Protein AF-0000000087428181 (afdb_homodimer)

pLDDT: mean 77.4, std 23.88, range [20.08, 98.81]

Radius of gyration: 24.5 Å; Cα contacts (8 Å, |Δi|>4): 1121; chains: 2; bounding box: 54×76×80 Å

Solvent-accessible surface area (backbone atoms only — not comparable to full-atom values): 30170 Å² total; per-residue (Å²): 136,82,83,65,65,69,63,53,56,57,50,50,51,50,48,52,51,45,49,49,51,54,59,54,57,62,52,62,73,70,65,73,59,82,55,76,76,65,84,68,75,31,65,90,34,31,34,37,27,32,34,21,50,44,59,56,25,30,36,34,46,45,52,42,40,74,32,42,25,31,36,39,34,27,29,72,48,60,70,46,38,53,52,35,26,61,71,63,36,57,92,45,35,45,72,45,75,34,40,45,54,35,71,67,25,40,48,50,52,46,48,53,39,60,74,68,64,56,70,34,37,36,36,34,41,50,36,67,54,39,50,19,42,74,65,48,54,58,66,54,41,41,45,36,27,22,28,41,25,37,25,45,54,27,47,62,64,64,45,76,43,67,26,40,34,39,63,44,31,59,40,32,62,34,73,42,64,41,24,29,58,41,25,9,17,23,13,15,42,53,35,25,48,50,8,37,40,67,64,68,47,48,45,24,40,31,22,50,68,62,53,70,40,59,47,58,75,53,23,46,44,76,45,81,70,79,81,74,60,90,77,44,39,56,46,62,61,53,29,50,49,50,51,52,31,49,76,71,65,33,51,67,32,64,66,54,67,68,58,55,52,51,30,48,44,32,75,75,34,48,68,60,42,53,52,48,53,47,52,52,41,41,70,70,36,70,78,58,47,64,65,67,56,68,85,102,136,83,85,65,64,70,62,53,57,56,50,50,52,52,48,53,51,46,48,48,52,55,60,56,55,60,53,64,72,70,64,73,58,81,54,76,76,63,85,69,74,33,65,89,33,30,34,38,27,31,35,20,52,46,58,55,26,32,37,35,47,44,53,42,41,75,32,43,26,31,36,39,33,27,28,71,50,61,69,47,38,52,53,34,25,63,71,63,38,58,91,45,33,46,73,45,78,32,40,45,54,37,71,67,24,40,49,50,52,48,47,53,37,59,75,67,64,56,69,35,37,37,36,33,42,49,36,66,53,38,50,19,43,74,66,48,54,56,65,53,42,41,44,34,27,23,28,41,24,37,24,46,53,27,46,63,64,64,44,76,45,66,25,40,34,40,65,45,29,59,39,31,64,34,72,44,65,42,25,28,58,42,24,8,16,23,13,14,42,52,35,24,48,52,8,38,40,66,63,67,46,47,46,23,40,30,22,49,67,63,53,68,42,60,47,59,75,53,22,46,43,76,44,81,70,82,82,77,61,91,76,45,41,56,46,62,59,52,29,50,50,49,51,52,28,48,77,70,65,32,50,66,32,63,67,55,67,67,56,53,52,50,31,46,44,31,75,73,35,48,68,61,43,51,51,49,52,48,53,53,42,40,70,70,34,70,79,57,47,64,64,66,58,66,83,104

InterPro domains:
  IPR002347 Short-chain dehydrogenase/reductase SDR [PF00106] (46-217)
  IPR002347 Short-chain dehydrogenase/reductase SDR [PR00081] (46-63)
  IPR002347 Short-chain dehydrogenase/reductase SDR [PR00081] (118-129)
  IPR002347 Short-chain dehydrogenase/reductase SDR [PR00081] (182-201)
  IPR036291 NAD(P)-binding domain superfamily [SSF51735] (40-281)
  IPR057326 Ketoreductase domain [SM00822] (45-213)

Structure (mmCIF, N/CA/C/O backbone):
data_AF-0000000087428181-model_v1
#
loop_
_entity.id
_entity.type
_entity.pdbx_description
1 polymer 'Putative Short-chain dehydrogenase'
#
loop_
_atom_site.group_PDB
_atom_site.id
_atom_site.type_symbol
_atom_site.label_atom_id
_atom_site.label_alt_id
_atom_site.label_comp_id
_atom_site.label_asym_id
_atom_site.label_entity_id
_atom_site.label_seq_id
_atom_site.pdbx_PDB_ins_code
_atom_site.Cartn_x
_atom_site.Cartn_y
_atom_site.Cartn_z
_atom_site.occupancy
_atom_site.B_iso_or_equiv
_atom_site.auth_seq_id
_atom_site.auth_comp_id
_atom_site.auth_asym_id
_atom_site.auth_atom_id
_atom_site.pdbx_PDB_model_num
ATOM 1 N N . MET A 1 1 ? -25.672 40.156 -27.391 1 25.62 1 MET A N 1
ATOM 2 C CA . MET A 1 1 ? -24.938 39.156 -28.172 1 25.62 1 MET A CA 1
ATOM 3 C C . MET A 1 1 ? -24.703 37.906 -27.359 1 25.62 1 MET A C 1
ATOM 5 O O . MET A 1 1 ? -24.156 37.938 -26.266 1 25.62 1 MET A O 1
ATOM 9 N N . SER A 1 2 ? -25.531 36.781 -27.562 1 30.56 2 SER A N 1
ATOM 10 C CA . SER A 1 2 ? -26.062 35.625 -26.859 1 30.56 2 SER A CA 1
ATOM 11 C C . SER A 1 2 ? -25 34.531 -26.703 1 30.56 2 SER A C 1
ATOM 13 O O . SER A 1 2 ? -24.578 33.938 -27.688 1 30.56 2 SER A O 1
ATOM 15 N N . TRP A 1 3 ? -24.016 34.75 -25.891 1 32.88 3 TRP A N 1
ATOM 16 C CA . TRP A 1 3 ? -22.828 33.969 -25.562 1 32.88 3 TRP A CA 1
ATOM 17 C C . TRP A 1 3 ? -23.219 32.562 -25.141 1 32.88 3 TRP A C 1
ATOM 19 O O . TRP A 1 3 ? -22.422 31.844 -24.531 1 32.88 3 TRP A O 1
ATOM 29 N N . PHE A 1 4 ? -24.516 32.031 -25.438 1 34.16 4 PHE A N 1
ATOM 30 C CA . PHE A 1 4 ? -25.297 30.859 -25.062 1 34.16 4 PHE A CA 1
ATOM 31 C C . PHE A 1 4 ? -24.734 29.609 -25.719 1 34.16 4 PHE A C 1
ATOM 33 O O . PHE A 1 4 ? -25.062 28.484 -25.312 1 34.16 4 PHE A O 1
ATOM 40 N N . PRO A 1 5 ? -24.266 29.656 -27.016 1 38.25 5 PRO A N 1
ATOM 41 C CA . PRO A 1 5 ? -24.234 28.438 -27.828 1 38.25 5 PRO A CA 1
ATOM 42 C C . PRO A 1 5 ? -23.141 27.469 -27.391 1 38.25 5 PRO A C 1
ATOM 44 O O . PRO A 1 5 ? -23.219 26.266 -27.672 1 38.25 5 PRO A O 1
ATOM 47 N N . TRP A 1 6 ? -21.984 28 -26.922 1 34.38 6 TRP A N 1
ATOM 48 C CA . TRP A 1 6 ? -20.828 27.125 -26.797 1 34.38 6 TRP A CA 1
ATOM 49 C C . TRP A 1 6 ? -20.984 26.156 -25.641 1 34.38 6 TRP A C 1
ATOM 51 O O . TRP A 1 6 ? -20.188 25.219 -25.5 1 34.38 6 TRP A O 1
ATOM 61 N N . PHE A 1 7 ? -21.891 26.438 -24.641 1 38.34 7 PHE A N 1
ATOM 62 C CA . PHE A 1 7 ? -22.125 25.562 -23.5 1 38.34 7 PHE A CA 1
ATOM 63 C C . PHE A 1 7 ? -22.844 24.281 -23.953 1 38.34 7 PHE A C 1
ATOM 65 O O . PHE A 1 7 ? -22.797 23.266 -23.25 1 38.34 7 PHE A O 1
ATOM 72 N N . ARG A 1 8 ? -23.688 24.328 -24.969 1 35.97 8 ARG A N 1
ATOM 73 C CA . ARG A 1 8 ? -24.484 23.203 -25.453 1 35.97 8 ARG A CA 1
ATOM 74 C C . ARG A 1 8 ? -23.594 22.172 -26.156 1 35.97 8 ARG A C 1
ATOM 76 O O . ARG A 1 8 ? -23.844 20.969 -26.078 1 35.97 8 ARG A O 1
ATOM 83 N N . VAL A 1 9 ? -22.625 22.672 -26.938 1 37.62 9 VAL A N 1
ATOM 84 C CA . VAL A 1 9 ? -21.797 21.734 -27.688 1 37.62 9 VAL A CA 1
ATOM 85 C C . VAL A 1 9 ? -20.938 20.906 -26.734 1 37.62 9 VAL A C 1
ATOM 87 O O . VAL A 1 9 ? -20.75 19.719 -26.953 1 37.62 9 VAL A O 1
ATOM 90 N N . LEU A 1 10 ? -20.469 21.516 -25.609 1 38.38 10 LEU A N 1
ATOM 91 C CA . LEU A 1 10 ? -19.641 20.781 -24.656 1 38.38 10 LEU A CA 1
ATOM 92 C C . LEU A 1 10 ? -20.469 19.766 -23.875 1 38.38 10 LEU A C 1
ATOM 94 O O . LEU A 1 10 ? -19.969 18.703 -23.516 1 38.38 10 LEU A O 1
ATOM 98 N N . MET A 1 11 ? -21.766 20.031 -23.656 1 37.72 11 MET A N 1
ATOM 99 C CA . MET A 1 11 ? -22.656 19.094 -22.984 1 37.72 11 MET A CA 1
ATOM 100 C C . MET A 1 11 ? -22.969 17.906 -23.906 1 37.72 11 MET A C 1
ATOM 102 O O . MET A 1 11 ? -23.078 16.766 -23.438 1 37.72 11 MET A O 1
ATOM 106 N N . ILE A 1 12 ? -23.25 18.172 -25.203 1 42.12 12 ILE A N 1
ATOM 107 C CA . ILE A 1 12 ? -23.594 17.094 -26.125 1 42.12 12 ILE A CA 1
ATOM 108 C C . ILE A 1 12 ? -22.391 16.172 -26.297 1 42.12 12 ILE A C 1
ATOM 110 O O . ILE A 1 12 ? -22.547 14.945 -26.312 1 42.12 12 ILE A O 1
ATOM 114 N N . GLY A 1 13 ? -21.156 16.719 -26.328 1 38.16 13 GLY A N 1
ATOM 115 C CA . GLY A 1 13 ? -20 15.875 -26.484 1 38.16 13 GLY A CA 1
ATOM 116 C C . GLY A 1 13 ? -19.719 15.008 -25.266 1 38.16 13 GLY A C 1
ATOM 117 O O . GLY A 1 13 ? -19.266 13.867 -25.391 1 38.16 13 GLY A O 1
ATOM 118 N N . THR A 1 14 ? -19.969 15.539 -24.078 1 40.91 14 THR A N 1
ATOM 119 C CA . THR A 1 14 ? -19.859 14.75 -22.859 1 40.91 14 THR A CA 1
ATOM 120 C C . THR A 1 14 ? -20.953 13.703 -22.781 1 40.91 14 THR A C 1
ATOM 122 O O . THR A 1 14 ? -20.734 12.578 -22.328 1 40.91 14 THR A O 1
ATOM 125 N N . MET A 1 15 ? -22.156 14 -23.203 1 38.72 15 MET A N 1
ATOM 126 C CA . MET A 1 15 ? -23.234 13.016 -23.234 1 38.72 15 MET A CA 1
ATOM 127 C C . MET A 1 15 ? -22.953 11.938 -24.266 1 38.72 15 MET A C 1
ATOM 129 O O . MET A 1 15 ? -23.359 10.781 -24.094 1 38.72 15 MET A O 1
ATOM 133 N N . MET A 1 16 ? -22.531 12.312 -25.484 1 38.31 16 MET A N 1
ATOM 134 C CA . MET A 1 16 ? -22.203 11.305 -26.484 1 38.31 16 MET A CA 1
ATOM 135 C C . MET A 1 16 ? -21.016 10.453 -26.031 1 38.31 16 MET A C 1
ATOM 137 O O . MET A 1 16 ? -20.953 9.258 -26.344 1 38.31 16 MET A O 1
ATOM 141 N N . MET A 1 17 ? -20.047 11.078 -25.375 1 36.81 17 MET A N 1
ATOM 142 C CA . MET A 1 17 ? -18.969 10.258 -24.859 1 36.81 17 MET A CA 1
ATOM 143 C C . MET A 1 17 ? -19.438 9.391 -23.688 1 36.81 17 MET A C 1
ATOM 145 O O . MET A 1 17 ? -18.953 8.266 -23.516 1 36.81 17 MET A O 1
ATOM 149 N N 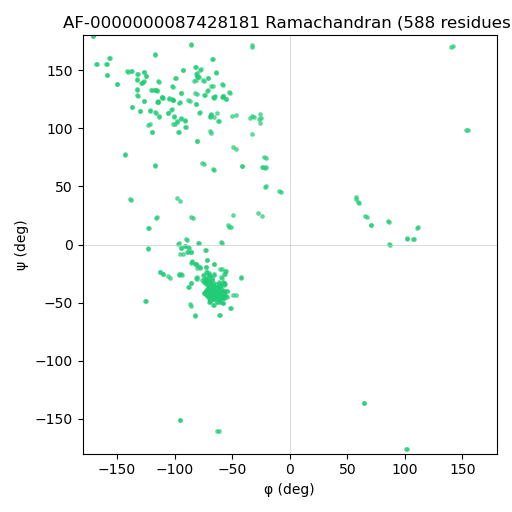. MET A 1 18 ? -20.375 9.82 -22.922 1 36.88 18 MET A N 1
ATOM 150 C CA . MET A 1 18 ? -20.969 8.992 -21.875 1 36.88 18 MET A CA 1
ATOM 151 C C . MET A 1 18 ? -21.797 7.875 -22.484 1 36.88 18 MET A C 1
ATOM 153 O O . MET A 1 18 ? -21.812 6.754 -21.969 1 36.88 18 MET A O 1
ATOM 157 N N . ALA A 1 19 ? -22.672 8.172 -23.438 1 37.41 19 ALA A N 1
ATOM 158 C CA . ALA A 1 19 ? -23.469 7.148 -24.109 1 37.41 19 ALA A CA 1
ATOM 159 C C . ALA A 1 19 ? -22.578 6.109 -24.781 1 37.41 19 ALA A C 1
ATOM 161 O O . ALA A 1 19 ? -22.891 4.914 -24.766 1 37.41 19 ALA A O 1
ATOM 162 N N . VAL A 1 20 ? -21.5 6.516 -25.453 1 34.66 20 VAL A N 1
ATOM 163 C CA . VAL A 1 20 ? -20.594 5.535 -26.031 1 34.66 20 VAL A CA 1
ATOM 164 C C . VAL A 1 20 ? -19.891 4.758 -24.906 1 34.66 20 VAL A C 1
ATOM 166 O O . VAL A 1 20 ? -19.703 3.543 -25.016 1 34.66 20 VAL A O 1
ATOM 169 N N . VAL A 1 21 ? -19.578 5.418 -23.812 1 36.53 21 VAL A N 1
ATOM 170 C CA . VAL A 1 21 ? -18.953 4.664 -22.719 1 36.53 21 VAL A CA 1
ATOM 171 C C . VAL A 1 21 ? -19.984 3.721 -22.094 1 36.53 21 VAL A C 1
ATOM 173 O O . VAL A 1 21 ? -19.656 2.584 -21.75 1 36.53 21 VAL A O 1
ATOM 176 N N . PHE A 1 22 ? -21.219 4.133 -21.828 1 34.06 22 PHE A N 1
ATOM 177 C CA . PHE A 1 22 ? -22.266 3.234 -21.344 1 34.06 22 PHE A CA 1
ATOM 178 C C . PHE A 1 22 ? -22.547 2.127 -22.359 1 34.06 22 PHE A C 1
ATOM 180 O O . PHE A 1 22 ? -22.719 0.968 -21.969 1 34.06 22 PHE A O 1
ATOM 187 N N . ARG A 1 23 ? -22.984 2.453 -23.594 1 33.59 23 ARG A N 1
ATOM 188 C CA . ARG A 1 23 ? -23.266 1.428 -24.594 1 33.59 23 ARG A CA 1
ATOM 189 C C . ARG A 1 23 ? -22.047 0.561 -24.844 1 33.59 23 ARG A C 1
ATOM 191 O O . ARG A 1 23 ? -22.172 -0.603 -25.234 1 33.59 23 ARG A O 1
ATOM 198 N N . MET A 1 24 ? -20.922 1.155 -24.984 1 32.41 24 MET A N 1
ATOM 199 C CA . MET A 1 24 ? -19.766 0.28 -25.125 1 32.41 24 MET A CA 1
ATOM 200 C C . MET A 1 24 ? -19.531 -0.515 -23.844 1 32.41 24 MET A C 1
ATOM 202 O O . MET A 1 24 ? -18.578 -1.309 -23.766 1 32.41 24 MET A O 1
ATOM 206 N N . GLY A 1 25 ? -20.078 -0.137 -22.75 1 33.19 25 GLY A N 1
ATOM 207 C CA . GLY A 1 25 ? -20.172 -1.014 -21.594 1 33.19 25 GLY A CA 1
ATOM 208 C C . GLY A 1 25 ? -20.719 -2.391 -21.938 1 33.19 25 GLY A C 1
ATOM 209 O O . GLY A 1 25 ? -20.828 -3.256 -21.062 1 33.19 25 GLY A O 1
ATOM 210 N N . LEU A 1 26 ? -21.781 -2.357 -22.781 1 30.89 26 LEU A N 1
ATOM 211 C CA . LEU A 1 26 ? -22.203 -3.684 -23.219 1 30.89 26 LEU A CA 1
ATOM 212 C C . LEU A 1 26 ? -21.016 -4.477 -23.75 1 30.89 26 LEU A C 1
ATOM 214 O O . LEU A 1 26 ? -20.719 -4.441 -24.953 1 30.89 26 LEU A O 1
ATOM 218 N N . VAL A 1 27 ? -19.875 -3.994 -23.438 1 30.56 27 VAL A N 1
ATOM 219 C CA . VAL A 1 27 ? -18.781 -4.828 -23.906 1 30.56 27 VAL A CA 1
ATOM 220 C C . VAL A 1 27 ? -19.188 -6.301 -23.828 1 30.56 27 VAL A C 1
ATOM 222 O O . VAL A 1 27 ? -19.719 -6.75 -22.828 1 30.56 27 VAL A O 1
ATOM 225 N N . LEU A 1 28 ? -19.406 -6.887 -24.984 1 29.64 28 LEU A N 1
ATOM 226 C CA . LEU A 1 28 ? -19.422 -8.312 -25.281 1 29.64 28 LEU A CA 1
ATOM 227 C C . LEU A 1 28 ? -18.562 -9.086 -24.297 1 29.64 28 LEU A C 1
ATOM 229 O O . LEU A 1 28 ? -17.516 -8.602 -23.859 1 29.64 28 LEU A O 1
ATOM 233 N N . PRO A 1 29 ? -19.219 -9.898 -23.469 1 32.25 29 PRO A N 1
ATOM 234 C CA . PRO A 1 29 ? -18.375 -10.898 -22.828 1 32.25 29 PRO A CA 1
ATOM 235 C C . PRO A 1 29 ? -17.094 -11.18 -23.609 1 32.25 29 PRO A C 1
ATOM 237 O O . PRO A 1 29 ? -17.141 -11.484 -24.797 1 32.25 29 PRO A O 1
ATOM 240 N N . HIS A 1 30 ? -16.172 -10.141 -23.688 1 31.95 30 HIS A N 1
ATOM 241 C CA . HIS A 1 30 ? -14.977 -10.766 -24.25 1 31.95 30 HIS A CA 1
ATOM 242 C C . HIS A 1 30 ? -15 -12.273 -24.047 1 31.95 30 HIS A C 1
ATOM 244 O O . HIS A 1 30 ? -15.031 -12.75 -22.906 1 31.95 30 HIS A O 1
ATOM 250 N N . ARG A 1 31 ? -15.805 -12.922 -24.812 1 30.14 31 ARG A N 1
ATOM 251 C CA . ARG A 1 31 ? -15.57 -14.344 -25 1 30.14 31 ARG A CA 1
ATOM 252 C C . ARG A 1 31 ? -14.125 -14.711 -24.688 1 30.14 31 ARG A C 1
ATOM 254 O O . ARG A 1 31 ? -13.195 -14.242 -25.344 1 30.14 31 ARG A O 1
ATOM 261 N N . PHE A 1 32 ? -13.773 -14.555 -23.375 1 35.34 32 PHE A N 1
ATOM 262 C CA . PHE A 1 32 ? -12.641 -15.414 -23.047 1 35.34 32 PHE A CA 1
ATOM 263 C C . PHE A 1 32 ? -12.523 -16.562 -24.047 1 35.34 32 PHE A C 1
ATOM 265 O O . PHE A 1 32 ? -13.32 -17.5 -24.016 1 35.34 32 PHE A O 1
ATOM 272 N N . ARG A 1 33 ? -12.547 -16.188 -25.344 1 31.89 33 ARG A N 1
ATOM 273 C CA . ARG A 1 33 ? -12.242 -17.281 -26.266 1 31.89 33 ARG A CA 1
ATOM 274 C C . ARG A 1 33 ? -11.398 -18.344 -25.594 1 31.89 33 ARG A C 1
ATOM 276 O O . ARG A 1 33 ? -10.422 -18.031 -24.906 1 31.89 33 ARG A O 1
ATOM 283 N N . ARG A 1 34 ? -12.039 -19.375 -25.297 1 35.44 34 ARG A N 1
ATOM 284 C CA . ARG A 1 34 ? -11.359 -20.656 -25.125 1 35.44 34 ARG A CA 1
ATOM 285 C C . ARG A 1 34 ? -10.039 -20.688 -25.891 1 35.44 34 ARG A C 1
ATOM 287 O O . ARG A 1 34 ? -10.008 -21.062 -27.062 1 35.44 34 ARG A O 1
ATOM 294 N N . ARG A 1 35 ? -9.492 -19.453 -26.125 1 37.56 35 ARG A N 1
ATOM 295 C CA . ARG A 1 35 ? -8.289 -19.609 -26.922 1 37.56 35 ARG A CA 1
ATOM 296 C C . ARG A 1 35 ? -7.586 -20.922 -26.594 1 37.56 35 ARG A C 1
ATOM 298 O O . ARG A 1 35 ? -7.805 -21.5 -25.531 1 37.56 35 ARG A O 1
ATOM 305 N N . GLN A 1 36 ? -6.641 -21.156 -27.453 1 36.56 36 GLN A N 1
ATOM 306 C CA . GLN A 1 36 ? -5.781 -22.312 -27.656 1 36.56 36 GLN A CA 1
ATOM 307 C C . GLN A 1 36 ? -5.195 -22.812 -26.328 1 36.56 36 GLN A C 1
ATOM 309 O O . GLN A 1 36 ? -4.645 -22.016 -25.562 1 36.56 36 GLN A O 1
ATOM 314 N N . GLU A 1 37 ? -5.945 -23.625 -25.531 1 45.69 37 GLU A N 1
ATOM 315 C CA . GLU A 1 37 ? -5.312 -24.516 -24.562 1 45.69 37 GLU A CA 1
ATOM 316 C C . GLU A 1 37 ? -3.795 -24.531 -24.734 1 45.69 37 GLU A C 1
ATOM 318 O O . GLU A 1 37 ? -3.283 -25.172 -25.656 1 45.69 37 GLU A O 1
ATOM 323 N N . CYS A 1 38 ? -3.188 -23.344 -24.891 1 52.44 38 CYS A N 1
ATOM 324 C CA . CYS A 1 38 ? -1.732 -23.438 -24.922 1 52.44 38 CYS A CA 1
ATOM 325 C C . CYS A 1 38 ? -1.246 -24.594 -24.062 1 52.44 38 CYS A C 1
ATOM 327 O O . CYS A 1 38 ? -1.922 -25 -23.109 1 52.44 38 CYS A O 1
ATOM 329 N N . ASN A 1 39 ? -0.777 -25.562 -24.609 1 72.5 39 ASN A N 1
ATOM 330 C CA . ASN A 1 39 ? -0.195 -26.75 -24 1 72.5 39 ASN A CA 1
ATOM 331 C C . ASN A 1 39 ? 0.691 -26.406 -22.812 1 72.5 39 ASN A C 1
ATOM 333 O O . ASN A 1 39 ? 1.898 -26.219 -22.969 1 72.5 39 ASN A O 1
ATOM 337 N N . VAL A 1 40 ? 0.014 -25.875 -21.688 1 87.06 40 VAL A N 1
ATOM 338 C CA . VAL A 1 40 ? 0.752 -25.594 -20.469 1 87.06 40 VAL A CA 1
ATOM 339 C C . VAL A 1 40 ? 1.209 -26.906 -19.828 1 87.06 40 VAL A C 1
ATOM 341 O O . VAL A 1 40 ? 0.4 -27.797 -19.594 1 87.06 40 VAL A O 1
ATOM 344 N N . ASP A 1 41 ? 2.441 -27.078 -19.844 1 93.38 41 ASP A N 1
ATOM 345 C CA . ASP A 1 41 ? 3.047 -28.203 -19.125 1 93.38 41 ASP A CA 1
ATOM 346 C C . ASP A 1 41 ? 3.975 -27.703 -18.016 1 93.38 41 ASP A C 1
ATOM 348 O O . ASP A 1 41 ? 5.035 -27.141 -18.297 1 93.38 41 ASP A O 1
ATOM 352 N N . LEU A 1 42 ? 3.537 -28.016 -16.766 1 96.94 42 LEU A N 1
ATOM 353 C CA . LEU A 1 42 ? 4.285 -27.5 -15.625 1 96.94 42 LEU A CA 1
ATOM 354 C C . LEU A 1 42 ? 4.898 -28.641 -14.82 1 96.94 42 LEU A C 1
ATOM 356 O O . LEU A 1 42 ? 5.188 -28.469 -13.625 1 96.94 42 LEU A O 1
ATOM 360 N N . LYS A 1 43 ? 5.051 -29.75 -15.516 1 96.62 43 LYS A N 1
ATOM 361 C CA . LYS A 1 43 ? 5.68 -30.875 -14.852 1 96.62 43 LYS A CA 1
ATOM 362 C C . LYS A 1 43 ? 7.07 -30.516 -14.336 1 96.62 43 LYS A C 1
ATOM 364 O O . LYS A 1 43 ? 7.879 -29.953 -15.078 1 96.62 43 LYS A O 1
ATOM 369 N N . GLY A 1 44 ? 7.305 -30.781 -13.062 1 96.62 44 GLY A N 1
ATOM 370 C CA . GLY A 1 44 ? 8.602 -30.531 -12.461 1 96.62 44 GLY A CA 1
ATOM 371 C C . GLY A 1 44 ? 8.766 -29.109 -11.953 1 96.62 44 GLY A C 1
ATOM 372 O O . GLY A 1 44 ? 9.805 -28.766 -11.391 1 96.62 44 GLY A O 1
ATOM 373 N N . LYS A 1 45 ? 7.793 -28.312 -12.094 1 98.06 45 LYS A N 1
ATOM 374 C CA . LYS A 1 45 ? 7.836 -26.938 -11.625 1 98.06 45 LYS A CA 1
ATOM 375 C C . LYS A 1 45 ? 7.121 -26.781 -10.289 1 98.06 45 LYS A C 1
ATOM 377 O O . LYS A 1 45 ? 6.094 -27.422 -10.055 1 98.06 45 LYS A O 1
ATOM 382 N N . LEU A 1 46 ? 7.664 -25.922 -9.414 1 98.69 46 LEU A N 1
ATOM 383 C CA . LEU A 1 46 ? 7.059 -25.656 -8.117 1 98.69 46 LEU A CA 1
ATOM 384 C C . LEU A 1 46 ? 6.367 -24.297 -8.109 1 98.69 46 LEU A C 1
ATOM 386 O O . LEU A 1 46 ? 6.984 -23.281 -8.438 1 98.69 46 LEU A O 1
ATOM 390 N N . CYS A 1 47 ? 5.113 -24.312 -7.75 1 98.81 47 CYS A N 1
ATOM 391 C CA . CYS A 1 47 ? 4.352 -23.062 -7.613 1 98.81 47 CYS A CA 1
ATOM 392 C C . CYS A 1 47 ? 3.959 -22.828 -6.16 1 98.81 47 CYS A C 1
ATOM 394 O O . CYS A 1 47 ? 3.369 -23.703 -5.52 1 98.81 47 CYS A O 1
ATOM 396 N N . LEU A 1 48 ? 4.371 -21.688 -5.66 1 98.81 48 LEU A N 1
ATOM 397 C CA . LEU A 1 48 ? 4.039 -21.266 -4.305 1 98.81 48 LEU A CA 1
ATOM 398 C C . LEU A 1 48 ? 2.811 -20.359 -4.305 1 98.81 48 LEU A C 1
ATOM 400 O O . LEU A 1 48 ? 2.789 -19.328 -4.992 1 98.81 48 LEU A O 1
ATOM 404 N N . ILE A 1 49 ? 1.756 -20.75 -3.559 1 98.81 49 ILE A N 1
ATOM 405 C CA . ILE A 1 49 ? 0.511 -20 -3.514 1 98.81 49 ILE A CA 1
ATOM 406 C C . ILE A 1 49 ? 0.209 -19.578 -2.074 1 98.81 49 ILE A C 1
ATOM 408 O O . ILE A 1 49 ? -0.016 -20.438 -1.213 1 98.81 49 ILE A O 1
ATOM 412 N N . THR A 1 50 ? 0.222 -18.312 -1.842 1 98.62 50 THR A N 1
ATOM 413 C CA . THR A 1 50 ? -0.27 -17.828 -0.552 1 98.62 50 THR A CA 1
ATOM 414 C C . THR A 1 50 ? -1.794 -17.766 -0.548 1 98.62 50 THR A C 1
ATOM 416 O O . THR A 1 50 ? -2.408 -17.453 -1.573 1 98.62 50 THR A O 1
ATOM 419 N N . GLY A 1 51 ? -2.365 -18.016 0.65 1 96.56 51 GLY A N 1
ATOM 420 C CA . GLY A 1 51 ? -3.818 -18.094 0.68 1 96.56 51 GLY A CA 1
ATOM 421 C C . GLY A 1 51 ? -4.379 -19.172 -0.22 1 96.56 51 GLY A C 1
ATOM 422 O O . GLY A 1 51 ? -5.406 -18.984 -0.871 1 96.56 51 GLY A O 1
ATOM 423 N N . GLY A 1 52 ? -3.719 -20.281 -0.316 1 95.69 52 GLY A N 1
ATOM 424 C CA . GLY A 1 52 ? -4.051 -21.297 -1.3 1 95.69 52 GLY A CA 1
ATOM 425 C C . GLY A 1 52 ? -5.051 -22.312 -0.79 1 95.69 52 GLY A C 1
ATOM 426 O O . GLY A 1 52 ? -5.418 -23.25 -1.509 1 95.69 52 GLY A O 1
ATOM 427 N N . ALA A 1 53 ? -5.566 -22.109 0.436 1 94.19 53 ALA A N 1
ATOM 428 C CA . ALA A 1 53 ? -6.418 -23.125 1.035 1 94.19 53 ALA A CA 1
ATOM 429 C C . ALA A 1 53 ? -7.891 -22.828 0.779 1 94.19 53 ALA A C 1
ATOM 431 O O . ALA A 1 53 ? -8.766 -23.609 1.174 1 94.19 53 ALA A O 1
ATOM 432 N N . SER A 1 54 ? -8.203 -21.688 0.114 1 89.12 54 SER A N 1
ATOM 433 C CA . SER A 1 54 ? -9.602 -21.359 -0.128 1 89.12 54 SER A CA 1
ATOM 434 C C . SER A 1 54 ? -9.75 -20.422 -1.323 1 89.12 54 SER A C 1
ATOM 436 O O . SER A 1 54 ? -8.758 -19.906 -1.849 1 89.12 54 SER A O 1
ATOM 438 N N . GLY A 1 55 ? -10.945 -20.422 -1.827 1 89.25 55 GLY A N 1
ATOM 439 C CA . GLY A 1 55 ? -11.297 -19.422 -2.83 1 89.25 55 GLY A CA 1
ATOM 440 C C . GLY A 1 55 ? -10.5 -19.562 -4.113 1 89.25 55 GLY A C 1
ATOM 441 O O . GLY A 1 55 ? -10.406 -20.656 -4.676 1 89.25 55 GLY A O 1
ATOM 442 N N . LEU A 1 56 ? -10.086 -18.406 -4.562 1 91.12 56 LEU A N 1
ATOM 443 C CA . LEU A 1 56 ? -9.312 -18.375 -5.797 1 91.12 56 LEU A CA 1
ATOM 444 C C . LEU A 1 56 ? -8.008 -19.156 -5.641 1 91.12 56 LEU A C 1
ATOM 446 O O . LEU A 1 56 ? -7.551 -19.812 -6.582 1 91.12 56 LEU A O 1
ATOM 450 N N . GLY A 1 57 ? -7.457 -19.156 -4.461 1 95.62 57 GLY A N 1
ATOM 451 C CA . GLY A 1 57 ? -6.215 -19.859 -4.203 1 95.62 57 GLY A CA 1
ATOM 452 C C . GLY A 1 57 ? -6.34 -21.359 -4.395 1 95.62 57 GLY A C 1
ATOM 453 O O . GLY A 1 57 ? -5.461 -22 -4.98 1 95.62 57 GLY A O 1
ATOM 454 N N . LEU A 1 58 ? -7.387 -21.844 -3.9 1 95.38 58 LEU A N 1
ATOM 455 C CA . LEU A 1 58 ? -7.617 -23.281 -4.051 1 95.38 58 LEU A CA 1
ATOM 456 C C . LEU A 1 58 ? -7.828 -23.656 -5.516 1 95.38 58 LEU A C 1
ATOM 458 O O . LEU A 1 58 ? -7.312 -24.672 -5.984 1 95.38 58 LEU A O 1
ATOM 462 N N . GLU A 1 59 ? -8.547 -22.828 -6.223 1 95 59 GLU A N 1
ATOM 463 C CA . GLU A 1 59 ? -8.789 -23.078 -7.641 1 95 59 GLU A CA 1
ATOM 464 C C . GLU A 1 59 ? -7.496 -22.984 -8.445 1 95 59 GLU A C 1
ATOM 466 O O . GLU A 1 59 ? -7.289 -23.75 -9.391 1 95 59 GLU A O 1
ATOM 471 N N . LEU A 1 60 ? -6.676 -22.047 -8.07 1 96.81 60 LEU A N 1
ATOM 472 C CA . LEU A 1 60 ? -5.355 -21.953 -8.695 1 96.81 60 LEU A CA 1
ATOM 473 C C . LEU A 1 60 ? -4.562 -23.234 -8.461 1 96.81 60 LEU A C 1
ATOM 475 O O . LEU A 1 60 ? -3.949 -23.766 -9.391 1 96.81 60 LEU A O 1
ATOM 479 N N . GLY A 1 61 ? -4.609 -23.688 -7.25 1 97.94 61 GLY A N 1
ATOM 480 C CA . GLY A 1 61 ? -3.938 -24.938 -6.938 1 97.94 61 GLY A CA 1
ATOM 481 C C . GLY A 1 61 ? -4.41 -26.109 -7.789 1 97.94 61 GLY A C 1
ATOM 482 O O . GLY A 1 61 ? -3.594 -26.859 -8.312 1 97.94 61 GLY A O 1
ATOM 483 N N . LYS A 1 62 ? -5.699 -26.234 -7.926 1 97.38 62 LYS A N 1
ATOM 484 C CA . LYS A 1 62 ? -6.277 -27.297 -8.734 1 97.38 62 LYS A CA 1
ATOM 485 C C . LYS A 1 62 ? -5.789 -27.234 -10.18 1 97.38 62 LYS A C 1
ATOM 487 O O . LYS A 1 62 ? -5.406 -28.25 -10.758 1 97.38 62 LYS A O 1
ATOM 492 N N . LYS A 1 63 ? -5.793 -26.062 -10.703 1 96.31 63 LYS A N 1
ATOM 493 C CA . LYS A 1 63 ? -5.398 -25.875 -12.102 1 96.31 63 LYS A CA 1
ATOM 494 C C . LYS A 1 63 ? -3.9 -26.109 -12.281 1 96.31 63 LYS A C 1
ATOM 496 O O . LYS A 1 63 ? -3.475 -26.734 -13.258 1 96.31 63 LYS A O 1
ATOM 501 N N . TYR A 1 64 ? -3.098 -25.625 -11.359 1 97.81 64 TYR A N 1
ATOM 502 C CA . TYR A 1 64 ? -1.66 -25.875 -11.406 1 97.81 64 TYR A CA 1
ATOM 503 C C . TYR A 1 64 ? -1.36 -27.359 -11.359 1 97.81 64 TYR A C 1
ATOM 505 O O . TYR A 1 64 ? -0.514 -27.859 -12.109 1 97.81 64 TYR A O 1
ATOM 513 N N . ARG A 1 65 ? -2.082 -28.078 -10.523 1 97.25 65 ARG A N 1
ATOM 514 C CA . ARG A 1 65 ? -1.902 -29.531 -10.43 1 97.25 65 ARG A CA 1
ATOM 515 C C . ARG A 1 65 ? -2.307 -30.219 -11.727 1 97.25 65 ARG A C 1
ATOM 517 O O . ARG A 1 65 ? -1.628 -31.141 -12.18 1 97.25 65 ARG A O 1
ATOM 524 N N . ALA A 1 66 ? -3.408 -29.734 -12.258 1 95.81 66 ALA A N 1
ATOM 525 C CA . ALA A 1 66 ? -3.883 -30.312 -13.516 1 95.81 66 ALA A CA 1
ATOM 526 C C . ALA A 1 66 ? -2.836 -30.156 -14.617 1 95.81 66 ALA A C 1
ATOM 528 O O . ALA A 1 66 ? -2.746 -30.984 -15.516 1 95.81 66 ALA A O 1
ATOM 529 N N . TYR A 1 67 ? -2.027 -29.094 -14.469 1 96.12 67 TYR A N 1
ATOM 530 C CA . TYR A 1 67 ? -0.981 -28.844 -15.453 1 96.12 67 TYR A CA 1
ATOM 531 C C . TYR A 1 67 ? 0.32 -29.531 -15.047 1 96.12 67 TYR A C 1
ATOM 533 O O . TYR A 1 67 ? 1.332 -29.406 -15.742 1 96.12 67 TYR A O 1
ATOM 541 N N . GLY A 1 68 ? 0.308 -30.219 -13.859 1 97.19 68 GLY A N 1
ATOM 542 C CA . GLY A 1 68 ? 1.415 -31.094 -13.492 1 97.19 68 GLY A CA 1
ATOM 543 C C . GLY A 1 68 ? 2.354 -30.469 -12.477 1 97.19 68 GLY A C 1
ATOM 544 O O . GLY A 1 68 ? 3.354 -31.078 -12.086 1 97.19 68 GLY A O 1
ATOM 545 N N . ALA A 1 69 ? 2.078 -29.312 -11.961 1 98.19 69 ALA A N 1
ATOM 546 C CA . ALA A 1 69 ? 2.992 -28.594 -11.078 1 98.19 69 ALA A CA 1
ATOM 547 C C . ALA A 1 69 ? 2.986 -29.188 -9.672 1 98.19 69 ALA A C 1
ATOM 549 O O . ALA A 1 69 ? 1.979 -29.734 -9.234 1 98.19 69 ALA A O 1
ATOM 550 N N . ASP A 1 70 ? 4.117 -29.062 -9 1 98.62 70 ASP A N 1
ATOM 551 C CA . ASP A 1 70 ? 4.148 -29.219 -7.547 1 98.62 70 ASP A CA 1
ATOM 552 C C . ASP A 1 70 ? 3.729 -27.938 -6.84 1 98.62 70 ASP A C 1
ATOM 554 O O . ASP A 1 70 ? 3.885 -26.844 -7.391 1 98.62 70 ASP A O 1
ATOM 558 N N . LEU A 1 71 ? 3.178 -28.172 -5.613 1 98.75 71 LEU A N 1
ATOM 559 C CA . LEU A 1 71 ? 2.604 -27 -4.957 1 98.75 71 LEU A CA 1
ATOM 560 C C . LEU A 1 71 ? 3.18 -26.828 -3.555 1 98.75 71 LEU A C 1
ATOM 562 O O . LEU A 1 71 ? 3.455 -27.812 -2.867 1 98.75 71 LEU A O 1
ATOM 566 N N . LEU A 1 72 ? 3.436 -25.625 -3.188 1 98.81 72 LEU A N 1
ATOM 567 C CA . LEU A 1 72 ? 3.557 -25.172 -1.802 1 98.81 72 LEU A CA 1
ATOM 568 C C . LEU A 1 72 ? 2.43 -24.219 -1.438 1 98.81 72 LEU A C 1
ATOM 570 O O . LEU A 1 72 ? 2.393 -23.078 -1.924 1 98.81 72 LEU A O 1
ATOM 574 N N . ILE A 1 73 ? 1.527 -24.719 -0.576 1 98.69 73 ILE A N 1
ATOM 575 C CA . ILE A 1 73 ? 0.353 -23.938 -0.184 1 98.69 73 ILE A CA 1
ATOM 576 C C . ILE A 1 73 ? 0.575 -23.328 1.196 1 98.69 73 ILE A C 1
ATOM 578 O O . ILE A 1 73 ? 0.846 -24.047 2.164 1 98.69 73 ILE A O 1
ATOM 582 N N . VAL A 1 74 ? 0.429 -22.031 1.237 1 98.69 74 VAL A N 1
ATOM 583 C CA . VAL A 1 74 ? 0.656 -21.297 2.48 1 98.69 74 VAL A CA 1
ATOM 584 C C . VAL A 1 74 ? -0.661 -20.703 2.98 1 98.69 74 VAL A C 1
ATOM 586 O O . VAL A 1 74 ? -1.452 -20.188 2.193 1 98.69 74 VAL A O 1
ATOM 589 N N . GLY A 1 75 ? -0.892 -20.734 4.273 1 97.62 75 GLY A N 1
ATOM 590 C CA . GLY A 1 75 ? -2.064 -20.156 4.914 1 97.62 75 GLY A CA 1
ATOM 591 C C . GLY A 1 75 ? -1.973 -20.141 6.43 1 97.62 75 GLY A C 1
ATOM 592 O O . GLY A 1 75 ? -1.021 -20.688 7.004 1 97.62 75 GLY A O 1
ATOM 593 N N . ARG A 1 76 ? -2.963 -19.641 7.02 1 95.38 76 ARG A N 1
ATOM 594 C CA . ARG A 1 76 ? -2.91 -19.438 8.461 1 95.38 76 ARG A CA 1
ATOM 595 C C . ARG A 1 76 ? -3.572 -20.594 9.203 1 95.38 76 ARG A C 1
ATOM 597 O O . ARG A 1 76 ? -3.285 -20.828 10.383 1 95.38 76 ARG A O 1
ATOM 604 N N . ASP A 1 77 ? -4.492 -21.234 8.539 1 95.94 77 ASP A N 1
ATOM 605 C CA . ASP A 1 77 ? -5.293 -22.266 9.188 1 95.94 77 ASP A CA 1
ATOM 606 C C . ASP A 1 77 ? -4.805 -23.656 8.812 1 95.94 77 ASP A C 1
ATOM 608 O O . ASP A 1 77 ? -4.992 -24.109 7.676 1 95.94 77 ASP A O 1
ATOM 612 N N . LEU A 1 78 ? -4.355 -24.359 9.797 1 97.19 78 LEU A N 1
ATOM 613 C CA . LEU A 1 78 ? -3.764 -25.656 9.531 1 97.19 78 LEU A CA 1
ATOM 614 C C . LEU A 1 78 ? -4.824 -26.656 9.062 1 97.19 78 LEU A C 1
ATOM 616 O O . LEU A 1 78 ? -4.562 -27.469 8.18 1 97.19 78 LEU A O 1
ATOM 620 N N . THR A 1 79 ? -5.949 -26.594 9.641 1 97.62 79 THR A N 1
ATOM 621 C CA . THR A 1 79 ? -7.023 -27.5 9.258 1 97.62 79 THR A CA 1
ATOM 622 C C . THR A 1 79 ? -7.418 -27.297 7.801 1 97.62 79 THR A C 1
ATOM 624 O O . THR A 1 79 ? -7.566 -28.25 7.047 1 97.62 79 THR A O 1
ATOM 627 N N . LYS A 1 80 ? -7.52 -26.062 7.402 1 96.69 80 LYS A N 1
ATOM 628 C CA . LYS A 1 80 ? -7.852 -25.734 6.02 1 96.69 80 LYS A CA 1
ATOM 629 C C . LYS A 1 80 ? -6.719 -26.141 5.074 1 96.69 80 LYS A C 1
ATOM 631 O O . LYS A 1 80 ? -6.965 -26.562 3.947 1 96.69 80 LYS A O 1
ATOM 636 N N . LEU A 1 81 ? -5.527 -26.016 5.559 1 98.06 81 LEU A N 1
ATOM 637 C CA . LEU A 1 81 ? -4.363 -26.375 4.762 1 98.06 81 LEU A CA 1
ATOM 638 C C . LEU A 1 81 ? -4.332 -27.875 4.488 1 98.06 81 LEU A C 1
ATOM 640 O O . LEU A 1 81 ? -4.094 -28.297 3.354 1 98.06 81 LEU A O 1
ATOM 644 N N 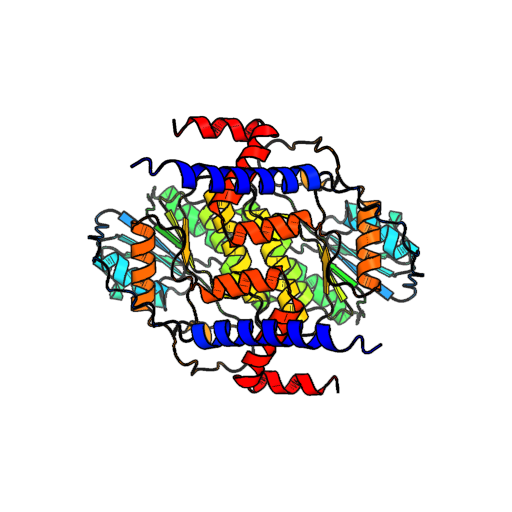. GLU A 1 82 ? -4.605 -28.656 5.473 1 97.94 82 GLU A N 1
ATOM 645 C CA . GLU A 1 82 ? -4.617 -30.109 5.32 1 97.94 82 GLU A CA 1
ATOM 646 C C . GLU A 1 82 ? -5.746 -30.547 4.398 1 97.94 82 GLU A C 1
ATOM 648 O O . GLU A 1 82 ? -5.566 -31.469 3.588 1 97.94 82 GLU A O 1
ATOM 653 N N . ALA A 1 83 ? -6.844 -29.953 4.574 1 97.62 83 ALA A N 1
ATOM 654 C CA . ALA A 1 83 ? -7.961 -30.25 3.678 1 97.62 83 ALA A CA 1
ATOM 655 C C . ALA A 1 83 ? -7.602 -29.938 2.229 1 97.62 83 ALA A C 1
ATOM 657 O O . ALA A 1 83 ? -7.926 -30.703 1.318 1 97.62 83 ALA A O 1
ATOM 658 N N . ALA A 1 84 ? -6.953 -28.797 2.035 1 97.19 84 ALA A N 1
ATOM 659 C CA . ALA A 1 84 ? -6.52 -28.406 0.696 1 97.19 84 ALA A CA 1
ATOM 660 C C . ALA A 1 84 ? -5.5 -29.391 0.138 1 97.19 84 ALA A C 1
ATOM 662 O O . ALA A 1 84 ? -5.574 -29.766 -1.031 1 97.19 84 ALA A O 1
ATOM 663 N N . ARG A 1 85 ? -4.582 -29.781 0.938 1 97.88 85 ARG A N 1
ATOM 664 C CA . ARG A 1 85 ? -3.576 -30.766 0.521 1 97.88 85 ARG A CA 1
ATOM 665 C C . ARG A 1 85 ? -4.23 -32.031 0.009 1 97.88 85 ARG A C 1
ATOM 667 O O . ARG A 1 85 ? -3.844 -32.562 -1.037 1 97.88 85 ARG A O 1
ATOM 674 N N . GLN A 1 86 ? -5.23 -32.5 0.705 1 97 86 GLN A N 1
ATOM 675 C CA . GLN A 1 86 ? -5.938 -33.719 0.323 1 97 86 GLN A CA 1
ATOM 676 C C . GLN A 1 86 ? -6.719 -33.531 -0.974 1 97 86 GLN A C 1
ATOM 678 O O . GLN A 1 86 ? -6.758 -34.406 -1.823 1 97 86 GLN A O 1
ATOM 683 N N . ALA A 1 87 ? -7.285 -32.375 -1.102 1 95.94 87 ALA A N 1
ATOM 684 C CA . ALA A 1 87 ? -8.117 -32.094 -2.264 1 95.94 87 ALA A CA 1
ATOM 685 C C . ALA A 1 87 ? -7.266 -31.906 -3.518 1 95.94 87 ALA A C 1
ATOM 687 O O . ALA A 1 87 ? -7.723 -32.188 -4.629 1 95.94 87 ALA A O 1
ATOM 688 N N . LEU A 1 88 ? -6.102 -31.406 -3.486 1 96.25 88 LEU A N 1
ATOM 689 C CA . LEU A 1 88 ? -5.25 -31.094 -4.629 1 96.25 88 LEU A CA 1
ATOM 690 C C . LEU A 1 88 ? -4.445 -32.312 -5.059 1 96.25 88 LEU A C 1
ATOM 692 O O . LEU A 1 88 ? -4.461 -32.688 -6.23 1 96.25 88 LEU A O 1
ATOM 696 N N . ASP A 1 89 ? -3.707 -33 -4.215 1 95.94 89 ASP A N 1
ATOM 697 C CA . ASP A 1 89 ? -2.854 -34.188 -4.379 1 95.94 89 ASP A CA 1
ATOM 698 C C . ASP A 1 89 ? -1.765 -34.219 -3.309 1 95.94 89 ASP A C 1
ATOM 700 O O . ASP A 1 89 ? -0.725 -33.562 -3.449 1 95.94 89 ASP A O 1
ATOM 704 N N . PRO A 1 90 ? -1.989 -34.938 -2.332 1 95.94 90 PRO A N 1
ATOM 705 C CA . PRO A 1 90 ? -1.097 -34.906 -1.17 1 95.94 90 PRO A CA 1
ATOM 706 C C . PRO A 1 90 ? 0.355 -35.219 -1.533 1 95.94 90 PRO A C 1
ATOM 708 O O . PRO A 1 90 ? 1.275 -34.75 -0.862 1 95.94 90 PRO A O 1
ATOM 711 N N . ASP A 1 91 ? 0.638 -35.938 -2.596 1 96.69 91 ASP A N 1
ATOM 712 C CA . ASP A 1 91 ? 1.991 -36.312 -2.973 1 96.69 91 ASP A CA 1
ATOM 713 C C . ASP A 1 91 ? 2.723 -35.188 -3.672 1 96.69 91 ASP A C 1
ATOM 715 O O . ASP A 1 91 ? 3.955 -35.156 -3.725 1 96.69 91 ASP A O 1
ATOM 719 N N . HIS A 1 92 ? 1.973 -34.25 -4.164 1 98.06 92 HIS A N 1
ATOM 720 C CA . HIS A 1 92 ? 2.576 -33.188 -4.93 1 98.06 92 HIS A CA 1
ATOM 721 C C . HIS A 1 92 ? 2.24 -31.812 -4.324 1 98.06 92 HIS A C 1
ATOM 723 O O . HIS A 1 92 ? 2.387 -30.781 -4.984 1 98.06 92 HIS A O 1
ATOM 729 N N . THR A 1 93 ? 1.729 -31.859 -3.066 1 98.44 93 THR A N 1
ATOM 730 C CA . THR A 1 93 ? 1.336 -30.609 -2.412 1 98.44 93 THR A CA 1
ATOM 731 C C . THR A 1 93 ? 1.938 -30.531 -1.012 1 98.44 93 THR A C 1
ATOM 733 O O . THR A 1 93 ? 1.624 -31.344 -0.142 1 98.44 93 THR A O 1
ATOM 736 N N . ARG A 1 94 ? 2.812 -29.562 -0.845 1 98.12 94 ARG A N 1
ATOM 737 C CA . ARG A 1 94 ? 3.307 -29.203 0.478 1 98.12 94 ARG A CA 1
ATOM 738 C C . ARG A 1 94 ? 2.467 -28.078 1.082 1 98.12 94 ARG A C 1
ATOM 740 O O . ARG A 1 94 ? 1.895 -27.266 0.355 1 98.12 94 ARG A O 1
ATOM 747 N N . ILE A 1 95 ? 2.414 -28.125 2.428 1 98.5 95 ILE A N 1
ATOM 748 C CA . ILE A 1 95 ? 1.689 -27.062 3.104 1 98.5 95 ILE A CA 1
ATOM 749 C C . ILE A 1 95 ? 2.596 -26.391 4.137 1 98.5 95 ILE A C 1
ATOM 751 O O . ILE A 1 95 ? 3.469 -27.047 4.715 1 98.5 95 ILE A O 1
ATOM 755 N N . LEU A 1 96 ? 2.443 -25.094 4.328 1 98.62 96 LEU A N 1
ATOM 756 C CA . LEU A 1 96 ? 3.164 -24.312 5.332 1 98.62 96 LEU A CA 1
ATOM 757 C C . LEU A 1 96 ? 2.232 -23.344 6.039 1 98.62 96 LEU A C 1
ATOM 759 O O . LEU A 1 96 ? 1.604 -22.5 5.391 1 98.62 96 LEU A O 1
ATOM 763 N N . GLN A 1 97 ? 2.092 -23.5 7.34 1 98.62 97 GLN A N 1
ATOM 764 C CA . GLN A 1 97 ? 1.295 -22.578 8.133 1 98.62 97 GLN A CA 1
ATOM 765 C C . GLN A 1 97 ? 2.068 -21.297 8.414 1 98.62 97 GLN A C 1
ATOM 767 O O . GLN A 1 97 ? 3.094 -21.312 9.094 1 98.62 97 GLN A O 1
ATOM 772 N N . ALA A 1 98 ? 1.614 -20.203 7.867 1 98.38 98 ALA A N 1
ATOM 773 C CA . ALA A 1 98 ? 2.232 -18.906 8.062 1 98.38 98 ALA A CA 1
ATOM 774 C C . ALA A 1 98 ? 1.241 -17.781 7.77 1 98.38 98 ALA A C 1
ATOM 776 O O . ALA A 1 98 ? 0.369 -17.922 6.91 1 98.38 98 ALA A O 1
ATOM 777 N N . ASP A 1 99 ? 1.373 -16.734 8.484 1 97.81 99 ASP A N 1
ATOM 778 C CA . ASP A 1 99 ? 0.555 -15.539 8.289 1 97.81 99 ASP A CA 1
ATOM 779 C C . ASP A 1 99 ? 1.314 -14.469 7.508 1 97.81 99 ASP A C 1
ATOM 781 O O . ASP A 1 99 ? 2.199 -13.805 8.047 1 97.81 99 ASP A O 1
ATOM 785 N N . VAL A 1 100 ? 0.876 -14.273 6.305 1 97.75 100 VAL A N 1
ATOM 786 C CA . VAL A 1 100 ? 1.602 -13.344 5.449 1 97.75 100 VAL A CA 1
ATOM 787 C C . VAL A 1 100 ? 1.375 -11.914 5.93 1 97.75 100 VAL A C 1
ATOM 789 O O . VAL A 1 100 ? 2.061 -10.984 5.492 1 97.75 100 VAL A O 1
ATOM 792 N N . GLY A 1 101 ? 0.409 -11.688 6.809 1 97.44 101 GLY A N 1
ATOM 793 C CA . GLY A 1 101 ? 0.127 -10.375 7.359 1 97.44 101 GLY A CA 1
ATOM 794 C C . GLY A 1 101 ? 1.078 -9.977 8.469 1 97.44 101 GLY A C 1
ATOM 795 O O . GLY A 1 101 ? 0.936 -8.906 9.062 1 97.44 101 GLY A O 1
ATOM 796 N N . THR A 1 102 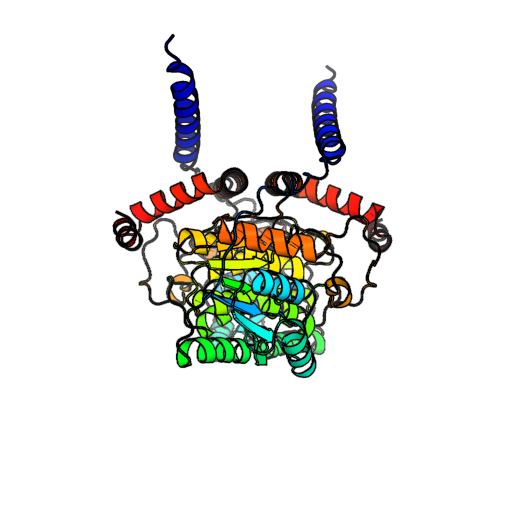? 2.08 -10.852 8.797 1 97.75 102 THR A N 1
ATOM 797 C CA . THR A 1 102 ? 3.086 -10.555 9.812 1 97.75 102 THR A CA 1
ATOM 798 C C . THR A 1 102 ? 4.492 -10.734 9.25 1 97.75 102 THR A C 1
ATOM 800 O O . THR A 1 102 ? 4.715 -11.57 8.367 1 97.75 102 THR A O 1
ATOM 803 N N . LEU A 1 103 ? 5.395 -9.914 9.789 1 97.75 103 LEU A N 1
ATOM 804 C CA . LEU A 1 103 ? 6.785 -10.062 9.367 1 97.75 103 LEU A CA 1
ATOM 805 C C . LEU A 1 103 ? 7.297 -11.461 9.68 1 97.75 103 LEU A C 1
ATOM 807 O O . LEU A 1 103 ? 7.977 -12.078 8.859 1 97.75 103 LEU A O 1
ATOM 811 N N . GLU A 1 104 ? 6.961 -11.953 10.797 1 98.06 104 GLU A N 1
ATOM 812 C CA . GLU A 1 104 ? 7.383 -13.289 11.211 1 98.06 104 GLU A CA 1
ATOM 813 C C . GLU A 1 104 ? 6.879 -14.359 10.242 1 98.06 104 GLU A C 1
ATOM 815 O O . GLU A 1 104 ? 7.613 -15.281 9.883 1 98.06 104 GLU A O 1
ATOM 820 N N . GLY A 1 105 ? 5.637 -14.258 9.883 1 98.56 105 GLY A N 1
ATOM 821 C CA . GLY A 1 105 ? 5.078 -15.195 8.914 1 98.56 105 GLY A CA 1
ATOM 822 C C . GLY A 1 105 ? 5.773 -15.148 7.57 1 98.56 105 GLY A C 1
ATOM 823 O O . GLY A 1 105 ? 6.043 -16.188 6.969 1 98.56 105 GLY A O 1
ATOM 824 N N . CYS A 1 106 ? 6.066 -13.961 7.102 1 98.56 106 CYS A N 1
ATOM 825 C CA . CYS A 1 106 ? 6.789 -13.805 5.844 1 98.56 106 CYS A CA 1
ATOM 826 C C . CYS A 1 106 ? 8.18 -14.414 5.934 1 98.56 106 CYS A C 1
ATOM 828 O O . CYS A 1 106 ? 8.609 -15.141 5.031 1 98.56 106 CYS A O 1
ATOM 830 N N . GLU A 1 107 ? 8.828 -14.133 7.023 1 98.44 107 GLU A N 1
ATOM 831 C CA . GLU A 1 107 ? 10.172 -14.656 7.211 1 98.44 107 GLU A CA 1
ATOM 832 C C . GLU A 1 107 ? 10.172 -16.188 7.27 1 98.44 107 GLU A C 1
ATOM 834 O O . GLU A 1 107 ? 11.094 -16.828 6.773 1 98.44 107 GLU A O 1
ATOM 839 N N . LYS A 1 108 ? 9.195 -16.734 7.863 1 98.56 108 LYS A N 1
ATOM 840 C CA . LYS A 1 108 ? 9.047 -18.172 7.926 1 98.56 108 LYS A CA 1
ATOM 841 C C . LYS A 1 108 ? 8.953 -18.781 6.527 1 98.56 108 LYS A C 1
ATOM 843 O O . LYS A 1 108 ? 9.586 -19.797 6.238 1 98.56 108 LYS A O 1
ATOM 848 N N . ILE A 1 109 ? 8.195 -18.172 5.664 1 98.69 109 ILE A N 1
ATOM 849 C CA . ILE A 1 109 ? 8.031 -18.641 4.293 1 98.69 109 ILE A CA 1
ATOM 850 C C . ILE A 1 109 ? 9.359 -18.531 3.543 1 98.69 109 ILE A C 1
ATOM 852 O O . ILE A 1 109 ? 9.781 -19.484 2.877 1 98.69 109 ILE A O 1
ATOM 856 N N . ILE A 1 110 ? 9.992 -17.391 3.693 1 98.56 110 ILE A N 1
ATOM 857 C CA . ILE A 1 110 ? 11.25 -17.109 3.014 1 98.56 110 ILE A CA 1
ATOM 858 C C . ILE A 1 110 ? 12.312 -18.125 3.463 1 98.56 110 ILE A C 1
ATOM 860 O O . ILE A 1 110 ? 13 -18.719 2.633 1 98.56 110 ILE A O 1
ATOM 864 N N . THR A 1 111 ? 12.359 -18.297 4.734 1 98.38 111 THR A N 1
ATOM 865 C CA . THR A 1 111 ? 13.328 -19.234 5.301 1 98.38 111 THR A CA 1
ATOM 866 C C . THR A 1 111 ? 13.078 -20.656 4.797 1 98.38 111 THR A C 1
ATOM 868 O O . THR A 1 111 ? 14.016 -21.359 4.414 1 98.38 111 THR A O 1
ATOM 871 N N . TYR A 1 112 ? 11.844 -21.062 4.77 1 98.31 112 TYR A N 1
ATOM 872 C CA . TYR A 1 112 ? 11.469 -22.391 4.297 1 98.31 112 TYR A CA 1
ATOM 873 C C . TYR A 1 112 ? 11.93 -22.594 2.857 1 98.31 112 TYR A C 1
ATOM 875 O O . TYR A 1 112 ? 12.547 -23.625 2.539 1 98.31 112 TYR A O 1
ATOM 883 N N . VAL A 1 113 ? 11.711 -21.641 1.981 1 98.38 113 VAL A N 1
ATOM 884 C CA . VAL A 1 113 ? 12.031 -21.719 0.561 1 98.38 113 VAL A CA 1
ATOM 885 C C . VAL A 1 113 ? 13.547 -21.766 0.375 1 98.38 113 VAL A C 1
ATOM 887 O O . VAL A 1 113 ? 14.062 -22.594 -0.381 1 98.38 113 VAL A O 1
ATOM 890 N N . LEU A 1 114 ? 14.203 -20.922 1.083 1 97.12 114 LEU A N 1
ATOM 891 C CA . LEU A 1 114 ? 15.648 -20.781 0.9 1 97.12 114 LEU A CA 1
ATOM 892 C C . LEU A 1 114 ? 16.391 -21.969 1.521 1 97.12 114 LEU A C 1
ATOM 894 O O . LEU A 1 114 ? 17.312 -22.516 0.915 1 97.12 114 LEU A O 1
ATOM 898 N N . GLU A 1 115 ? 15.977 -22.391 2.684 1 97.31 115 GLU A N 1
ATOM 899 C CA . GLU A 1 115 ? 16.656 -23.484 3.381 1 97.31 115 GLU A CA 1
ATOM 900 C C . GLU A 1 115 ? 16.453 -24.812 2.666 1 97.31 115 GLU A C 1
ATOM 902 O O . GLU A 1 115 ? 17.344 -25.672 2.664 1 97.31 115 GLU A O 1
ATOM 907 N N . GLN A 1 116 ? 15.359 -25 2.088 1 97 116 GLN A N 1
ATOM 908 C CA . GLN A 1 116 ? 15.07 -26.234 1.358 1 97 116 GLN A CA 1
ATOM 909 C C . GLN A 1 116 ? 15.547 -26.141 -0.089 1 97 116 GLN A C 1
ATOM 911 O O . GLN A 1 116 ? 15.352 -27.062 -0.873 1 97 116 GLN A O 1
ATOM 916 N N . ASP A 1 117 ? 16.062 -25 -0.452 1 96.56 117 ASP A N 1
ATOM 917 C CA . ASP A 1 117 ? 16.594 -24.734 -1.789 1 96.56 117 ASP A CA 1
ATOM 918 C C . ASP A 1 117 ? 15.523 -24.969 -2.854 1 96.56 117 ASP A C 1
ATOM 920 O O . ASP A 1 117 ? 15.758 -25.656 -3.842 1 96.56 117 ASP A O 1
ATOM 924 N N . LEU A 1 118 ? 14.359 -24.531 -2.525 1 97.69 118 LEU A N 1
ATOM 925 C CA . LEU A 1 118 ? 13.25 -24.688 -3.463 1 97.69 118 LEU A CA 1
ATOM 926 C C . LEU A 1 118 ? 13.367 -23.703 -4.617 1 97.69 118 LEU A C 1
ATOM 928 O O . LEU A 1 118 ? 13.586 -22.5 -4.395 1 97.69 118 LEU A O 1
ATOM 932 N N . ARG A 1 119 ? 13.273 -24.219 -5.785 1 97.81 119 ARG A N 1
ATOM 933 C CA . ARG A 1 119 ? 13.227 -23.375 -6.969 1 97.81 119 ARG A CA 1
ATOM 934 C C . ARG A 1 119 ? 11.789 -23.031 -7.348 1 97.81 119 ARG A C 1
ATOM 936 O O . ARG A 1 119 ? 11.109 -23.828 -8 1 97.81 119 ARG A O 1
ATOM 943 N N . VAL A 1 120 ? 11.43 -21.812 -7.098 1 98.56 120 VAL A N 1
ATOM 944 C CA . VAL A 1 120 ? 10.047 -21.422 -7.305 1 98.56 120 VAL A CA 1
ATOM 945 C C . VAL A 1 120 ? 9.852 -20.953 -8.75 1 98.56 120 VAL A C 1
ATOM 947 O O . VAL A 1 120 ? 10.562 -20.062 -9.227 1 98.56 120 VAL A O 1
ATOM 950 N N . TYR A 1 121 ? 8.922 -21.594 -9.367 1 98.5 121 TYR A N 1
ATOM 951 C CA . TYR A 1 121 ? 8.562 -21.203 -10.727 1 98.5 121 TYR A CA 1
ATOM 952 C C . TYR A 1 121 ? 7.598 -20.031 -10.719 1 98.5 121 TYR A C 1
ATOM 954 O O . TYR A 1 121 ? 7.906 -18.953 -11.234 1 98.5 121 TYR A O 1
ATOM 962 N N . HIS A 1 122 ? 6.441 -20.219 -10.133 1 98.75 122 HIS A N 1
ATOM 963 C CA . HIS A 1 122 ? 5.492 -19.125 -9.922 1 98.75 122 HIS A CA 1
ATOM 964 C C . HIS A 1 122 ? 5.293 -18.844 -8.438 1 98.75 122 HIS A C 1
ATOM 966 O O . HIS A 1 122 ? 4.992 -19.75 -7.664 1 98.75 122 HIS A O 1
ATOM 972 N N . LEU A 1 123 ? 5.551 -17.625 -8.07 1 98.75 123 LEU A N 1
ATOM 973 C CA . LEU A 1 123 ? 5.09 -17.125 -6.781 1 98.75 123 LEU A CA 1
ATOM 974 C C . LEU A 1 123 ? 3.756 -16.406 -6.93 1 98.75 123 LEU A C 1
ATOM 976 O O . LEU A 1 123 ? 3.703 -15.297 -7.484 1 98.75 123 LEU A O 1
ATOM 980 N N . VAL A 1 124 ? 2.715 -17.062 -6.41 1 98.69 124 VAL A N 1
ATOM 981 C CA . VAL A 1 124 ? 1.373 -16.5 -6.543 1 98.69 124 VAL A CA 1
ATOM 982 C C . VAL A 1 124 ? 0.967 -15.828 -5.234 1 98.69 124 VAL A C 1
ATOM 984 O O . VAL A 1 124 ? 0.604 -16.5 -4.266 1 98.69 124 VAL A O 1
ATOM 987 N N . ASN A 1 125 ? 1.032 -14.508 -5.289 1 98.25 125 ASN A N 1
ATOM 988 C CA . ASN A 1 125 ? 0.553 -13.719 -4.16 1 98.25 125 ASN A CA 1
ATOM 989 C C . ASN A 1 125 ? -0.965 -13.57 -4.18 1 98.25 125 ASN A C 1
ATOM 991 O O . ASN A 1 125 ? -1.489 -12.57 -4.672 1 98.25 125 ASN A O 1
ATOM 995 N N . ASN A 1 126 ? -1.598 -14.539 -3.547 1 96.38 126 ASN A N 1
ATOM 996 C CA . ASN A 1 126 ? -3.051 -14.625 -3.65 1 96.38 126 ASN A CA 1
ATOM 997 C C . ASN A 1 126 ? -3.729 -14.281 -2.328 1 96.38 126 ASN A C 1
ATOM 999 O O . ASN A 1 126 ? -4.891 -13.867 -2.311 1 96.38 126 ASN A O 1
ATOM 1003 N N . ALA A 1 127 ? -2.977 -14.477 -1.235 1 94.06 127 ALA A N 1
ATOM 1004 C CA . ALA A 1 127 ? -3.58 -14.164 0.057 1 94.06 127 ALA A CA 1
ATOM 1005 C C . ALA A 1 127 ? -4.152 -12.75 0.064 1 94.06 127 ALA A C 1
ATOM 1007 O O . ALA A 1 127 ? -3.502 -11.805 -0.394 1 94.06 127 ALA A O 1
ATOM 1008 N N . GLY A 1 128 ? -5.355 -12.617 0.5 1 91.75 128 GLY A N 1
ATOM 1009 C CA . GLY A 1 128 ? -5.996 -11.312 0.551 1 91.75 128 GLY A CA 1
ATOM 1010 C C . GLY A 1 128 ? -7.289 -11.32 1.341 1 91.75 128 GLY A C 1
ATOM 1011 O O . GLY A 1 128 ? -7.906 -12.367 1.527 1 91.75 128 GLY A O 1
ATOM 1012 N N . VAL A 1 129 ? -7.605 -10.172 1.819 1 88.62 129 VAL A N 1
ATOM 1013 C CA . VAL A 1 129 ? -8.867 -9.969 2.525 1 88.62 129 VAL A CA 1
ATOM 1014 C C . VAL A 1 129 ? -9.555 -8.711 1.992 1 88.62 129 VAL A C 1
ATOM 1016 O O . VAL A 1 129 ? -8.891 -7.754 1.587 1 88.62 129 VAL A O 1
ATOM 1019 N N . GLY A 1 130 ? -10.859 -8.797 1.896 1 82.56 130 GLY A N 1
ATOM 1020 C CA . GLY A 1 130 ? -11.641 -7.648 1.457 1 82.56 130 GLY A CA 1
ATOM 1021 C C . GLY A 1 130 ? -12 -6.699 2.586 1 82.56 130 GLY A C 1
ATOM 1022 O O . GLY A 1 130 ? -11.625 -6.93 3.738 1 82.56 130 GLY A O 1
ATOM 1023 N N . GLN A 1 131 ? -12.555 -5.594 2.191 1 77.44 131 GLN A N 1
ATOM 1024 C CA . GLN A 1 131 ? -13.078 -4.605 3.131 1 77.44 131 GLN A CA 1
ATOM 1025 C C . GLN A 1 131 ? -14.57 -4.375 2.914 1 77.44 131 GLN A C 1
ATOM 1027 O O . GLN A 1 131 ? -15.031 -4.324 1.775 1 77.44 131 GLN A O 1
ATOM 1032 N N . ARG A 1 132 ? -15.203 -4.402 4.125 1 73.06 132 ARG A N 1
ATOM 1033 C CA . ARG A 1 132 ? -16.625 -4.094 4.066 1 73.06 132 ARG A CA 1
ATOM 1034 C C . ARG A 1 132 ? -16.953 -2.865 4.91 1 73.06 132 ARG A C 1
ATOM 1036 O O . ARG A 1 132 ? -17.031 -2.951 6.137 1 73.06 132 ARG A O 1
ATOM 1043 N N . GLY A 1 133 ? -17.016 -1.679 4.223 1 72.81 133 GLY A N 1
ATOM 1044 C CA . GLY A 1 133 ? -17.531 -0.506 4.918 1 72.81 133 GLY A CA 1
ATOM 1045 C C . GLY A 1 133 ? -16.438 0.436 5.379 1 72.81 133 GLY A C 1
ATOM 1046 O O . GLY A 1 133 ? -15.25 0.191 5.129 1 72.81 133 GLY A O 1
ATOM 1047 N N . LEU A 1 134 ? -16.891 1.465 6.086 1 74.69 134 LEU A N 1
ATOM 1048 C CA . LEU A 1 134 ? -16.016 2.566 6.484 1 74.69 134 LEU A CA 1
ATOM 1049 C C . LEU A 1 134 ? -15.461 2.342 7.887 1 74.69 134 LEU A C 1
ATOM 1051 O O . LEU A 1 134 ? -14.375 2.832 8.211 1 74.69 134 LEU A O 1
ATOM 1055 N N . ASN A 1 135 ? -16.188 1.597 8.641 1 83.19 135 ASN A N 1
ATOM 1056 C CA . ASN A 1 135 ? -15.82 1.474 10.047 1 83.19 135 ASN A CA 1
ATOM 1057 C C . ASN A 1 135 ? -14.875 0.299 10.281 1 83.19 135 ASN A C 1
ATOM 1059 O O . ASN A 1 135 ? -15.312 -0.852 10.344 1 83.19 135 ASN A O 1
ATOM 1063 N N . LEU A 1 136 ? -13.625 0.6 10.406 1 90.12 136 LEU A N 1
ATOM 1064 C CA . LEU A 1 136 ? -12.578 -0.384 10.672 1 90.12 136 LEU A CA 1
ATOM 1065 C C . LEU A 1 136 ? -11.906 -0.119 12.016 1 90.12 136 LEU A C 1
ATOM 1067 O O . LEU A 1 136 ? -11.664 1.035 12.375 1 90.12 136 LEU A O 1
ATOM 1071 N N . THR A 1 137 ? -11.781 -1.254 12.773 1 93.81 137 THR A N 1
ATOM 1072 C CA . THR A 1 137 ? -10.867 -1.123 13.898 1 93.81 137 THR A CA 1
ATOM 1073 C C . THR A 1 137 ? -9.43 -0.939 13.406 1 93.81 137 THR A C 1
ATOM 1075 O O . THR A 1 137 ? -9.109 -1.286 12.273 1 93.81 137 THR A O 1
ATOM 1078 N N . PRO A 1 138 ? -8.609 -0.401 14.289 1 95.69 138 PRO A N 1
ATOM 1079 C CA . PRO A 1 138 ? -7.199 -0.278 13.898 1 95.69 138 PRO A CA 1
ATOM 1080 C C . PRO A 1 138 ? -6.594 -1.605 13.453 1 95.69 138 PRO A C 1
ATOM 1082 O O . PRO A 1 138 ? -5.863 -1.651 12.453 1 95.69 138 PRO A O 1
ATOM 1085 N N . ALA A 1 139 ? -6.934 -2.578 14.125 1 96.12 139 ALA A N 1
ATOM 1086 C CA . ALA A 1 139 ? -6.398 -3.9 13.805 1 96.12 139 ALA A CA 1
ATOM 1087 C C . ALA A 1 139 ? -6.895 -4.375 12.445 1 96.12 139 ALA A C 1
ATOM 1089 O O . ALA A 1 139 ? -6.145 -4.98 11.68 1 96.12 139 ALA A O 1
ATOM 1090 N N . GLN A 1 140 ? -8.133 -4.117 12.141 1 94.25 140 GLN A N 1
ATOM 1091 C CA . GLN A 1 140 ? -8.695 -4.52 10.852 1 94.25 140 GLN A CA 1
ATOM 1092 C C . GLN A 1 140 ? -8.031 -3.773 9.703 1 94.25 140 GLN A C 1
ATOM 1094 O O . GLN A 1 140 ? -7.684 -4.375 8.68 1 94.25 140 GLN A O 1
ATOM 1099 N N . ALA A 1 141 ? -7.883 -2.516 9.867 1 95.69 141 ALA A N 1
ATOM 1100 C CA . ALA A 1 141 ? -7.203 -1.718 8.852 1 95.69 141 ALA A CA 1
ATOM 1101 C C . ALA A 1 141 ? -5.77 -2.199 8.641 1 95.69 141 ALA A C 1
ATOM 1103 O O . ALA A 1 141 ? -5.324 -2.373 7.504 1 95.69 141 ALA A O 1
ATOM 1104 N N . TRP A 1 142 ? -5.125 -2.418 9.75 1 97.25 142 TRP A N 1
ATOM 1105 C CA . TRP A 1 142 ? -3.752 -2.91 9.711 1 97.25 142 TRP A CA 1
ATOM 1106 C C . TRP A 1 142 ? -3.676 -4.238 8.961 1 97.25 142 TRP A C 1
ATOM 1108 O O . TRP A 1 142 ? -2.836 -4.414 8.078 1 97.25 142 TRP A O 1
ATOM 1118 N N . ASN A 1 143 ? -4.551 -5.094 9.25 1 95.69 143 ASN A N 1
ATOM 1119 C CA . ASN A 1 143 ? -4.555 -6.434 8.672 1 95.69 143 ASN A CA 1
ATOM 1120 C C . ASN A 1 143 ? -4.828 -6.398 7.176 1 95.69 143 ASN A C 1
ATOM 1122 O O . ASN A 1 143 ? -4.172 -7.102 6.402 1 95.69 143 ASN A O 1
ATOM 1126 N N . ILE A 1 144 ? -5.734 -5.613 6.746 1 95.25 144 ILE A N 1
ATOM 1127 C CA . ILE A 1 144 ? -6.051 -5.504 5.328 1 95.25 144 ILE A CA 1
ATOM 1128 C C . ILE A 1 144 ? -4.812 -5.066 4.551 1 95.25 144 ILE A C 1
ATOM 1130 O O . ILE A 1 144 ? -4.449 -5.684 3.547 1 95.25 144 ILE A O 1
ATOM 1134 N N . MET A 1 145 ? -4.152 -4.113 5.078 1 97.44 145 MET A N 1
ATOM 1135 C CA . MET A 1 145 ? -3 -3.545 4.387 1 97.44 145 MET A CA 1
ATOM 1136 C C . MET A 1 145 ? -1.824 -4.516 4.402 1 97.44 145 MET A C 1
ATOM 1138 O O . MET A 1 145 ? -1.124 -4.668 3.4 1 97.44 145 MET A O 1
ATOM 1142 N N . THR A 1 146 ? -1.619 -5.16 5.516 1 98.19 146 THR A N 1
ATOM 1143 C CA . THR A 1 146 ? -0.438 -6.008 5.633 1 98.19 146 THR A CA 1
ATOM 1144 C C . THR A 1 146 ? -0.61 -7.289 4.828 1 98.19 146 THR A C 1
ATOM 1146 O O . THR A 1 146 ? 0.301 -7.703 4.105 1 98.19 146 THR A O 1
ATOM 1149 N N . ILE A 1 147 ? -1.759 -7.848 4.867 1 97.19 147 ILE A N 1
ATOM 1150 C CA . ILE A 1 147 ? -2.006 -9.102 4.156 1 97.19 147 ILE A CA 1
ATOM 1151 C C . ILE A 1 147 ? -2.008 -8.844 2.65 1 97.19 147 ILE A C 1
ATOM 1153 O O . ILE A 1 147 ? -1.363 -9.57 1.892 1 97.19 147 ILE A O 1
ATOM 1157 N N . ASN A 1 148 ? -2.676 -7.789 2.254 1 96.19 148 ASN A N 1
ATOM 1158 C CA . ASN A 1 148 ? -2.912 -7.562 0.833 1 96.19 148 ASN A CA 1
ATOM 1159 C C . ASN A 1 148 ? -1.697 -6.938 0.156 1 96.19 148 ASN A C 1
ATOM 1161 O O . ASN A 1 148 ? -1.476 -7.137 -1.04 1 96.19 148 ASN A O 1
ATOM 1165 N N . ALA A 1 149 ? -0.942 -6.191 0.891 1 97.31 149 ALA A N 1
ATOM 1166 C CA . ALA A 1 149 ? 0.065 -5.383 0.208 1 97.31 149 ALA A CA 1
ATOM 1167 C C . ALA A 1 149 ? 1.458 -5.652 0.771 1 97.31 149 ALA A C 1
ATOM 1169 O O . ALA A 1 149 ? 2.385 -5.973 0.025 1 97.31 149 ALA A O 1
ATOM 1170 N N . VAL A 1 150 ? 1.574 -5.621 2.092 1 98.38 150 VAL A N 1
ATOM 1171 C CA . VAL A 1 150 ? 2.906 -5.707 2.68 1 98.38 150 VAL A CA 1
ATOM 1172 C C . VAL A 1 150 ? 3.477 -7.109 2.467 1 98.38 150 VAL A C 1
ATOM 1174 O O . VAL A 1 150 ? 4.605 -7.262 2 1 98.38 150 VAL A O 1
ATOM 1177 N N . GLY A 1 151 ? 2.705 -8.094 2.793 1 98.25 151 GLY A N 1
ATOM 1178 C CA . GLY A 1 151 ? 3.135 -9.469 2.637 1 98.25 151 GLY A CA 1
ATOM 1179 C C . GLY A 1 151 ? 3.666 -9.781 1.248 1 98.25 151 GLY A C 1
ATOM 1180 O O . GLY A 1 151 ? 4.812 -10.203 1.097 1 98.25 151 GLY A O 1
ATOM 1181 N N . PRO A 1 152 ? 2.879 -9.5 0.221 1 98.06 152 PRO A N 1
ATOM 1182 C CA . PRO A 1 152 ? 3.307 -9.75 -1.157 1 98.06 152 PRO A CA 1
ATOM 1183 C C . PRO A 1 152 ? 4.605 -9.023 -1.513 1 98.06 152 PRO A C 1
ATOM 1185 O O . PRO A 1 152 ? 5.449 -9.578 -2.225 1 98.06 152 PRO A O 1
ATOM 1188 N N . THR A 1 153 ? 4.773 -7.789 -1.068 1 97 153 THR A N 1
ATOM 1189 C CA . THR A 1 153 ? 5.988 -7.043 -1.378 1 97 153 THR A CA 1
ATOM 1190 C C . THR A 1 153 ? 7.203 -7.691 -0.721 1 97 153 THR A C 1
ATOM 1192 O O . THR A 1 153 ? 8.258 -7.812 -1.344 1 97 153 THR A O 1
ATOM 1195 N N . VAL A 1 154 ? 7.066 -8.125 0.485 1 97.88 154 VAL A N 1
ATOM 1196 C CA . VAL A 1 154 ? 8.156 -8.742 1.232 1 97.88 154 VAL A CA 1
ATOM 1197 C C . VAL A 1 154 ? 8.547 -10.07 0.585 1 97.88 154 VAL A C 1
ATOM 1199 O O . VAL A 1 154 ? 9.727 -10.328 0.342 1 97.88 154 VAL A O 1
ATOM 1202 N N . LEU A 1 155 ? 7.566 -10.844 0.28 1 98.31 155 LEU A N 1
ATOM 1203 C CA . LEU A 1 155 ? 7.824 -12.172 -0.283 1 98.31 155 LEU A CA 1
ATOM 1204 C C . LEU A 1 155 ? 8.461 -12.055 -1.666 1 98.31 155 LEU A C 1
ATOM 1206 O O . LEU A 1 155 ? 9.422 -12.766 -1.973 1 98.31 155 LEU A O 1
ATOM 1210 N N . SER A 1 156 ? 7.992 -11.148 -2.477 1 97.38 156 SER A N 1
ATOM 1211 C CA . SER A 1 156 ? 8.438 -11.047 -3.865 1 97.38 156 SER A CA 1
ATOM 1212 C C . SER A 1 156 ? 9.828 -10.438 -3.957 1 97.38 156 SER A C 1
ATOM 1214 O O . SER A 1 156 ? 10.547 -10.664 -4.93 1 97.38 156 SER A O 1
ATOM 1216 N N . THR A 1 157 ? 10.203 -9.648 -2.99 1 94.56 157 THR A N 1
ATOM 1217 C CA . THR A 1 157 ? 11.547 -9.078 -2.979 1 94.56 157 THR A CA 1
ATOM 1218 C C . THR A 1 157 ? 12.555 -10.078 -2.418 1 94.56 157 THR A C 1
ATOM 1220 O O . THR A 1 157 ? 13.758 -9.945 -2.641 1 94.56 157 THR A O 1
ATOM 1223 N N . SER A 1 158 ? 12.062 -11.109 -1.729 1 96.25 158 SER A N 1
ATOM 1224 C CA . SER A 1 158 ? 12.984 -11.953 -0.977 1 96.25 158 SER A CA 1
ATOM 1225 C C . SER A 1 158 ? 13.055 -13.359 -1.574 1 96.25 158 SER A C 1
ATOM 1227 O O . SER A 1 158 ? 14.023 -14.086 -1.348 1 96.25 158 SER A O 1
ATOM 1229 N N . ILE A 1 159 ? 12.023 -13.789 -2.301 1 96.94 159 ILE A N 1
ATOM 1230 C CA . ILE A 1 159 ? 11.984 -15.125 -2.883 1 96.94 159 ILE A CA 1
ATOM 1231 C C . ILE A 1 159 ? 12.227 -15.039 -4.387 1 96.94 159 ILE A C 1
ATOM 1233 O O . ILE A 1 159 ? 11.422 -14.469 -5.125 1 96.94 159 ILE A O 1
ATOM 1237 N N . PRO A 1 160 ? 13.312 -15.562 -4.805 1 95.88 160 PRO A N 1
ATOM 1238 C CA . PRO A 1 160 ? 13.484 -15.648 -6.254 1 95.88 160 PRO A CA 1
ATOM 1239 C C . PRO A 1 160 ? 12.477 -16.594 -6.914 1 95.88 160 PRO A C 1
ATOM 1241 O O . PRO A 1 160 ? 12.297 -17.719 -6.461 1 95.88 160 PRO A O 1
ATOM 1244 N N . ALA A 1 161 ? 11.781 -16.125 -7.898 1 97.69 161 ALA A N 1
ATOM 1245 C CA . ALA A 1 161 ? 10.836 -16.906 -8.695 1 97.69 161 ALA A CA 1
ATOM 1246 C C . ALA A 1 161 ? 10.984 -16.594 -10.18 1 97.69 161 ALA A C 1
ATOM 1248 O O . ALA A 1 161 ? 11.43 -15.508 -10.55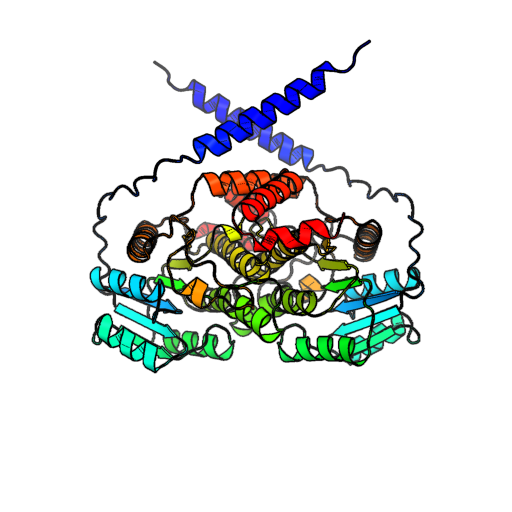5 1 97.69 161 ALA A O 1
ATOM 1249 N N . GLU A 1 162 ? 10.703 -17.562 -10.977 1 97.75 162 GLU A N 1
ATOM 1250 C CA . GLU A 1 162 ? 10.734 -17.297 -12.414 1 97.75 162 GLU A CA 1
ATOM 1251 C C . GLU A 1 162 ? 9.719 -16.219 -12.789 1 97.75 162 GLU A C 1
ATOM 1253 O O . GLU A 1 162 ? 9.969 -15.422 -13.695 1 97.75 162 GLU A O 1
ATOM 1258 N N . ARG A 1 163 ? 8.578 -16.25 -12.062 1 97.88 163 ARG A N 1
ATOM 1259 C CA . ARG A 1 163 ? 7.562 -15.227 -12.281 1 97.88 163 ARG A CA 1
ATOM 1260 C C . ARG A 1 163 ? 6.777 -14.945 -11.008 1 97.88 163 ARG A C 1
ATOM 1262 O O . ARG A 1 163 ? 6.438 -15.867 -10.266 1 97.88 163 ARG A O 1
ATOM 1269 N N . HIS A 1 164 ? 6.555 -13.711 -10.805 1 98.25 164 HIS A N 1
ATOM 1270 C CA . HIS A 1 164 ? 5.734 -13.258 -9.688 1 98.25 164 HIS A CA 1
ATOM 1271 C C . HIS A 1 164 ? 4.324 -12.898 -10.148 1 98.25 164 HIS A C 1
ATOM 1273 O O . HIS A 1 164 ? 4.16 -12.086 -11.07 1 98.25 164 HIS A O 1
ATOM 1279 N N . ILE A 1 165 ? 3.324 -13.523 -9.523 1 98.25 165 ILE A N 1
ATOM 1280 C CA . ILE A 1 165 ? 1.934 -13.289 -9.898 1 98.25 165 ILE A CA 1
ATOM 1281 C C . ILE A 1 165 ? 1.223 -12.531 -8.773 1 98.25 165 ILE A C 1
ATOM 1283 O O . ILE A 1 165 ? 1.302 -12.93 -7.605 1 98.25 165 ILE A O 1
ATOM 1287 N N . PHE A 1 166 ? 0.592 -11.406 -9.102 1 97.31 166 PHE A N 1
ATOM 1288 C CA . PHE A 1 166 ? -0.14 -10.586 -8.148 1 97.31 166 PHE A CA 1
ATOM 1289 C C . PHE A 1 166 ? -1.628 -10.57 -8.477 1 97.31 166 PHE A C 1
ATOM 1291 O O . PHE A 1 166 ? -2.012 -10.391 -9.633 1 97.31 166 PHE A O 1
ATOM 1298 N N . ILE A 1 167 ? -2.438 -10.781 -7.445 1 94.12 167 ILE A N 1
ATOM 1299 C CA . ILE A 1 167 ? -3.885 -10.68 -7.598 1 94.12 167 ILE A CA 1
ATOM 1300 C C . ILE A 1 167 ? -4.355 -9.297 -7.156 1 94.12 167 ILE A C 1
ATOM 1302 O O . ILE A 1 167 ? -4.598 -9.062 -5.973 1 94.12 167 ILE A O 1
ATOM 1306 N N . ALA A 1 168 ? -4.512 -8.461 -8.086 1 90.94 168 ALA A N 1
ATOM 1307 C CA . ALA A 1 168 ? -4.965 -7.102 -7.812 1 90.94 168 ALA A CA 1
ATOM 1308 C C . ALA A 1 168 ? -6.477 -6.98 -7.977 1 90.94 168 ALA A C 1
ATOM 1310 O O . ALA A 1 168 ? -7.227 -7.836 -7.504 1 90.94 168 ALA A O 1
ATOM 1311 N N . SER A 1 169 ? -6.957 -5.801 -8.336 1 80.69 169 SER A N 1
ATOM 1312 C CA . SER A 1 169 ? -8.359 -5.453 -8.547 1 80.69 169 SER A CA 1
ATOM 1313 C C . SER A 1 169 ? -8.5 -4.211 -9.422 1 80.69 169 SER A C 1
ATOM 1315 O O . SER A 1 169 ? -7.555 -3.432 -9.555 1 80.69 169 SER A O 1
ATOM 1317 N N . PRO A 1 170 ? -9.672 -4.145 -10.062 1 74.62 170 PRO A N 1
ATOM 1318 C CA . PRO A 1 170 ? -9.93 -2.861 -10.719 1 74.62 170 PRO A CA 1
ATOM 1319 C C . PRO A 1 170 ? -9.844 -1.68 -9.758 1 74.62 170 PRO A C 1
ATOM 1321 O O . PRO A 1 170 ? -9.57 -0.552 -10.18 1 74.62 170 PRO A O 1
ATOM 1324 N N . GLN A 1 171 ? -10.016 -1.942 -8.57 1 71.81 171 GLN A N 1
ATOM 1325 C CA . GLN A 1 171 ? -9.969 -0.905 -7.543 1 71.81 171 GLN A CA 1
ATOM 1326 C C . GLN A 1 171 ? -8.539 -0.437 -7.293 1 71.81 171 GLN A C 1
ATOM 1328 O O . GLN A 1 171 ? -8.32 0.542 -6.578 1 71.81 171 GLN A O 1
ATOM 1333 N N . ALA A 1 172 ? -7.617 -1.06 -7.922 1 79.19 172 ALA A N 1
ATOM 1334 C CA . ALA A 1 172 ? -6.219 -0.644 -7.824 1 79.19 172 ALA A CA 1
ATOM 1335 C C . ALA A 1 172 ? -5.98 0.654 -8.586 1 79.19 172 ALA A C 1
ATOM 1337 O O . ALA A 1 172 ? -5.043 1.396 -8.289 1 79.19 172 ALA A O 1
ATOM 1338 N N . VAL A 1 173 ? -6.898 0.849 -9.547 1 72.5 173 VAL A N 1
ATOM 1339 C CA . VAL A 1 173 ? -6.625 1.983 -10.422 1 72.5 173 VAL A CA 1
ATOM 1340 C C . VAL A 1 173 ? -7.805 2.955 -10.391 1 72.5 173 VAL A C 1
ATOM 1342 O O . VAL A 1 173 ? -7.746 4.031 -10.992 1 72.5 173 VAL A O 1
ATOM 1345 N N . LEU A 1 174 ? -8.844 2.559 -9.656 1 76.56 174 LEU A N 1
ATOM 1346 C CA . LEU A 1 174 ? -10.031 3.396 -9.492 1 76.56 174 LEU A CA 1
ATOM 1347 C C . LEU A 1 174 ? -10.445 3.465 -8.023 1 76.56 174 LEU A C 1
ATOM 1349 O O . LEU A 1 174 ? -10.633 2.432 -7.379 1 76.56 174 LEU A O 1
ATOM 1353 N N . PRO A 1 175 ? -10.594 4.668 -7.625 1 75.12 175 PRO A N 1
ATOM 1354 C CA . PRO A 1 175 ? -11.07 4.762 -6.242 1 75.12 175 PRO A CA 1
ATOM 1355 C C . PRO A 1 175 ? -12.531 4.328 -6.09 1 75.12 175 PRO A C 1
ATOM 1357 O O . PRO A 1 175 ? -13.336 4.539 -7 1 75.12 175 PRO A O 1
ATOM 1360 N N . MET A 1 176 ? -12.812 3.674 -4.973 1 74.88 176 MET A N 1
ATOM 1361 C CA . MET A 1 176 ? -14.164 3.227 -4.633 1 74.88 176 MET A CA 1
ATOM 1362 C C . MET A 1 176 ? -14.508 3.596 -3.193 1 74.88 176 MET A C 1
ATOM 1364 O O . MET A 1 176 ? -13.695 3.406 -2.285 1 74.88 176 MET A O 1
ATOM 1368 N N . PRO A 1 177 ? -15.68 4.129 -3.047 1 73.56 177 PRO A N 1
ATOM 1369 C CA . PRO A 1 177 ? -16.078 4.484 -1.683 1 73.56 177 PRO A CA 1
ATOM 1370 C C . PRO A 1 177 ? -16.203 3.268 -0.77 1 73.56 177 PRO A C 1
ATOM 1372 O O . PRO A 1 177 ? -16.562 2.182 -1.231 1 73.56 177 PRO A O 1
ATOM 1375 N N . ARG A 1 178 ? -15.922 3.426 0.492 1 75.19 178 ARG A N 1
ATOM 1376 C CA . ARG A 1 178 ? -16.125 2.467 1.574 1 75.19 178 ARG A CA 1
ATOM 1377 C C . ARG A 1 178 ? -15.156 1.297 1.455 1 75.19 178 ARG A C 1
ATOM 1379 O O . ARG A 1 178 ? -15.398 0.221 2.004 1 75.19 178 ARG A O 1
ATOM 1386 N N . ARG A 1 179 ? -14.117 1.502 0.666 1 82.88 179 ARG A N 1
ATOM 1387 C CA . ARG A 1 179 ? -13.109 0.468 0.437 1 82.88 179 ARG A CA 1
ATOM 1388 C C . ARG A 1 179 ? -11.703 1.06 0.436 1 82.88 179 ARG A C 1
ATOM 1390 O O . ARG A 1 179 ? -10.867 0.676 -0.381 1 82.88 179 ARG A O 1
ATOM 1397 N N . SER A 1 180 ? -11.523 1.967 1.302 1 88.44 180 SER A N 1
ATOM 1398 C CA . SER A 1 180 ? -10.312 2.775 1.26 1 88.44 180 SER A CA 1
ATOM 1399 C C . SER A 1 180 ? -9.07 1.919 1.487 1 88.44 180 SER A C 1
ATOM 1401 O O . SER A 1 180 ? -8.125 1.967 0.699 1 88.44 180 SER A O 1
ATOM 1403 N N . CYS A 1 181 ? -9.102 1.095 2.539 1 91.94 181 CYS A N 1
ATOM 1404 C CA . CYS A 1 181 ? -7.926 0.278 2.824 1 91.94 181 CYS A CA 1
ATOM 1405 C C . CYS A 1 181 ? -7.727 -0.786 1.752 1 91.94 181 CYS A C 1
ATOM 1407 O O . CYS A 1 181 ? -6.594 -1.074 1.359 1 91.94 181 CYS A O 1
ATOM 1409 N N . TYR A 1 182 ? -8.766 -1.305 1.293 1 90.06 182 TYR A N 1
ATOM 1410 C CA . TYR A 1 182 ? -8.672 -2.32 0.251 1 90.06 182 TYR A CA 1
ATOM 1411 C C . TYR A 1 182 ? -8.125 -1.727 -1.043 1 90.06 182 TYR A C 1
ATOM 1413 O O . TYR A 1 182 ? -7.168 -2.248 -1.616 1 90.06 182 TYR A O 1
ATOM 1421 N N . ALA A 1 183 ? -8.75 -0.659 -1.466 1 89.19 183 ALA A N 1
ATOM 1422 C CA . ALA A 1 183 ? -8.289 0.008 -2.684 1 89.19 183 ALA A CA 1
ATOM 1423 C C . ALA A 1 183 ? -6.828 0.42 -2.568 1 89.19 183 ALA A C 1
ATOM 1425 O O . ALA A 1 183 ? -6.055 0.26 -3.518 1 89.19 183 ALA A O 1
ATOM 1426 N N . ALA A 1 184 ? -6.5 0.9 -1.45 1 93.62 184 ALA A N 1
ATOM 1427 C CA . ALA A 1 184 ? -5.117 1.302 -1.198 1 93.62 184 ALA A CA 1
ATOM 1428 C C . ALA A 1 184 ? -4.168 0.115 -1.334 1 93.62 184 ALA A C 1
ATOM 1430 O O . ALA A 1 184 ? -3.113 0.225 -1.963 1 93.62 184 ALA A O 1
ATOM 1431 N N . SER A 1 185 ? -4.535 -0.976 -0.76 1 94.69 185 SER A N 1
ATOM 1432 C CA . SER A 1 185 ? -3.695 -2.166 -0.793 1 94.69 185 SER A CA 1
ATOM 1433 C C . SER A 1 185 ? -3.508 -2.672 -2.221 1 94.69 185 SER A C 1
ATOM 1435 O O . SER A 1 185 ? -2.404 -3.064 -2.605 1 94.69 185 SER A O 1
ATOM 1437 N N . LYS A 1 186 ? -4.543 -2.629 -2.936 1 91.31 186 LYS A N 1
ATOM 1438 C CA . LYS A 1 186 ? -4.469 -3.131 -4.305 1 91.31 186 LYS A CA 1
ATOM 1439 C C . LYS A 1 186 ? -3.725 -2.152 -5.207 1 91.31 186 LYS A C 1
ATOM 1441 O O . LYS A 1 186 ? -3.037 -2.562 -6.145 1 91.31 186 LYS A O 1
ATOM 1446 N N . ALA A 1 187 ? -3.836 -0.914 -4.93 1 91.5 187 ALA A N 1
ATOM 1447 C CA . ALA A 1 187 ? -3.041 0.08 -5.648 1 91.5 187 ALA A CA 1
ATOM 1448 C C . ALA A 1 187 ? -1.55 -0.126 -5.398 1 91.5 187 ALA A C 1
ATOM 1450 O O . ALA A 1 187 ? -0.732 0.04 -6.305 1 91.5 187 ALA A O 1
ATOM 1451 N N . ALA A 1 188 ? -1.256 -0.415 -4.211 1 95 188 ALA A N 1
ATOM 1452 C CA . ALA A 1 188 ? 0.133 -0.707 -3.867 1 95 188 ALA A CA 1
ATOM 1453 C C . ALA A 1 188 ? 0.674 -1.862 -4.703 1 95 188 ALA A C 1
ATOM 1455 O O . ALA A 1 188 ? 1.788 -1.79 -5.227 1 95 188 ALA A O 1
ATOM 1456 N N . LEU A 1 189 ? -0.123 -2.869 -4.867 1 94.38 189 LEU A N 1
ATOM 1457 C CA . LEU A 1 189 ? 0.3 -4.039 -5.629 1 94.38 189 LEU A CA 1
ATOM 1458 C C . LEU A 1 189 ? 0.543 -3.672 -7.09 1 94.38 189 LEU A C 1
ATOM 1460 O O . LEU A 1 189 ? 1.524 -4.117 -7.691 1 94.38 189 LEU A O 1
ATOM 1464 N N . HIS A 1 190 ? -0.351 -2.938 -7.562 1 90.44 190 HIS A N 1
ATOM 1465 C CA . HIS A 1 190 ? -0.229 -2.496 -8.945 1 90.44 190 HIS A CA 1
ATOM 1466 C C . HIS A 1 190 ? 1.074 -1.735 -9.172 1 90.44 190 HIS A C 1
ATOM 1468 O O . HIS A 1 190 ? 1.801 -2.01 -10.133 1 90.44 190 HIS A O 1
ATOM 1474 N N . SER A 1 191 ? 1.357 -0.81 -8.383 1 91.12 191 SER A N 1
ATOM 1475 C CA . SER A 1 191 ? 2.572 -0.007 -8.484 1 91.12 191 SER A CA 1
ATOM 1476 C C . SER A 1 191 ? 3.816 -0.858 -8.266 1 91.12 191 SER A C 1
ATOM 1478 O O . SER A 1 191 ? 4.797 -0.738 -9.008 1 91.12 191 SER A O 1
ATOM 1480 N N . PHE A 1 192 ? 3.734 -1.713 -7.297 1 94.31 192 PHE A N 1
ATOM 1481 C CA . PHE A 1 192 ? 4.852 -2.588 -6.969 1 94.31 192 PHE A CA 1
ATOM 1482 C C . PHE A 1 192 ? 5.219 -3.467 -8.156 1 94.31 192 PHE A C 1
ATOM 1484 O O . PHE A 1 192 ? 6.387 -3.547 -8.547 1 94.31 192 PHE A O 1
ATOM 1491 N N . ALA A 1 193 ? 4.223 -4.059 -8.688 1 92.69 193 ALA A N 1
ATOM 1492 C CA . ALA A 1 193 ? 4.426 -4.949 -9.828 1 92.69 193 ALA A CA 1
ATOM 1493 C C . ALA A 1 193 ? 5.047 -4.199 -11.008 1 92.69 193 ALA A C 1
ATOM 1495 O O . ALA A 1 193 ? 5.945 -4.719 -11.672 1 92.69 193 ALA A O 1
ATOM 1496 N N . SER A 1 194 ? 4.578 -3.059 -11.219 1 88 194 SER A N 1
ATOM 1497 C CA . SER A 1 194 ? 5.098 -2.246 -12.312 1 88 194 SER A CA 1
ATOM 1498 C C . SER A 1 194 ? 6.57 -1.913 -12.102 1 88 194 SER A C 1
ATOM 1500 O O . SER A 1 194 ? 7.363 -1.96 -13.047 1 88 194 SER A O 1
ATOM 1502 N N . CYS A 1 195 ? 6.914 -1.564 -10.898 1 88 195 CYS A N 1
ATOM 1503 C CA . CYS A 1 195 ? 8.305 -1.249 -10.586 1 88 195 CYS A CA 1
ATOM 1504 C C . CYS A 1 195 ? 9.18 -2.488 -10.711 1 88 195 CYS A C 1
ATOM 1506 O O . CYS A 1 195 ? 10.305 -2.412 -11.211 1 88 195 CYS A O 1
ATOM 1508 N N . LEU A 1 196 ? 8.672 -3.596 -10.25 1 89.69 196 LEU A N 1
ATOM 1509 C CA . LEU A 1 196 ? 9.414 -4.848 -10.367 1 89.69 196 LEU A CA 1
ATOM 1510 C C . LEU A 1 196 ? 9.719 -5.168 -11.828 1 89.69 196 LEU A C 1
ATOM 1512 O O . LEU A 1 196 ? 10.82 -5.613 -12.148 1 89.69 196 LEU A O 1
ATOM 1516 N N . GLU A 1 197 ? 8.734 -4.988 -12.578 1 87.12 197 GLU A N 1
ATOM 1517 C CA . GLU A 1 197 ? 8.922 -5.227 -14.008 1 87.12 197 GLU A CA 1
ATOM 1518 C C . GLU A 1 197 ? 10.047 -4.359 -14.562 1 87.12 197 GLU A C 1
ATOM 1520 O O . GLU A 1 197 ? 10.875 -4.832 -15.352 1 87.12 197 GLU A O 1
ATOM 1525 N N . MET A 1 198 ? 10.07 -3.168 -14.156 1 82.75 198 MET A N 1
ATOM 1526 C CA . MET A 1 198 ? 11.109 -2.244 -14.617 1 82.75 198 MET A CA 1
ATOM 1527 C C . MET A 1 198 ? 12.484 -2.682 -14.125 1 82.75 198 MET A C 1
ATOM 1529 O O . MET A 1 198 ? 13.492 -2.391 -14.766 1 82.75 198 MET A O 1
ATOM 1533 N N . ASP A 1 199 ? 12.477 -3.367 -13.07 1 84.81 199 ASP A N 1
ATOM 1534 C CA . ASP A 1 199 ? 13.727 -3.846 -12.5 1 84.81 199 ASP A CA 1
ATOM 1535 C C . ASP A 1 199 ? 14.156 -5.164 -13.141 1 84.81 199 ASP A C 1
ATOM 1537 O O . ASP A 1 199 ? 15.18 -5.738 -12.773 1 84.81 199 ASP A O 1
ATOM 1541 N N . GLY A 1 200 ? 13.312 -5.695 -13.969 1 86 200 GLY A N 1
ATOM 1542 C CA . GLY A 1 200 ? 13.711 -6.863 -14.742 1 86 200 GLY A CA 1
ATOM 1543 C C . GLY A 1 200 ? 13.047 -8.148 -14.266 1 86 200 GLY A C 1
ATOM 1544 O O . GLY A 1 200 ? 13.328 -9.227 -14.789 1 86 200 GLY A O 1
ATOM 1545 N N . TYR A 1 201 ? 12.188 -8.047 -13.352 1 91.5 201 TYR A N 1
ATOM 1546 C CA . TYR A 1 201 ? 11.461 -9.227 -12.898 1 91.5 201 TYR A CA 1
ATOM 1547 C C . TYR A 1 201 ? 10.312 -9.555 -13.844 1 91.5 201 TYR A C 1
ATOM 1549 O O . TYR A 1 201 ? 9.742 -8.664 -14.469 1 91.5 201 TYR A O 1
ATOM 1557 N N . SER A 1 202 ? 10.055 -10.844 -14.008 1 94.94 202 SER A N 1
ATOM 1558 C CA . SER A 1 202 ? 8.859 -11.281 -14.727 1 94.94 202 SER A CA 1
ATOM 1559 C C . SER A 1 202 ? 7.633 -11.258 -13.82 1 94.94 202 SER A C 1
ATOM 1561 O O . SER A 1 202 ? 7.621 -11.883 -12.766 1 94.94 202 SER A O 1
ATOM 1563 N N . VAL A 1 203 ? 6.645 -10.445 -14.289 1 95.75 203 VAL A N 1
ATOM 1564 C CA . VAL A 1 203 ? 5.477 -10.281 -13.43 1 95.75 203 VAL A CA 1
ATOM 1565 C C . VAL A 1 203 ? 4.203 -10.469 -14.25 1 95.75 203 VAL A C 1
ATOM 1567 O O . VAL A 1 203 ? 4.188 -10.211 -15.453 1 95.75 203 VAL A O 1
ATOM 1570 N N . THR A 1 204 ? 3.166 -11.016 -13.617 1 95.44 204 THR A N 1
ATOM 1571 C CA . THR A 1 204 ? 1.791 -11 -14.102 1 95.44 204 THR A CA 1
ATOM 1572 C C . THR A 1 204 ? 0.846 -10.445 -13.047 1 95.44 204 THR A C 1
ATOM 1574 O O . THR A 1 204 ? 0.862 -10.883 -11.891 1 95.44 204 THR A O 1
ATOM 1577 N N . VAL A 1 205 ? 0.125 -9.422 -13.406 1 94.31 205 VAL A N 1
ATOM 1578 C CA . VAL A 1 205 ? -0.853 -8.828 -12.5 1 94.31 205 VAL A CA 1
ATOM 1579 C C . VAL A 1 205 ? -2.266 -9.102 -13.016 1 94.31 205 VAL A C 1
ATOM 1581 O O . VAL A 1 205 ? -2.572 -8.836 -14.18 1 94.31 205 VAL A O 1
ATOM 1584 N N . ALA A 1 206 ? -3.09 -9.664 -12.156 1 92.44 206 ALA A N 1
ATOM 1585 C CA . ALA A 1 206 ? -4.48 -9.945 -12.5 1 92.44 206 ALA A CA 1
ATOM 1586 C C . ALA A 1 206 ? -5.418 -8.906 -11.891 1 92.44 206 ALA A C 1
ATOM 1588 O O . ALA A 1 206 ? -5.238 -8.5 -10.734 1 92.44 206 ALA A O 1
ATOM 1589 N N . TYR A 1 207 ? -6.34 -8.453 -12.633 1 87.62 207 TYR A N 1
ATOM 1590 C CA . TYR A 1 207 ? -7.352 -7.508 -12.18 1 87.62 207 TYR A CA 1
ATOM 1591 C C . TYR A 1 207 ? -8.75 -8.117 -12.266 1 87.62 207 TYR A C 1
ATOM 1593 O O . TYR A 1 207 ? -9.602 -7.625 -13.008 1 87.62 207 TYR A O 1
ATOM 1601 N N . PRO A 1 208 ? -8.906 -9.078 -11.398 1 81.56 208 PRO A N 1
ATOM 1602 C CA . PRO A 1 208 ? -10.227 -9.703 -11.477 1 81.56 208 PRO A CA 1
ATOM 1603 C C . PRO A 1 208 ? -11.336 -8.805 -10.938 1 81.56 208 PRO A C 1
ATOM 1605 O O . PRO A 1 208 ? -11.117 -8.047 -9.992 1 81.56 208 PRO A O 1
ATOM 1608 N N . GLY A 1 209 ? -12.422 -8.68 -11.719 1 68.81 209 GLY A N 1
ATOM 1609 C CA . GLY A 1 209 ? -13.609 -8.039 -11.172 1 68.81 209 GLY A CA 1
ATOM 1610 C C . GLY A 1 209 ? -14.195 -8.773 -9.984 1 68.81 209 GLY A C 1
ATOM 1611 O O . GLY A 1 209 ? -13.477 -9.469 -9.258 1 68.81 209 GLY A O 1
ATOM 1612 N N . TRP A 1 210 ? -15.414 -8.547 -9.664 1 58.91 210 TRP A N 1
ATOM 1613 C CA . TRP A 1 210 ? -16.109 -9.211 -8.562 1 58.91 210 TRP A CA 1
ATOM 1614 C C . TRP A 1 210 ? -16.172 -10.719 -8.789 1 58.91 210 TRP A C 1
ATOM 1616 O O . TRP A 1 210 ? -16.703 -11.172 -9.805 1 58.91 210 TRP A O 1
ATOM 1626 N N . ILE A 1 211 ? -15.352 -11.344 -7.996 1 54.12 211 ILE A N 1
ATOM 1627 C CA . ILE A 1 211 ? -15.312 -12.805 -8.094 1 54.12 211 ILE A CA 1
ATOM 1628 C C . ILE A 1 211 ? -16.25 -13.414 -7.055 1 54.12 211 ILE A C 1
ATOM 1630 O O . ILE A 1 211 ? -16.344 -12.914 -5.934 1 54.12 211 ILE A O 1
ATOM 1634 N N . ASP A 1 212 ? -17 -14.242 -7.484 1 46.06 212 ASP A N 1
ATOM 1635 C CA . ASP A 1 212 ? -17.891 -14.961 -6.562 1 46.06 212 ASP A CA 1
ATOM 1636 C C . ASP A 1 212 ? -17.078 -15.844 -5.613 1 46.06 212 ASP A C 1
ATOM 1638 O O . ASP A 1 212 ? -16.984 -17.062 -5.82 1 46.06 212 ASP A O 1
ATOM 1642 N N . THR A 1 213 ? -16.297 -15.25 -4.797 1 54.12 213 THR A N 1
ATOM 1643 C CA . THR A 1 213 ? -15.531 -15.961 -3.775 1 54.12 213 THR A CA 1
ATOM 1644 C C . THR A 1 213 ? -15.961 -15.516 -2.379 1 54.12 213 THR A C 1
ATOM 1646 O O . THR A 1 213 ? -16.812 -14.633 -2.234 1 54.12 213 THR A O 1
ATOM 1649 N N . GLY A 1 214 ? -15.594 -16.328 -1.44 1 47.59 214 GLY A N 1
ATOM 1650 C CA . GLY A 1 214 ? -15.836 -15.961 -0.053 1 47.59 214 GLY A CA 1
ATOM 1651 C C . GLY A 1 214 ? -15.156 -14.664 0.353 1 47.59 214 GLY A C 1
ATOM 1652 O O . GLY A 1 214 ? -15.195 -14.281 1.522 1 47.59 214 GLY A O 1
ATOM 1653 N N . LEU A 1 215 ? -14.508 -14.062 -0.609 1 49.19 215 LEU A N 1
ATOM 1654 C CA . LEU A 1 215 ? -13.805 -12.828 -0.27 1 49.19 215 LEU A CA 1
ATOM 1655 C C . LEU A 1 215 ? -14.773 -11.773 0.245 1 49.19 215 LEU A C 1
ATOM 1657 O O . LEU A 1 215 ? -14.461 -11.039 1.188 1 49.19 215 LEU A O 1
ATOM 1661 N N . ARG A 1 216 ? -15.844 -11.789 -0.291 1 50.19 216 ARG A N 1
ATOM 1662 C CA . ARG A 1 216 ? -16.859 -10.875 0.204 1 50.19 216 ARG A CA 1
ATOM 1663 C C . ARG A 1 216 ? -17.359 -11.297 1.583 1 50.19 216 ARG A C 1
ATOM 1665 O O . ARG A 1 216 ? -17.625 -10.453 2.439 1 50.19 216 ARG A O 1
ATOM 1672 N N . ASP A 1 217 ? -17.375 -12.594 1.598 1 43.03 217 ASP A N 1
ATOM 1673 C CA . ASP A 1 217 ? -17.812 -13.102 2.895 1 43.03 217 ASP A CA 1
ATOM 1674 C C . ASP A 1 217 ? -16.75 -12.859 3.963 1 43.03 217 ASP A C 1
ATOM 1676 O O . ASP A 1 217 ? -17.078 -12.719 5.145 1 43.03 217 ASP A O 1
ATOM 1680 N N . ALA A 1 218 ? -15.508 -12.742 3.459 1 44.34 218 ALA A N 1
ATOM 1681 C CA . ALA A 1 218 ? -14.398 -12.531 4.387 1 44.34 218 ALA A CA 1
ATOM 1682 C C . ALA A 1 218 ? -14.039 -11.055 4.488 1 44.34 218 ALA A C 1
ATOM 1684 O O . ALA A 1 218 ? -13.062 -10.695 5.156 1 44.34 218 ALA A O 1
ATOM 1685 N N . ALA A 1 219 ? -14.781 -10.336 3.754 1 51.5 219 ALA A N 1
ATOM 1686 C CA . ALA A 1 219 ? -14.523 -8.898 3.791 1 51.5 219 ALA A CA 1
ATOM 1687 C C . ALA A 1 219 ? -14.648 -8.352 5.211 1 51.5 219 ALA A C 1
ATOM 1689 O O . ALA A 1 219 ? -15.516 -8.781 5.973 1 51.5 219 ALA A O 1
ATOM 1690 N N . VAL A 1 220 ? -13.625 -7.676 5.613 1 45.34 220 VAL A N 1
ATOM 1691 C CA . VAL A 1 220 ? -13.57 -7.121 6.961 1 45.34 220 VAL A CA 1
ATOM 1692 C C . VAL A 1 220 ? -14.367 -5.82 7.016 1 45.34 220 VAL A C 1
ATOM 1694 O O . VAL A 1 220 ? -14.266 -4.984 6.113 1 45.34 220 VAL A O 1
ATOM 1697 N N . GLY A 1 221 ? -15.203 -5.621 7.879 1 49.78 221 GLY A N 1
ATOM 1698 C CA . GLY A 1 221 ? -16.016 -4.438 8.094 1 49.78 221 GLY A CA 1
ATOM 1699 C C . GLY A 1 221 ? -17.438 -4.762 8.523 1 49.78 221 GLY A C 1
ATOM 1700 O O . GLY A 1 221 ? -17.781 -5.93 8.703 1 49.78 221 GLY A O 1
ATOM 1701 N N . LEU A 1 222 ? -18.141 -3.777 8.891 1 43.75 222 LEU A N 1
ATOM 1702 C CA . LEU A 1 222 ? -19.406 -3.973 9.57 1 43.75 222 LEU A CA 1
ATOM 1703 C C . LEU A 1 222 ? -20.562 -3.934 8.578 1 43.75 222 LEU A C 1
ATOM 1705 O O . LEU A 1 222 ? -21.703 -4.234 8.93 1 43.75 222 LEU A O 1
ATOM 1709 N N . ASP A 1 223 ? -20.188 -3.564 7.371 1 49.75 223 ASP A N 1
ATOM 1710 C CA . ASP A 1 223 ? -21.312 -3.404 6.469 1 49.75 223 ASP A CA 1
ATOM 1711 C C . ASP A 1 223 ? -21.766 -4.75 5.895 1 49.75 223 ASP A C 1
ATOM 1713 O O . ASP A 1 223 ? -20.938 -5.648 5.707 1 49.75 223 ASP A O 1
ATOM 1717 N N . PRO A 1 224 ? -23.078 -4.922 5.758 1 46.88 224 PRO A N 1
ATOM 1718 C CA . PRO A 1 224 ? -23.609 -6.184 5.246 1 46.88 224 PRO A CA 1
ATOM 1719 C C . PRO A 1 224 ? -23.094 -6.523 3.85 1 46.88 224 PRO A C 1
ATOM 1721 O O . PRO A 1 224 ? -22.781 -5.621 3.07 1 46.88 224 PRO A O 1
ATOM 1724 N N . VAL A 1 225 ? -22.766 -7.734 3.629 1 46.72 225 VAL A N 1
ATOM 1725 C CA . VAL A 1 225 ? -22.219 -8.273 2.389 1 46.72 225 VAL A CA 1
ATOM 1726 C C . VAL A 1 225 ? -23.297 -8.266 1.304 1 46.72 225 VAL A C 1
ATOM 1728 O O . VAL A 1 225 ? -24.406 -8.742 1.525 1 46.72 225 VAL A O 1
ATOM 1731 N N . ASN A 1 226 ? -23.234 -7.418 0.247 1 43 226 ASN A N 1
ATOM 1732 C CA . ASN A 1 226 ? -24.141 -7.598 -0.879 1 43 226 ASN A CA 1
ATOM 1733 C C . ASN A 1 226 ? -23.812 -8.852 -1.677 1 43 226 ASN A C 1
ATOM 1735 O O . ASN A 1 226 ? -22.75 -8.938 -2.299 1 43 226 ASN A O 1
ATOM 1739 N N . LYS A 1 227 ? -24.469 -9.93 -1.458 1 43.84 227 LYS A N 1
ATOM 1740 C CA . LYS A 1 227 ? -24.281 -11.266 -2.029 1 43.84 227 LYS A CA 1
ATOM 1741 C C . LYS A 1 227 ? -24.375 -11.227 -3.553 1 43.84 227 LYS A C 1
ATOM 1743 O O . LYS A 1 227 ? -23.984 -12.18 -4.227 1 43.84 227 LYS A O 1
ATOM 1748 N N . ARG A 1 228 ? -25.375 -10.375 -4.035 1 42.91 228 ARG A N 1
ATOM 1749 C CA . ARG A 1 228 ? -25.828 -10.672 -5.387 1 42.91 228 ARG A CA 1
ATOM 1750 C C . ARG A 1 228 ? -25.109 -9.82 -6.418 1 42.91 228 ARG A C 1
ATOM 1752 O O . ARG A 1 228 ? -25.641 -8.805 -6.883 1 42.91 228 ARG A O 1
ATOM 1759 N N . VAL A 1 229 ? -23.922 -9.555 -6.281 1 44.28 229 VAL A N 1
ATOM 1760 C CA . VAL A 1 229 ? -23.531 -8.773 -7.445 1 44.28 229 VAL A CA 1
ATOM 1761 C C . VAL A 1 229 ? -23.625 -9.625 -8.703 1 44.28 229 VAL A C 1
ATOM 1763 O O . VAL A 1 229 ? -22.984 -10.68 -8.797 1 44.28 229 VAL A O 1
ATOM 1766 N N . ARG A 1 230 ? -24.562 -9.438 -9.664 1 43.88 230 ARG A N 1
ATOM 1767 C CA . ARG A 1 230 ? -24.734 -9.953 -11.016 1 43.88 230 ARG A CA 1
ATOM 1768 C C . ARG A 1 230 ? -23.438 -9.859 -11.812 1 43.88 230 ARG A C 1
ATOM 1770 O O . ARG A 1 230 ? -22.828 -8.789 -11.883 1 43.88 230 ARG A O 1
ATOM 1777 N N . GLY A 1 231 ? -22.781 -11.094 -12.164 1 48.25 231 GLY A N 1
ATOM 1778 C CA . GLY A 1 231 ? -21.641 -11.172 -13.062 1 48.25 231 GLY A CA 1
ATOM 1779 C C . GLY A 1 231 ? -20.344 -11.547 -12.359 1 48.25 231 GLY A C 1
ATOM 1780 O O . GLY A 1 231 ? -19.266 -11.18 -12.805 1 48.25 231 GLY A O 1
ATOM 1781 N N . ALA A 1 232 ? -20.578 -12 -11.203 1 58.22 232 ALA A N 1
ATOM 1782 C CA . ALA A 1 232 ? -19.422 -12.531 -10.484 1 58.22 232 ALA A CA 1
ATOM 1783 C C . ALA A 1 232 ? -18.719 -13.602 -11.305 1 58.22 232 ALA A C 1
ATOM 1785 O O . ALA A 1 232 ? -19.359 -14.445 -11.93 1 58.22 232 ALA A O 1
ATOM 1786 N N . LEU A 1 233 ? -17.406 -13.336 -11.469 1 63.91 233 LEU A N 1
ATOM 1787 C CA . LEU A 1 233 ? -16.594 -14.266 -12.242 1 63.91 233 LEU A CA 1
ATOM 1788 C C . LEU A 1 233 ? -16.438 -15.594 -11.5 1 63.91 233 LEU A C 1
ATOM 1790 O O . LEU A 1 233 ? -16.375 -15.625 -10.273 1 63.91 233 LEU A O 1
ATOM 1794 N N . VAL A 1 234 ? -16.578 -16.703 -12.289 1 76.56 234 VAL A N 1
ATOM 1795 C CA . VAL A 1 234 ? -16.328 -18.047 -11.773 1 76.56 234 VAL A CA 1
ATOM 1796 C C . VAL A 1 234 ? -14.844 -18.203 -11.422 1 76.56 234 VAL A C 1
ATOM 1798 O O . VAL A 1 234 ? -13.977 -17.938 -12.258 1 76.56 234 VAL A O 1
ATOM 1801 N N . PRO A 1 235 ? -14.547 -18.609 -10.227 1 84.31 235 PRO A N 1
ATOM 1802 C CA . PRO A 1 235 ? -13.156 -18.703 -9.789 1 84.31 235 PRO A CA 1
ATOM 1803 C C . PRO A 1 235 ? -12.312 -19.609 -10.688 1 84.31 235 PRO A C 1
ATOM 1805 O O . PRO A 1 235 ? -11.141 -19.312 -10.93 1 84.31 235 PRO A O 1
ATOM 1808 N N . GLU A 1 236 ? -12.922 -20.641 -11.234 1 87.88 236 GLU A N 1
ATOM 1809 C CA . GLU A 1 236 ? -12.203 -21.578 -12.094 1 87.88 236 GLU A CA 1
ATOM 1810 C C . GLU A 1 236 ? -11.719 -20.891 -13.367 1 87.88 236 GLU A C 1
ATOM 1812 O O . GLU A 1 236 ? -10.578 -21.109 -13.797 1 87.88 236 GLU A O 1
ATOM 1817 N N . ALA A 1 237 ? -12.547 -20.125 -13.898 1 85.81 237 ALA A N 1
ATOM 1818 C CA . ALA A 1 237 ? -12.203 -19.422 -15.125 1 85.81 237 ALA A CA 1
ATOM 1819 C C . ALA A 1 237 ? -11.109 -18.375 -14.883 1 85.81 237 ALA A C 1
ATOM 1821 O O . ALA A 1 237 ? -10.195 -18.219 -15.695 1 85.81 237 ALA A O 1
ATOM 1822 N N . VAL A 1 238 ? -11.219 -17.734 -13.805 1 89.75 238 VAL A N 1
ATOM 1823 C CA . VAL A 1 238 ? -10.234 -16.719 -13.453 1 89.75 238 VAL A CA 1
ATOM 1824 C C . VAL A 1 238 ? -8.883 -17.375 -13.195 1 89.75 238 VAL A C 1
ATOM 1826 O O . VAL A 1 238 ? -7.848 -16.891 -13.672 1 89.75 238 VAL A O 1
ATOM 1829 N N . ALA A 1 239 ? -8.922 -18.484 -12.516 1 93.69 239 ALA A N 1
ATOM 1830 C CA . ALA A 1 239 ? -7.691 -19.219 -12.219 1 93.69 239 ALA A CA 1
ATOM 1831 C C . ALA A 1 239 ? -6.992 -19.641 -13.508 1 93.69 239 ALA A C 1
ATOM 1833 O O . ALA A 1 239 ? -5.781 -19.469 -13.656 1 93.69 239 ALA A O 1
ATOM 1834 N N . GLN A 1 240 ? -7.75 -20.172 -14.398 1 92.19 240 GLN A N 1
ATOM 1835 C CA . GLN A 1 240 ? -7.199 -20.609 -15.68 1 92.19 240 GLN A CA 1
ATOM 1836 C C . GLN A 1 240 ? -6.594 -19.438 -16.453 1 92.19 240 GLN A C 1
ATOM 1838 O O . GLN A 1 240 ? -5.492 -19.547 -17 1 92.19 240 GLN A O 1
ATOM 1843 N N . ALA A 1 241 ? -7.301 -18.359 -16.453 1 90.44 241 ALA A N 1
ATOM 1844 C CA . ALA A 1 241 ? -6.832 -17.188 -17.156 1 90.44 241 ALA A CA 1
ATOM 1845 C C . ALA A 1 241 ? -5.512 -16.672 -16.578 1 90.44 241 ALA A C 1
ATOM 1847 O O . ALA A 1 241 ? -4.605 -16.297 -17.328 1 90.44 241 ALA A O 1
ATOM 1848 N N . ILE A 1 242 ? -5.402 -16.703 -15.344 1 94.62 242 ILE A N 1
ATOM 1849 C CA . ILE A 1 242 ? -4.211 -16.203 -14.664 1 94.62 242 ILE A CA 1
ATOM 1850 C C . ILE A 1 242 ? -3.016 -17.094 -15 1 94.62 242 ILE A C 1
ATOM 1852 O O . ILE A 1 242 ? -1.943 -16.609 -15.359 1 94.62 242 ILE A O 1
ATOM 1856 N N . ILE A 1 243 ? -3.193 -18.406 -14.953 1 96.31 243 ILE A N 1
ATOM 1857 C CA . ILE A 1 243 ? -2.102 -19.344 -15.18 1 96.31 243 ILE A CA 1
ATOM 1858 C C . ILE A 1 243 ? -1.664 -19.266 -16.641 1 96.31 243 ILE A C 1
ATOM 1860 O O . ILE A 1 243 ? -0.467 -19.234 -16.938 1 96.31 243 ILE A O 1
ATOM 1864 N N . VAL A 1 244 ? -2.604 -19.219 -17.516 1 93.88 244 VAL A N 1
ATOM 1865 C CA . VAL A 1 244 ? -2.293 -19.125 -18.938 1 93.88 244 VAL A CA 1
ATOM 1866 C C . VAL A 1 244 ? -1.542 -17.828 -19.234 1 93.88 244 VAL A C 1
ATOM 1868 O O . VAL A 1 244 ? -0.552 -17.828 -19.969 1 93.88 244 VAL A O 1
ATOM 1871 N N . ALA A 1 245 ? -1.982 -16.781 -18.656 1 93.44 245 ALA A N 1
ATOM 1872 C CA . ALA A 1 245 ? -1.3 -15.5 -18.828 1 93.44 245 ALA A CA 1
ATOM 1873 C C . ALA A 1 245 ? 0.128 -15.562 -18.281 1 93.44 245 ALA A C 1
ATOM 1875 O O . ALA A 1 245 ? 1.066 -15.109 -18.953 1 93.44 245 ALA A O 1
ATOM 1876 N N . ALA A 1 246 ? 0.262 -16.125 -17.188 1 95.75 246 ALA A N 1
ATOM 1877 C CA . ALA A 1 246 ? 1.579 -16.234 -16.562 1 95.75 246 ALA A CA 1
ATOM 1878 C C . ALA A 1 246 ? 2.518 -17.078 -17.406 1 95.75 246 ALA A C 1
ATOM 1880 O O . ALA A 1 246 ? 3.668 -16.703 -17.641 1 95.75 246 ALA A O 1
ATOM 1881 N N . CYS A 1 247 ? 2.037 -18.172 -17.875 1 95.12 247 CYS A N 1
ATOM 1882 C CA . CYS A 1 247 ? 2.844 -19.109 -18.656 1 95.12 247 CYS A CA 1
ATOM 1883 C C . CYS A 1 247 ? 3.182 -18.516 -20.031 1 95.12 247 CYS A C 1
ATOM 1885 O O . CYS A 1 247 ? 4.195 -18.875 -20.625 1 95.12 247 CYS A O 1
ATOM 1887 N N . SER A 1 248 ? 2.342 -17.625 -20.5 1 92.62 248 SER A N 1
ATOM 1888 C CA . SER A 1 248 ? 2.566 -17.016 -21.797 1 92.62 248 SER A CA 1
ATOM 1889 C C . SER A 1 248 ? 3.422 -15.758 -21.672 1 92.62 248 SER A C 1
ATOM 1891 O O . SER A 1 248 ? 3.68 -15.07 -22.656 1 92.62 248 SER A O 1
ATOM 1893 N N . GLY A 1 249 ? 3.686 -15.383 -20.484 1 92.38 249 GLY A N 1
ATOM 1894 C CA . GLY A 1 249 ? 4.555 -14.242 -20.25 1 92.38 249 GLY A CA 1
ATOM 1895 C C . GLY A 1 249 ? 3.812 -12.914 -20.281 1 92.38 249 GLY A C 1
ATOM 1896 O O . GLY A 1 249 ? 4.426 -11.859 -20.438 1 92.38 249 GLY A O 1
ATOM 1897 N N . LYS A 1 250 ? 2.527 -12.977 -20.094 1 91.25 250 LYS A N 1
ATOM 1898 C CA . LYS A 1 250 ? 1.734 -11.75 -20.125 1 91.25 250 LYS A CA 1
ATOM 1899 C C . LYS A 1 250 ? 1.842 -10.992 -18.812 1 91.25 250 LYS A C 1
ATOM 1901 O O . LYS A 1 250 ? 1.833 -11.594 -17.734 1 91.25 250 LYS A O 1
ATOM 1906 N N . ARG A 1 251 ? 1.844 -9.688 -18.969 1 89.19 251 ARG A N 1
ATOM 1907 C CA . ARG A 1 251 ? 2.012 -8.836 -17.797 1 89.19 251 ARG A CA 1
ATOM 1908 C C . ARG A 1 251 ? 0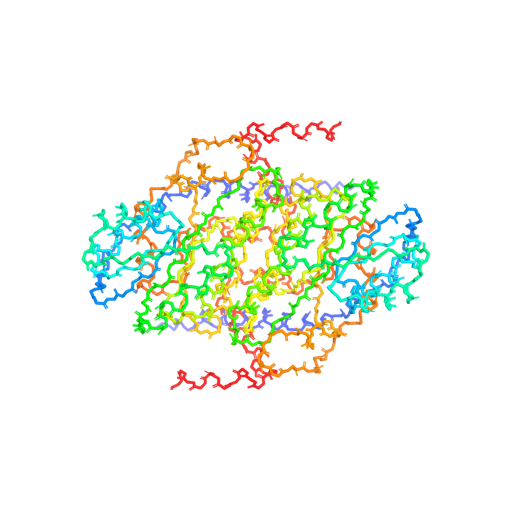.677 -8.578 -17.109 1 89.19 251 ARG A C 1
ATOM 1910 O O . ARG A 1 251 ? 0.628 -8.383 -15.898 1 89.19 251 ARG A O 1
ATOM 1917 N N . VAL A 1 252 ? -0.323 -8.523 -17.922 1 88.56 252 VAL A N 1
ATOM 1918 C CA . VAL A 1 252 ? -1.631 -8.148 -17.391 1 88.56 252 VAL A CA 1
ATOM 1919 C C . VAL A 1 252 ? -2.674 -9.18 -17.812 1 88.56 252 VAL A C 1
ATOM 1921 O O . VAL A 1 252 ? -2.641 -9.672 -18.953 1 88.56 252 VAL A O 1
ATOM 1924 N N . CYS A 1 253 ? -3.541 -9.492 -16.875 1 87.69 253 CYS A N 1
ATOM 1925 C CA . CYS A 1 253 ? -4.652 -10.383 -17.188 1 87.69 253 CYS A CA 1
ATOM 1926 C C . CYS A 1 253 ? -5.93 -9.938 -16.484 1 87.69 253 CYS A C 1
ATOM 1928 O O . CYS A 1 253 ? -5.875 -9.344 -15.406 1 87.69 253 CYS A O 1
ATOM 1930 N N . CYS A 1 254 ? -7.062 -10.188 -17.078 1 80.25 254 CYS A N 1
ATOM 1931 C CA . CYS A 1 254 ? -8.391 -9.914 -16.547 1 80.25 254 CYS A CA 1
ATOM 1932 C C . CYS A 1 254 ? -8.625 -8.414 -16.406 1 80.25 254 CYS A C 1
ATOM 1934 O O . CYS A 1 254 ? -9.234 -7.961 -15.438 1 80.25 254 CYS A O 1
ATOM 1936 N N . PHE A 1 255 ? -7.895 -7.66 -17.203 1 75.31 255 PHE A N 1
ATOM 1937 C CA . PHE A 1 255 ? -8.039 -6.207 -17.188 1 75.31 255 PHE A CA 1
ATOM 1938 C C . PHE A 1 255 ? -8.945 -5.742 -18.328 1 75.31 255 PHE A C 1
ATOM 1940 O O . PHE A 1 255 ? -8.516 -5.672 -19.484 1 75.31 255 PHE A O 1
ATOM 1947 N N . GLN A 1 256 ? -10.102 -5.383 -17.938 1 73.19 256 GLN A N 1
ATOM 1948 C CA . GLN A 1 256 ? -11.055 -4.961 -18.953 1 73.19 256 GLN A CA 1
ATOM 1949 C C . GLN A 1 256 ? -10.719 -3.566 -19.484 1 73.19 256 GLN A C 1
ATOM 1951 O O . GLN A 1 256 ? -10.281 -2.703 -18.719 1 73.19 256 GLN A O 1
ATOM 1956 N N . ALA A 1 257 ? -10.875 -3.389 -20.75 1 72 257 ALA A N 1
ATOM 1957 C CA . ALA A 1 257 ? -10.57 -2.119 -21.391 1 72 257 ALA A CA 1
ATOM 1958 C C . ALA A 1 257 ? -11.359 -0.975 -20.766 1 72 257 ALA A C 1
ATOM 1960 O O . ALA A 1 257 ? -10.852 0.142 -20.641 1 72 257 ALA A O 1
ATOM 1961 N N . ARG A 1 258 ? -12.547 -1.244 -20.328 1 71.31 258 ARG A N 1
ATOM 1962 C CA . ARG A 1 258 ? -13.391 -0.203 -19.75 1 71.31 258 ARG A CA 1
ATOM 1963 C C . ARG A 1 258 ? -12.789 0.331 -18.453 1 71.31 258 ARG A C 1
ATOM 1965 O O . ARG A 1 258 ? -12.922 1.517 -18.156 1 71.31 258 ARG A O 1
ATOM 1972 N N . ILE A 1 259 ? -12.156 -0.541 -17.781 1 74.31 259 ILE A N 1
ATOM 1973 C CA . ILE A 1 259 ? -11.539 -0.132 -16.516 1 74.31 259 ILE A CA 1
ATOM 1974 C C . ILE A 1 259 ? -10.336 0.767 -16.812 1 74.31 259 ILE A C 1
ATOM 1976 O O . ILE A 1 259 ? -10.109 1.754 -16.109 1 74.31 259 ILE A O 1
ATOM 1980 N N . ARG A 1 260 ? -9.594 0.421 -17.844 1 75.81 260 ARG A N 1
ATOM 1981 C CA . ARG A 1 260 ? -8.461 1.243 -18.25 1 75.81 260 ARG A CA 1
ATOM 1982 C C . ARG A 1 260 ? -8.914 2.641 -18.656 1 75.81 260 ARG A C 1
ATOM 1984 O O . ARG A 1 260 ? -8.305 3.637 -18.266 1 75.81 260 ARG A O 1
ATOM 1991 N N . PHE A 1 261 ? -9.945 2.678 -19.344 1 75.31 261 PHE A N 1
ATOM 1992 C CA . PHE A 1 261 ? -10.469 3.963 -19.781 1 75.31 261 PHE A CA 1
ATOM 1993 C C . PHE A 1 261 ? -10.953 4.793 -18.609 1 75.31 261 PHE A C 1
ATOM 1995 O O . PHE A 1 261 ? -10.727 6.004 -18.562 1 75.31 261 PHE A O 1
ATOM 2002 N N . ALA A 1 262 ? -11.609 4.117 -17.703 1 75 262 ALA A N 1
ATOM 2003 C CA . ALA A 1 262 ? -12.094 4.812 -16.516 1 75 262 ALA A CA 1
ATOM 2004 C C . ALA A 1 262 ? -10.938 5.355 -15.688 1 75 262 ALA A C 1
ATOM 2006 O O . ALA A 1 262 ? -11.031 6.449 -15.125 1 75 262 ALA A O 1
ATOM 2007 N N . ALA A 1 263 ? -9.93 4.609 -15.648 1 77.19 263 ALA A N 1
ATOM 2008 C CA . ALA A 1 263 ? -8.75 5.027 -14.891 1 77.19 263 ALA A CA 1
ATOM 2009 C C . ALA A 1 263 ? -8.109 6.262 -15.516 1 77.19 263 ALA A C 1
ATOM 2011 O O . ALA A 1 263 ? -7.676 7.172 -14.805 1 77.19 263 ALA A O 1
ATOM 2012 N N . VAL A 1 264 ? -8.047 6.266 -16.828 1 75.06 264 VAL A N 1
ATOM 2013 C CA . VAL A 1 264 ? -7.5 7.41 -17.547 1 75.06 264 VAL A CA 1
ATOM 2014 C C . VAL A 1 264 ? -8.375 8.641 -17.297 1 75.06 264 VAL A C 1
ATOM 2016 O O . VAL A 1 264 ? -7.859 9.727 -17.016 1 75.06 264 VAL A O 1
ATOM 2019 N N . LEU A 1 265 ? -9.594 8.414 -17.312 1 75.12 265 LEU A N 1
ATOM 2020 C CA . LEU A 1 265 ? -10.523 9.523 -17.094 1 75.12 265 LEU A CA 1
ATOM 2021 C C . LEU A 1 265 ? -10.398 10.062 -15.672 1 75.12 265 LEU A C 1
ATOM 2023 O O . LEU A 1 265 ? -10.516 11.266 -15.453 1 75.12 265 LEU A O 1
ATOM 2027 N N . TYR A 1 266 ? -10.188 9.203 -14.773 1 75.62 266 TYR A N 1
ATOM 2028 C CA . TYR A 1 266 ? -10.031 9.609 -13.383 1 75.62 266 TYR A CA 1
ATOM 2029 C C . TYR A 1 266 ? -8.797 10.477 -13.195 1 75.62 266 TYR A C 1
ATOM 2031 O O . TYR A 1 266 ? -8.797 11.414 -12.398 1 75.62 266 TYR A O 1
ATOM 2039 N N . LEU A 1 267 ? -7.734 10.141 -13.891 1 73.81 267 LEU A N 1
ATOM 2040 C CA . LEU A 1 267 ? -6.504 10.922 -13.797 1 73.81 267 LEU A CA 1
ATOM 2041 C C . LEU A 1 267 ? -6.691 12.305 -14.406 1 73.81 267 LEU A C 1
ATOM 2043 O O . LEU A 1 267 ? -6.125 13.281 -13.914 1 73.81 267 LEU A O 1
ATOM 2047 N N . LEU A 1 268 ? -7.539 12.305 -15.344 1 70.69 268 LEU A N 1
ATOM 2048 C CA . LEU A 1 268 ? -7.738 13.562 -16.062 1 70.69 268 LEU A CA 1
ATOM 2049 C C . LEU A 1 268 ? -8.805 14.414 -15.383 1 70.69 268 LEU A C 1
ATOM 2051 O O . LEU A 1 268 ? -8.688 15.641 -15.328 1 70.69 268 LEU A O 1
ATOM 2055 N N . TRP A 1 269 ? -9.805 13.758 -14.875 1 73.12 269 TRP A N 1
ATOM 2056 C CA . TRP A 1 269 ? -10.945 14.453 -14.289 1 73.12 269 TRP A CA 1
ATOM 2057 C C . TRP A 1 269 ? -11.469 13.703 -13.07 1 73.12 269 TRP A C 1
ATOM 2059 O O . TRP A 1 269 ? -12.586 13.188 -13.086 1 73.12 269 TRP A O 1
ATOM 2069 N N . PRO A 1 270 ? -10.727 13.898 -12.016 1 71.88 270 PRO A N 1
ATOM 2070 C CA . PRO A 1 270 ? -11.094 13.117 -10.828 1 71.88 270 PRO A CA 1
ATOM 2071 C C . PRO A 1 270 ? -12.516 13.398 -10.352 1 71.88 270 PRO A C 1
ATOM 2073 O O . PRO A 1 270 ? -13.25 12.469 -10 1 71.88 270 PRO A O 1
ATOM 2076 N N . SER A 1 271 ? -12.914 14.562 -10.414 1 71.56 271 SER A N 1
ATOM 2077 C CA . SER A 1 271 ? -14.227 14.922 -9.891 1 71.56 271 SER A CA 1
ATOM 2078 C C . SER A 1 271 ? -15.344 14.273 -10.703 1 71.56 271 SER A C 1
ATOM 2080 O O . SER A 1 271 ? -16.359 13.852 -10.141 1 71.56 271 SER A O 1
ATOM 2082 N N . ALA A 1 272 ? -15.133 14.195 -11.992 1 67.75 272 ALA A N 1
ATOM 2083 C CA . ALA A 1 272 ? -16.156 13.609 -12.852 1 67.75 272 ALA A CA 1
ATOM 2084 C C . ALA A 1 272 ? -16.328 12.117 -12.562 1 67.75 272 ALA A C 1
ATOM 2086 O O . ALA A 1 272 ? -17.453 11.617 -12.484 1 67.75 272 ALA A O 1
ATOM 2087 N N . VAL A 1 273 ? -15.195 11.531 -12.398 1 69.06 273 VAL A N 1
ATOM 2088 C CA . VAL A 1 273 ? -15.242 10.094 -12.172 1 69.06 273 VAL A CA 1
ATOM 2089 C C . VAL A 1 273 ? -15.805 9.797 -10.781 1 69.06 273 VAL A C 1
ATOM 2091 O O . VAL A 1 273 ? -16.594 8.867 -10.609 1 69.06 273 VAL A O 1
ATOM 2094 N N . GLN A 1 274 ? -15.453 10.602 -9.867 1 71.06 274 GLN A N 1
ATOM 2095 C CA . GLN A 1 274 ? -15.977 10.406 -8.523 1 71.06 274 GLN A CA 1
ATOM 2096 C C . GLN A 1 274 ? -17.5 10.547 -8.492 1 71.06 274 GLN A C 1
ATOM 2098 O O . GLN A 1 274 ? -18.172 9.758 -7.836 1 71.06 274 GLN A O 1
ATOM 2103 N N . LYS A 1 275 ? -17.938 11.461 -9.125 1 69.12 275 LYS A N 1
ATOM 2104 C CA . LYS A 1 275 ? -19.391 11.656 -9.203 1 69.12 275 LYS A CA 1
ATOM 2105 C C . LYS A 1 275 ? -20.062 10.469 -9.883 1 69.12 275 LYS A C 1
ATOM 2107 O O . LYS A 1 275 ? -21.125 10.023 -9.461 1 69.12 275 LYS A O 1
ATOM 2112 N N . ALA A 1 276 ? -19.422 9.984 -10.922 1 67.81 276 ALA A N 1
ATOM 2113 C CA . ALA A 1 276 ? -19.969 8.852 -11.656 1 67.81 276 ALA A CA 1
ATOM 2114 C C . ALA A 1 276 ? -20 7.594 -10.789 1 67.81 276 ALA A C 1
ATOM 2116 O O . ALA A 1 276 ? -20.984 6.844 -10.812 1 67.81 276 ALA A O 1
ATOM 2117 N N . VAL A 1 277 ? -18.938 7.363 -10.102 1 67.62 277 VAL A N 1
ATOM 2118 C CA . VAL A 1 277 ? -18.859 6.203 -9.219 1 67.62 277 VAL A CA 1
ATOM 2119 C C . VAL A 1 277 ? -19.969 6.266 -8.172 1 67.62 277 VAL A C 1
ATOM 2121 O O . VAL A 1 277 ? -20.641 5.27 -7.91 1 67.62 277 VAL A O 1
ATOM 2124 N N . TRP A 1 278 ? -20.188 7.387 -7.652 1 67.12 278 TRP A N 1
ATOM 2125 C CA . TRP A 1 278 ? -21.234 7.555 -6.652 1 67.12 278 TRP A CA 1
ATOM 2126 C C . TRP A 1 278 ? -22.609 7.309 -7.266 1 67.12 278 TRP A C 1
ATOM 2128 O O . TRP A 1 278 ? -23.469 6.691 -6.637 1 67.12 278 TRP A O 1
ATOM 2138 N N . SER A 1 279 ? -22.734 7.785 -8.414 1 60.84 279 SER A N 1
ATOM 2139 C CA . SER A 1 279 ? -24.016 7.605 -9.086 1 60.84 279 SER A CA 1
ATOM 2140 C C . SER A 1 279 ? -24.312 6.129 -9.32 1 60.84 279 SER A C 1
ATOM 2142 O O . SER A 1 279 ? -25.453 5.68 -9.133 1 60.84 279 SER A O 1
ATOM 2144 N N . VAL A 1 280 ? -23.312 5.434 -9.648 1 56.62 280 VAL A N 1
ATOM 2145 C CA . VAL A 1 280 ? -23.469 4.012 -9.93 1 56.62 280 VAL A CA 1
ATOM 2146 C C . VAL A 1 280 ? -23.734 3.26 -8.625 1 56.62 280 VAL A C 1
ATOM 2148 O O . VAL A 1 280 ? -24.594 2.381 -8.57 1 56.62 280 VAL A O 1
ATOM 2151 N N . LEU A 1 281 ? -23 3.613 -7.672 1 60.53 281 LEU A N 1
ATOM 2152 C CA . LEU A 1 281 ? -23.141 2.928 -6.391 1 60.53 281 LEU A CA 1
ATOM 2153 C C . LEU A 1 281 ? -24.469 3.26 -5.734 1 60.53 281 LEU A C 1
ATOM 2155 O O . LEU A 1 281 ? -25.109 2.389 -5.133 1 60.53 281 LEU A O 1
ATOM 2159 N N . ASN A 1 282 ? -24.734 4.523 -5.746 1 55.03 282 ASN A N 1
ATOM 2160 C CA . ASN A 1 282 ? -26.016 4.945 -5.191 1 55.03 282 ASN A CA 1
ATOM 2161 C C . ASN A 1 282 ? -27.188 4.27 -5.906 1 55.03 282 ASN A C 1
ATOM 2163 O O . ASN A 1 282 ? -28.234 4.039 -5.305 1 55.03 282 ASN A O 1
ATOM 2167 N N . SER A 1 283 ? -26.984 4.047 -7.102 1 49.75 283 SER A N 1
ATOM 2168 C CA . SER A 1 283 ? -28.062 3.41 -7.844 1 49.75 283 SER A CA 1
ATOM 2169 C C . SER A 1 283 ? -28.172 1.931 -7.496 1 49.75 283 SER A C 1
ATOM 2171 O O . SER A 1 283 ? -29.266 1.359 -7.543 1 49.75 283 SER A O 1
ATOM 2173 N N . HIS A 1 284 ? -27.062 1.404 -7.168 1 47.78 284 HIS A N 1
ATOM 2174 C CA . HIS A 1 284 ? -27.109 -0.046 -7.016 1 47.78 284 HIS A CA 1
ATOM 2175 C C . HIS A 1 284 ? -27.109 -0.445 -5.543 1 47.78 284 HIS A C 1
ATOM 2177 O O . HIS A 1 284 ? -27.453 -1.575 -5.199 1 47.78 284 HIS A O 1
ATOM 2183 N N . THR A 1 285 ? -26.516 0.365 -4.684 1 49.59 285 THR A N 1
ATOM 2184 C CA . THR A 1 285 ? -26.438 -0.092 -3.301 1 49.59 285 THR A CA 1
ATOM 2185 C C . THR A 1 285 ? -27.125 0.894 -2.361 1 49.59 285 THR A C 1
ATOM 2187 O O . THR A 1 285 ? -26.703 2.045 -2.244 1 49.59 285 THR A O 1
ATOM 2190 N N . PRO A 1 286 ? -28.266 0.638 -1.886 1 44.84 286 PRO A N 1
ATOM 2191 C CA . PRO A 1 286 ? -29.031 1.454 -0.943 1 44.84 286 PRO A CA 1
ATOM 2192 C C . PRO A 1 286 ? -28.172 2.02 0.185 1 44.84 286 PRO A C 1
ATOM 2194 O O . PRO A 1 286 ? -28.469 3.092 0.717 1 44.84 286 PRO A O 1
ATOM 2197 N N . GLU A 1 287 ? -27.25 1.413 0.478 1 44.81 287 GLU A N 1
ATOM 2198 C CA . GLU A 1 287 ? -26.469 1.798 1.643 1 44.81 287 GLU A CA 1
ATOM 2199 C C . GLU A 1 287 ? -25.734 3.115 1.402 1 44.81 287 GLU A C 1
ATOM 2201 O O . GLU A 1 287 ? -25.484 3.877 2.342 1 44.81 287 GLU A O 1
ATOM 2206 N N . TYR A 1 288 ? -25.5 3.305 0.228 1 44.84 288 TYR A N 1
ATOM 2207 C CA . TYR A 1 288 ? -24.828 4.562 -0.083 1 44.84 288 TYR A CA 1
ATOM 2208 C C . TYR A 1 288 ? -25.844 5.691 -0.243 1 44.84 288 TYR A C 1
ATOM 2210 O O . TYR A 1 288 ? -25.469 6.867 -0.261 1 44.84 288 TYR A O 1
ATOM 2218 N N . ARG A 1 289 ? -26.984 5.48 -0.387 1 41.47 289 ARG A N 1
ATOM 2219 C CA . ARG A 1 289 ? -28.031 6.496 -0.478 1 41.47 289 ARG A CA 1
ATOM 2220 C C . ARG A 1 289 ? -28.125 7.301 0.815 1 41.47 289 ARG A C 1
ATOM 2222 O O . ARG A 1 289 ? -28.484 8.484 0.793 1 41.47 289 ARG A O 1
ATOM 2229 N N . ALA A 1 290 ? -28 6.75 1.89 1 33.91 290 ALA A N 1
ATOM 2230 C CA . ALA A 1 290 ? -28.359 7.461 3.117 1 33.91 290 ALA A CA 1
ATOM 2231 C C . ALA A 1 290 ? -27.469 8.672 3.326 1 33.91 290 ALA A C 1
ATOM 2233 O O . ALA A 1 290 ? -27.875 9.664 3.938 1 33.91 290 ALA A O 1
ATOM 2234 N N . ARG A 1 291 ? -26.266 8.703 3.072 1 37.25 291 ARG A N 1
ATOM 2235 C CA . ARG A 1 291 ? -25.469 9.844 3.51 1 37.25 291 ARG A CA 1
ATOM 2236 C C . ARG A 1 291 ? -25.547 10.992 2.508 1 37.25 291 ARG A C 1
ATOM 2238 O O . ARG A 1 291 ? -24.969 12.062 2.723 1 37.25 291 ARG A O 1
ATOM 2245 N N . SER A 1 292 ? -26 10.82 1.348 1 35.03 292 SER A N 1
ATOM 2246 C CA . SER A 1 292 ? -26.203 12.016 0.546 1 35.03 292 SER A CA 1
ATOM 2247 C C . SER A 1 292 ? -27.203 12.961 1.22 1 35.03 292 SER A C 1
ATOM 2249 O O . SER A 1 292 ? -27.266 14.148 0.874 1 35.03 292 SER A O 1
ATOM 2251 N N . CYS A 1 293 ? -27.969 12.539 2.035 1 29.58 293 CYS A N 1
ATOM 2252 C CA . CYS A 1 293 ? -28.953 13.438 2.619 1 29.58 293 CYS A CA 1
ATOM 2253 C C . CYS A 1 293 ? -28.328 14.32 3.693 1 29.58 293 CYS A C 1
ATOM 2255 O O . CYS A 1 293 ? -28.984 15.227 4.215 1 29.58 293 CYS A O 1
ATOM 2257 N N . VAL A 1 294 ? -27.312 14.078 4.262 1 29.3 294 VAL A N 1
ATOM 2258 C CA . VAL A 1 294 ? -26.938 15.008 5.324 1 29.3 294 VAL A CA 1
ATOM 2259 C C . VAL A 1 294 ? -26.375 16.297 4.711 1 29.3 294 VAL A C 1
ATOM 2261 O O . VAL A 1 294 ? -26.188 17.297 5.41 1 29.3 294 VAL A O 1
ATOM 2264 N N . ASN A 1 295 ? -25.75 16.391 3.607 1 24.36 295 ASN A N 1
ATOM 2265 C CA . ASN A 1 295 ? -25.422 17.75 3.172 1 24.36 295 ASN A CA 1
ATOM 2266 C C . ASN A 1 295 ? -26.594 18.391 2.449 1 24.36 295 ASN A C 1
ATOM 2268 O O . ASN A 1 295 ? -26.406 19.312 1.646 1 24.36 295 ASN A O 1
ATOM 2272 N N . LYS A 1 296 ? -27.812 17.922 2.701 1 20.08 296 LYS A N 1
ATOM 2273 C CA . LYS A 1 296 ? -28.844 18.906 2.428 1 20.08 296 LYS A CA 1
ATOM 2274 C C . LYS A 1 296 ? -29.109 19.766 3.656 1 20.08 296 LYS A C 1
ATOM 2276 O O . LYS A 1 296 ? -29.203 19.25 4.773 1 20.08 296 LYS A O 1
ATOM 2281 N N . MET B 1 1 ? 4.535 -0.834 -55.031 1 25.56 1 MET B N 1
ATOM 2282 C CA . MET B 1 1 ? 3.707 0.192 -54.406 1 25.56 1 MET B CA 1
ATOM 2283 C C . MET B 1 1 ? 4.105 0.4 -52.938 1 25.56 1 MET B C 1
ATOM 2285 O O . MET B 1 1 ? 4.145 -0.553 -52.156 1 25.56 1 MET B O 1
ATOM 2289 N N . SER B 1 2 ? 4.867 1.536 -52.594 1 30.67 2 SER B N 1
ATOM 2290 C CA . SER B 1 2 ? 5.82 1.979 -51.562 1 30.67 2 SER B CA 1
ATOM 2291 C C . SER B 1 2 ? 5.121 2.277 -50.25 1 30.67 2 SER B C 1
ATOM 2293 O O . SER B 1 2 ? 4.352 3.232 -50.156 1 30.67 2 SER B O 1
ATOM 2295 N N . TRP B 1 3 ? 4.637 1.297 -49.594 1 33.28 3 TRP B N 1
ATOM 2296 C CA . TRP B 1 3 ? 3.904 1.235 -48.312 1 33.28 3 TRP B CA 1
ATOM 2297 C C . TRP B 1 3 ? 4.66 1.959 -47.219 1 33.28 3 TRP B C 1
ATOM 2299 O O . TRP B 1 3 ? 4.375 1.768 -46.031 1 33.28 3 TRP B O 1
ATOM 2309 N N . PHE B 1 4 ? 5.73 2.844 -47.531 1 34.78 4 PHE B N 1
ATOM 2310 C CA . PHE B 1 4 ? 6.77 3.535 -46.781 1 34.78 4 PHE B CA 1
ATOM 2311 C C . PHE B 1 4 ? 6.18 4.691 -45.969 1 34.78 4 PHE B C 1
ATOM 2313 O O . PHE B 1 4 ? 6.812 5.199 -45.062 1 34.78 4 PHE B O 1
ATOM 2320 N N . PRO B 1 5 ? 5.184 5.445 -46.531 1 38.34 5 PRO B N 1
ATOM 2321 C CA . PRO B 1 5 ? 4.969 6.812 -46.031 1 38.34 5 PRO B CA 1
ATOM 2322 C C . PRO B 1 5 ? 4.348 6.855 -44.656 1 38.34 5 PRO B C 1
ATOM 2324 O O . PRO B 1 5 ? 4.488 7.852 -43.938 1 38.34 5 PRO B O 1
ATOM 2327 N N . TRP B 1 6 ? 3.484 5.898 -44.344 1 34.69 6 TRP B N 1
ATOM 2328 C CA . TRP B 1 6 ? 2.645 6.082 -43.156 1 34.69 6 TRP B CA 1
ATOM 2329 C C . TRP B 1 6 ? 3.459 5.91 -41.875 1 34.69 6 TRP B C 1
ATOM 2331 O O . TRP B 1 6 ? 2.98 6.219 -40.781 1 34.69 6 TRP B O 1
ATOM 2341 N N . PHE B 1 7 ? 4.656 5.246 -41.938 1 38 7 PHE B N 1
ATOM 2342 C CA . PHE B 1 7 ? 5.527 5.07 -40.781 1 38 7 PHE B CA 1
ATOM 2343 C C . PHE B 1 7 ? 6.16 6.398 -40.375 1 38 7 PHE B C 1
ATOM 2345 O O . PHE B 1 7 ? 6.57 6.57 -39.219 1 38 7 PHE B O 1
ATOM 2352 N N . ARG B 1 8 ? 6.434 7.293 -41.281 1 35.78 8 ARG B N 1
ATOM 2353 C CA . ARG B 1 8 ? 7.09 8.578 -41.031 1 35.78 8 ARG B CA 1
ATOM 2354 C C . ARG B 1 8 ? 6.172 9.531 -40.281 1 35.78 8 ARG B C 1
ATOM 2356 O O . ARG B 1 8 ? 6.629 10.32 -39.469 1 35.78 8 ARG B O 1
ATOM 2363 N N . VAL B 1 9 ? 4.906 9.523 -40.656 1 37.25 9 VAL B N 1
ATOM 2364 C CA . VAL B 1 9 ? 4 10.477 -40.031 1 37.25 9 VAL B CA 1
ATOM 2365 C C . VAL B 1 9 ? 3.812 10.109 -38.562 1 37.25 9 VAL B C 1
ATOM 2367 O O . VAL B 1 9 ? 3.738 10.992 -37.688 1 37.25 9 VAL B O 1
ATOM 2370 N N . LEU B 1 10 ? 3.818 8.812 -38.188 1 38.09 10 LEU B N 1
ATOM 2371 C CA . LEU B 1 10 ? 3.652 8.383 -36.812 1 38.09 10 LEU B CA 1
ATOM 2372 C C . LEU B 1 10 ? 4.906 8.68 -36 1 38.09 10 LEU B C 1
ATOM 2374 O O . LEU B 1 10 ? 4.82 9.008 -34.812 1 38.09 10 LEU B O 1
ATOM 2378 N N . MET B 1 11 ? 6.082 8.68 -36.594 1 37.31 11 MET B N 1
ATOM 2379 C CA . MET B 1 11 ? 7.332 9.031 -35.938 1 37.31 11 MET B CA 1
ATOM 2380 C C . MET B 1 11 ? 7.391 10.531 -35.656 1 37.31 11 MET B C 1
ATOM 2382 O O . MET B 1 11 ? 7.918 10.961 -34.625 1 37.31 11 MET B O 1
ATOM 2386 N N . ILE B 1 12 ? 7.004 11.367 -36.656 1 42.25 12 ILE B N 1
ATOM 2387 C CA . ILE B 1 12 ? 7.07 12.812 -36.469 1 42.25 12 ILE B CA 1
ATOM 2388 C C . ILE B 1 12 ? 6.109 13.25 -35.375 1 42.25 12 ILE B C 1
ATOM 2390 O O . ILE B 1 12 ? 6.445 14.102 -34.562 1 42.25 12 ILE B O 1
ATOM 2394 N N . GLY B 1 13 ? 4.934 12.609 -35.281 1 37.88 13 GLY B N 1
ATOM 2395 C CA . GLY B 1 13 ? 3.99 12.992 -34.25 1 37.88 13 GLY B CA 1
ATOM 2396 C C . GLY B 1 13 ? 4.445 12.602 -32.844 1 37.88 13 GLY B C 1
ATOM 2397 O O . GLY B 1 13 ? 4.203 13.328 -31.891 1 37.88 13 GLY B O 1
ATOM 2398 N N . THR B 1 14 ? 5.113 11.477 -32.719 1 40.97 14 THR B N 1
ATOM 2399 C CA . THR B 1 14 ? 5.707 11.062 -31.469 1 40.97 14 THR B CA 1
ATOM 2400 C C . THR B 1 14 ? 6.898 11.953 -31.109 1 40.97 14 THR B C 1
ATOM 2402 O O . THR B 1 14 ? 7.098 12.297 -29.953 1 40.97 14 THR B O 1
ATOM 2405 N N . MET B 1 15 ? 7.691 12.359 -32.062 1 38.62 15 MET B N 1
ATOM 2406 C CA . MET B 1 15 ? 8.797 13.273 -31.797 1 38.62 15 MET B CA 1
ATOM 2407 C C . MET B 1 15 ? 8.289 14.656 -31.422 1 38.62 15 MET B C 1
ATOM 2409 O O . MET B 1 15 ? 8.922 15.367 -30.641 1 38.62 15 MET B O 1
ATOM 2413 N N . MET B 1 16 ? 7.309 15.203 -32.156 1 37.88 16 MET B N 1
ATOM 2414 C CA . MET B 1 16 ? 6.746 16.5 -31.812 1 37.88 16 MET B CA 1
ATOM 2415 C C . MET B 1 16 ? 6.062 16.438 -30.453 1 37.88 16 MET B C 1
ATOM 2417 O O . MET B 1 16 ? 6.09 17.406 -29.688 1 37.88 16 MET B O 1
ATOM 2421 N N . MET B 1 17 ? 5.418 15.32 -30.141 1 36.62 17 MET B N 1
ATOM 2422 C CA . MET B 1 17 ? 4.836 15.219 -28.812 1 36.62 17 MET B CA 1
ATOM 2423 C C . MET B 1 17 ? 5.922 15.039 -27.766 1 36.62 17 MET B C 1
ATOM 2425 O O . MET B 1 17 ? 5.789 15.523 -26.641 1 36.62 17 MET B O 1
ATOM 2429 N N . MET B 1 18 ? 7.008 14.414 -28.062 1 37.09 18 MET B N 1
ATOM 2430 C CA . MET B 1 18 ? 8.148 14.32 -27.156 1 37.09 18 MET B CA 1
ATOM 2431 C C . MET B 1 18 ? 8.828 15.68 -27 1 37.09 18 MET B C 1
ATOM 2433 O O . MET B 1 18 ? 9.281 16.031 -25.906 1 37.09 18 MET B O 1
ATOM 2437 N N . ALA B 1 19 ? 9.117 16.391 -28.078 1 37.28 19 ALA B N 1
ATOM 2438 C CA . ALA B 1 19 ? 9.703 17.719 -28.016 1 37.28 19 ALA B CA 1
ATOM 2439 C C . ALA B 1 19 ? 8.812 18.672 -27.203 1 37.28 19 ALA B C 1
ATOM 2441 O O . ALA B 1 19 ? 9.312 19.516 -26.453 1 37.28 19 ALA B O 1
ATOM 2442 N N . VAL B 1 20 ? 7.508 18.656 -27.406 1 34.44 20 VAL B N 1
ATOM 2443 C CA . VAL B 1 20 ? 6.633 19.5 -26.594 1 34.44 20 VAL B CA 1
ATOM 2444 C C . VAL B 1 20 ? 6.664 19.031 -25.141 1 34.44 20 VAL B C 1
ATOM 2446 O O . VAL B 1 20 ? 6.672 19.844 -24.219 1 34.44 20 VAL B O 1
ATOM 2449 N N . VAL B 1 21 ? 6.77 17.734 -24.906 1 36.38 21 VAL B N 1
ATOM 2450 C CA . VAL B 1 21 ? 6.848 17.281 -23.516 1 36.38 21 VAL B CA 1
ATOM 2451 C C . VAL B 1 21 ? 8.195 17.688 -22.922 1 36.38 21 VAL B C 1
ATOM 2453 O O . VAL B 1 21 ? 8.273 18.094 -21.75 1 36.38 21 VAL B O 1
ATOM 2456 N N . PHE B 1 22 ? 9.32 17.5 -23.594 1 34.31 22 PHE B N 1
ATOM 2457 C CA . PHE B 1 22 ? 10.617 17.953 -23.109 1 34.31 22 PHE B CA 1
ATOM 2458 C C . PHE B 1 22 ? 10.633 19.469 -22.938 1 34.31 22 PHE B C 1
ATOM 2460 O O . PHE B 1 22 ? 11.172 19.984 -21.969 1 34.31 22 PHE B O 1
ATOM 2467 N N . ARG B 1 23 ? 10.422 20.281 -24.016 1 33.62 23 ARG B N 1
ATOM 2468 C CA . ARG B 1 23 ? 10.438 21.734 -23.922 1 33.62 23 ARG B CA 1
ATOM 2469 C C . ARG B 1 23 ? 9.406 22.219 -22.906 1 33.62 23 ARG B C 1
ATOM 2471 O O . ARG B 1 23 ? 9.562 23.281 -22.312 1 33.62 23 ARG B O 1
ATOM 2478 N N . MET B 1 24 ? 8.234 21.656 -22.938 1 32.31 24 MET B N 1
ATOM 2479 C CA . MET B 1 24 ? 7.328 22.062 -21.875 1 32.31 24 MET B CA 1
ATOM 2480 C C . MET B 1 24 ? 7.84 21.594 -20.516 1 32.31 24 MET B C 1
ATOM 2482 O O . MET B 1 24 ? 7.199 21.844 -19.484 1 32.31 24 MET B O 1
ATOM 2486 N N . GLY B 1 25 ? 8.727 20.688 -20.453 1 33.03 25 GLY B N 1
ATOM 2487 C CA . GLY B 1 25 ? 9.523 20.484 -19.266 1 33.03 25 GLY B CA 1
ATOM 2488 C C . GLY B 1 25 ? 10.086 21.766 -18.688 1 33.03 25 GLY B C 1
ATOM 2489 O O . GLY B 1 25 ? 10.773 21.75 -17.672 1 33.03 25 GLY B O 1
ATOM 2490 N N . LEU B 1 26 ? 10.586 22.594 -19.656 1 30.47 26 LEU B N 1
ATOM 2491 C CA . LEU B 1 26 ? 10.961 23.891 -19.109 1 30.47 26 LEU B CA 1
ATOM 2492 C C . LEU B 1 26 ? 9.844 24.484 -18.266 1 30.47 26 LEU B C 1
ATOM 2494 O O . LEU B 1 26 ? 8.938 25.125 -18.781 1 30.47 26 LEU B O 1
ATOM 2498 N N . VAL B 1 27 ? 9.086 23.609 -17.781 1 30.58 27 VAL B N 1
ATOM 2499 C CA . VAL B 1 27 ? 8.125 24.156 -16.828 1 30.58 27 VAL B CA 1
ATOM 2500 C C . VAL B 1 27 ? 8.742 25.328 -16.078 1 30.58 27 VAL B C 1
ATOM 2502 O O . VAL B 1 27 ? 9.82 25.188 -15.484 1 30.58 27 VAL B O 1
ATOM 2505 N N . LEU B 1 28 ? 8.508 26.531 -16.547 1 29.34 28 LEU B N 1
ATOM 2506 C CA . LEU B 1 28 ? 8.617 27.719 -15.711 1 29.34 28 LEU B CA 1
ATOM 2507 C C . LEU B 1 28 ? 8.414 27.375 -14.234 1 29.34 28 LEU B C 1
ATOM 2509 O O . LEU B 1 28 ? 7.574 26.547 -13.898 1 29.34 28 LEU B O 1
ATOM 2513 N N . PRO B 1 29 ? 9.5 27.438 -13.484 1 32.25 29 PRO B N 1
ATOM 2514 C CA . PRO B 1 29 ? 9.219 27.453 -12.047 1 32.25 29 PRO B CA 1
ATOM 2515 C C . PRO B 1 29 ? 7.82 27.969 -11.727 1 32.25 29 PRO B C 1
ATOM 2517 O O . PRO B 1 29 ? 7.441 29.062 -12.164 1 32.25 29 PRO B O 1
ATOM 2520 N N . HIS B 1 30 ? 6.77 27.172 -12.148 1 32.09 30 HIS B N 1
ATOM 2521 C CA . HIS B 1 30 ? 5.602 27.766 -11.508 1 32.09 30 HIS B CA 1
ATOM 2522 C C . HIS B 1 30 ? 6 28.578 -10.281 1 32.09 30 HIS B C 1
ATOM 2524 O O . HIS B 1 30 ? 6.59 28.047 -9.344 1 32.09 30 HIS B O 1
ATOM 2530 N N . ARG B 1 31 ? 6.535 29.703 -10.523 1 30.02 31 ARG B N 1
ATOM 2531 C CA . ARG B 1 31 ? 6.535 30.719 -9.469 1 30.02 31 ARG B CA 1
ATOM 2532 C C . ARG B 1 31 ? 5.461 30.422 -8.43 1 30.02 31 ARG B C 1
ATOM 2534 O O . ARG B 1 31 ? 4.266 30.453 -8.742 1 30.02 31 ARG B O 1
ATOM 2541 N N . PHE B 1 32 ? 5.648 29.312 -7.703 1 35.59 32 PHE B N 1
ATOM 2542 C CA . PHE B 1 32 ? 4.953 29.391 -6.422 1 35.59 32 PHE B CA 1
ATOM 2543 C C . PHE B 1 32 ? 4.668 30.844 -6.051 1 35.59 32 PHE B C 1
ATOM 2545 O O . PHE B 1 32 ? 5.582 31.578 -5.684 1 35.59 32 PHE B O 1
ATOM 2552 N N . ARG B 1 33 ? 4.098 31.547 -7.031 1 33.09 33 ARG B N 1
ATOM 2553 C CA . ARG B 1 33 ? 3.666 32.875 -6.613 1 33.09 33 ARG B CA 1
ATOM 2554 C C . ARG B 1 33 ? 3.365 32.906 -5.117 1 33.09 33 ARG B C 1
ATOM 2556 O O . ARG B 1 33 ? 2.68 32.031 -4.598 1 33.09 33 ARG B O 1
ATOM 2563 N N . ARG B 1 34 ? 4.207 33.531 -4.445 1 35.84 34 ARG B N 1
ATOM 2564 C CA . ARG B 1 34 ? 3.916 34.094 -3.135 1 35.84 34 ARG B CA 1
ATOM 2565 C C . ARG B 1 34 ? 2.432 34.438 -2.994 1 35.84 34 ARG B C 1
ATOM 2567 O O . ARG B 1 34 ? 1.997 35.531 -3.324 1 35.84 34 ARG B O 1
ATOM 2574 N N . ARG B 1 35 ? 1.617 33.656 -3.791 1 38.38 35 ARG B N 1
ATOM 2575 C CA . ARG B 1 35 ? 0.245 34.125 -3.605 1 38.38 35 ARG B CA 1
ATOM 2576 C C . ARG B 1 35 ? 0.02 34.625 -2.18 1 38.38 35 ARG B C 1
ATOM 2578 O O . ARG B 1 35 ? 0.769 34.25 -1.269 1 38.38 35 ARG B O 1
ATOM 2585 N N . GLN B 1 36 ? -1.119 35.188 -2.1 1 36.38 36 GLN B N 1
ATOM 2586 C CA . GLN B 1 36 ? -1.716 35.938 -0.99 1 36.38 36 GLN B CA 1
ATOM 2587 C C . GLN B 1 36 ? -1.584 35.156 0.319 1 36.38 36 GLN B C 1
ATOM 2589 O O . GLN B 1 36 ? -1.924 33.969 0.383 1 36.38 36 GLN B O 1
ATOM 2594 N N . GLU B 1 37 ? -0.407 35.25 1.03 1 45.5 37 GLU B N 1
ATOM 2595 C CA . GLU B 1 37 ? -0.378 34.969 2.463 1 45.5 37 GLU B CA 1
ATOM 2596 C C . GLU B 1 37 ? -1.789 34.812 3.023 1 45.5 37 GLU B C 1
ATOM 2598 O O . GLU B 1 37 ? -2.492 35.781 3.227 1 45.5 37 GLU B O 1
ATOM 2603 N N . CYS B 1 38 ? -2.637 34.031 2.318 1 52.31 38 CYS B N 1
ATOM 2604 C CA . CYS B 1 38 ? -3.918 33.844 2.986 1 52.31 38 CYS B CA 1
ATOM 2605 C C . CYS B 1 38 ? -3.75 33.844 4.5 1 52.31 38 CYS B C 1
ATOM 2607 O O . CYS B 1 38 ? -2.676 33.531 5.012 1 52.31 38 CYS B O 1
ATOM 2609 N N . ASN B 1 39 ? -4.191 34.781 5.098 1 71.81 39 ASN B N 1
ATOM 2610 C CA . ASN B 1 39 ? -4.207 35 6.543 1 71.81 39 ASN B CA 1
ATOM 2611 C C . ASN B 1 39 ? -4.566 33.719 7.297 1 71.81 39 ASN B C 1
ATOM 2613 O O . ASN B 1 39 ? -5.738 33.469 7.578 1 71.81 39 ASN B O 1
ATOM 2617 N N . VAL B 1 40 ? -3.594 32.688 7.227 1 86.69 40 VAL B N 1
ATOM 2618 C CA . VAL B 1 40 ? -3.797 31.453 7.984 1 86.69 40 VAL B CA 1
ATOM 2619 C C . VAL B 1 40 ? -3.676 31.734 9.477 1 86.69 40 VAL B C 1
ATOM 2621 O O . VAL B 1 40 ? -2.684 32.312 9.93 1 86.69 40 VAL B O 1
ATOM 2624 N N . ASP B 1 41 ? -4.75 31.625 10.109 1 93.25 41 ASP B N 1
ATOM 2625 C CA . ASP B 1 41 ? -4.77 31.703 11.57 1 93.25 41 ASP B CA 1
ATOM 2626 C C . ASP B 1 41 ? -5.227 30.391 12.188 1 93.25 41 ASP B C 1
ATOM 2628 O O . ASP B 1 41 ? -6.395 30.016 12.07 1 93.25 41 ASP B O 1
ATOM 2632 N N . LEU B 1 42 ? -4.246 29.75 12.898 1 96.88 42 LEU B N 1
ATOM 2633 C CA . LEU B 1 42 ? -4.543 28.422 13.438 1 96.88 42 LEU B CA 1
ATOM 2634 C C . LEU B 1 42 ? -4.523 28.453 14.969 1 96.88 42 LEU B C 1
ATOM 2636 O O . LEU B 1 42 ? -4.316 27.422 15.609 1 96.88 42 LEU B O 1
ATOM 2640 N N . LYS B 1 43 ? -4.742 29.656 15.469 1 96.5 43 LYS B N 1
ATOM 2641 C CA . LYS B 1 43 ? -4.797 29.781 16.922 1 96.5 43 LYS B CA 1
ATOM 2642 C C . LYS B 1 43 ? -5.891 28.906 17.516 1 96.5 43 LYS B C 1
ATOM 2644 O O . LYS B 1 43 ? -7.027 28.906 17.031 1 96.5 43 LYS B O 1
ATOM 2649 N N . GLY B 1 44 ? -5.508 28.078 18.5 1 96.5 44 GLY B N 1
ATOM 2650 C CA . GLY B 1 44 ? -6.461 27.219 19.172 1 96.5 44 GLY B CA 1
ATOM 2651 C C . GLY B 1 44 ? -6.672 25.891 18.469 1 96.5 44 GLY B C 1
ATOM 2652 O O . GLY B 1 44 ? -7.43 25.047 18.953 1 96.5 44 GLY B O 1
ATOM 2653 N N . LYS B 1 45 ? -6.035 25.672 17.406 1 98 45 LYS B N 1
ATOM 2654 C CA . LYS B 1 45 ? -6.156 24.422 16.656 1 98 45 LYS B CA 1
ATOM 2655 C C . LYS B 1 45 ? -4.996 23.484 16.969 1 98 45 LYS B C 1
ATOM 2657 O O . LYS B 1 45 ? -3.855 23.922 17.141 1 98 45 LYS B O 1
ATOM 2662 N N . LEU B 1 46 ? -5.285 22.188 17.031 1 98.69 46 LEU B N 1
ATOM 2663 C CA . LEU B 1 46 ? -4.262 21.172 17.281 1 98.69 46 LEU B CA 1
ATOM 2664 C C . LEU B 1 46 ? -3.918 20.422 16 1 98.69 46 LEU B C 1
ATOM 2666 O O . LEU B 1 46 ? -4.805 19.875 15.336 1 98.69 46 LEU B O 1
ATOM 2670 N N . CYS B 1 47 ? -2.654 20.406 15.695 1 98.81 47 CYS B N 1
ATOM 2671 C CA . CYS B 1 47 ? -2.164 19.656 14.547 1 98.81 47 CYS B CA 1
ATOM 2672 C C . CYS B 1 47 ? -1.261 18.516 14.992 1 98.81 47 CYS B C 1
ATOM 2674 O O . CYS B 1 47 ? -0.302 18.719 15.734 1 98.81 47 CYS B O 1
ATOM 2676 N N . LEU B 1 48 ? -1.647 17.328 14.586 1 98.81 48 LEU B N 1
ATOM 2677 C CA . LEU B 1 48 ? -0.877 16.125 14.867 1 98.81 48 LEU B CA 1
ATOM 2678 C C . LEU B 1 48 ? 0.035 15.773 13.695 1 98.81 48 LEU B C 1
ATOM 2680 O O . LEU B 1 48 ? -0.432 15.609 12.562 1 98.81 48 LEU B O 1
ATOM 2684 N N . ILE B 1 49 ? 1.356 15.695 13.953 1 98.81 49 ILE B N 1
ATOM 2685 C CA . ILE B 1 49 ? 2.332 15.422 12.898 1 98.81 49 ILE B CA 1
ATOM 2686 C C . ILE B 1 49 ? 3.117 14.156 13.25 1 98.81 49 ILE B C 1
ATOM 2688 O O . ILE B 1 49 ? 3.844 14.125 14.242 1 98.81 49 ILE B O 1
ATOM 2692 N N . THR B 1 50 ? 2.957 13.148 12.445 1 98.62 50 THR B N 1
ATOM 2693 C CA . THR B 1 50 ? 3.836 11.992 12.586 1 98.62 50 THR B CA 1
ATOM 2694 C C . THR B 1 50 ? 5.176 12.242 11.898 1 98.62 50 THR B C 1
ATOM 2696 O O . THR B 1 50 ? 5.234 12.922 10.867 1 98.62 50 THR B O 1
ATOM 2699 N N . GLY B 1 51 ? 6.227 11.656 12.492 1 96.56 51 GLY B N 1
ATOM 2700 C CA . GLY B 1 51 ? 7.543 11.969 11.961 1 96.56 51 GLY B CA 1
ATOM 2701 C C . GLY B 1 51 ? 7.887 13.445 12.039 1 96.56 51 GLY B C 1
ATOM 2702 O O . GLY B 1 51 ? 8.492 14 11.117 1 96.56 51 GLY B O 1
ATOM 2703 N N . GLY B 1 52 ? 7.473 14.102 13.062 1 95.62 52 GLY B N 1
ATOM 2704 C CA . GLY B 1 52 ? 7.562 15.555 13.148 1 95.62 52 GLY B CA 1
ATOM 2705 C C . GLY B 1 52 ? 8.867 16.031 13.758 1 95.62 52 GLY B C 1
ATOM 2706 O O . GLY B 1 52 ? 9.078 17.234 13.906 1 95.62 52 GLY B O 1
ATOM 2707 N N . ALA B 1 53 ? 9.781 15.094 14.047 1 94.06 53 ALA B N 1
ATOM 2708 C CA . ALA B 1 53 ? 10.992 15.484 14.766 1 94.06 53 ALA B CA 1
ATOM 2709 C C . ALA B 1 53 ? 12.133 15.773 13.805 1 94.06 53 ALA B C 1
ATOM 2711 O O . ALA B 1 53 ? 13.227 16.156 14.227 1 94.06 53 ALA B O 1
ATOM 2712 N N . SER B 1 54 ? 11.906 15.586 12.477 1 89.12 54 SER B N 1
ATOM 2713 C CA . SER B 1 54 ? 12.992 15.828 11.523 1 89.12 54 SER B CA 1
ATOM 2714 C C . SER B 1 54 ? 12.445 16.125 10.133 1 89.12 54 SER B C 1
ATOM 2716 O O . SER B 1 54 ? 11.242 15.992 9.883 1 89.12 54 SER B O 1
ATOM 2718 N N . GLY B 1 55 ? 13.297 16.734 9.359 1 89.25 55 GLY B N 1
ATOM 2719 C CA . GLY B 1 55 ? 12.992 16.891 7.949 1 89.25 55 GLY B CA 1
ATOM 2720 C C . GLY B 1 55 ? 11.789 17.766 7.691 1 89.25 55 GLY B C 1
ATOM 2721 O O . GLY B 1 55 ? 11.688 18.875 8.234 1 89.25 55 GLY B O 1
ATOM 2722 N N . LEU B 1 56 ? 11.008 17.266 6.777 1 91.12 56 LEU B N 1
ATOM 2723 C CA . LEU B 1 56 ? 9.797 17.984 6.414 1 91.12 56 LEU B CA 1
ATOM 2724 C C . LEU B 1 56 ? 8.859 18.125 7.609 1 91.12 56 LEU B C 1
ATOM 2726 O O . LEU B 1 56 ? 8.188 19.141 7.77 1 91.12 56 LEU B O 1
ATOM 2730 N N . GLY B 1 57 ? 8.859 17.141 8.469 1 95.62 57 GLY B N 1
ATOM 2731 C CA . GLY B 1 57 ? 8 17.172 9.648 1 95.62 57 GLY B CA 1
ATOM 2732 C C . GLY B 1 57 ? 8.328 18.312 10.594 1 95.62 57 GLY B C 1
ATOM 2733 O O . GLY B 1 57 ? 7.43 18.984 11.109 1 95.62 57 GLY B O 1
ATOM 2734 N N . LEU B 1 58 ? 9.562 18.469 10.773 1 95.31 58 LEU B N 1
ATOM 2735 C CA . LEU B 1 58 ? 9.992 19.562 11.648 1 95.31 58 LEU B CA 1
ATOM 2736 C C . LEU B 1 58 ? 9.641 20.906 11.039 1 95.31 58 LEU B C 1
ATOM 2738 O O . LEU B 1 58 ? 9.188 21.812 11.742 1 95.31 58 LEU B O 1
ATOM 2742 N N . GLU B 1 59 ? 9.82 21.031 9.766 1 94.94 59 GLU B N 1
ATOM 2743 C CA . GLU B 1 59 ? 9.5 22.281 9.078 1 94.94 59 GLU B CA 1
ATOM 2744 C C . GLU B 1 59 ? 7.996 22.562 9.109 1 94.94 59 GLU B C 1
ATOM 2746 O O . GLU B 1 59 ? 7.574 23.703 9.25 1 94.94 59 GLU B O 1
ATOM 2751 N N . LEU B 1 60 ? 7.238 21.516 8.969 1 96.81 60 LEU B N 1
ATOM 2752 C CA . LEU B 1 60 ? 5.793 21.656 9.117 1 96.81 60 LEU B CA 1
ATOM 2753 C C . LEU B 1 60 ? 5.438 22.156 10.516 1 96.81 60 LEU B C 1
ATOM 2755 O O . LEU B 1 60 ? 4.613 23.062 10.664 1 96.81 60 LEU B O 1
ATOM 2759 N N . GLY B 1 61 ? 6.074 21.578 11.469 1 97.94 61 GLY B N 1
ATOM 2760 C CA . GLY B 1 61 ? 5.855 22.016 12.836 1 97.94 61 GLY B CA 1
ATOM 2761 C C . GLY B 1 61 ? 6.148 23.5 13.039 1 97.94 61 GLY B C 1
ATOM 2762 O O . GLY B 1 61 ? 5.359 24.219 13.648 1 97.94 61 GLY B O 1
ATOM 2763 N N . LYS B 1 62 ? 7.266 23.938 12.516 1 97.31 62 LYS B N 1
ATOM 2764 C CA . LYS B 1 62 ? 7.656 25.328 12.633 1 97.31 62 LYS B CA 1
ATOM 2765 C C . LYS B 1 62 ? 6.609 26.25 12.008 1 97.31 62 LYS B C 1
ATOM 2767 O O . LYS B 1 62 ? 6.23 27.266 12.602 1 97.31 62 LYS B O 1
ATOM 2772 N N . LYS B 1 63 ? 6.16 25.875 10.859 1 96.31 63 LYS B N 1
ATOM 2773 C CA . LYS B 1 63 ? 5.195 26.719 10.148 1 96.31 63 LYS B CA 1
ATOM 2774 C C . LYS B 1 63 ? 3.836 26.703 10.836 1 96.31 63 LYS B C 1
ATOM 2776 O O . LYS B 1 63 ? 3.178 27.734 10.945 1 96.31 63 LYS B O 1
ATOM 2781 N N . TYR B 1 64 ? 3.404 25.547 11.312 1 97.81 64 TYR B N 1
ATOM 2782 C CA . TYR B 1 64 ? 2.154 25.453 12.055 1 97.81 64 TYR B CA 1
ATOM 2783 C C . TYR B 1 64 ? 2.205 26.328 13.305 1 97.81 64 TYR B C 1
ATOM 2785 O O . TYR B 1 64 ? 1.241 27.031 13.617 1 97.81 64 TYR B O 1
ATOM 2793 N N . ARG B 1 65 ? 3.34 26.328 13.977 1 97.25 65 ARG B N 1
ATOM 2794 C CA . ARG B 1 65 ? 3.51 27.156 15.164 1 97.25 65 ARG B CA 1
ATOM 2795 C C . ARG B 1 65 ? 3.467 28.641 14.805 1 97.25 65 ARG B C 1
ATOM 2797 O O . ARG B 1 65 ? 2.857 29.438 15.516 1 97.25 65 ARG B O 1
ATOM 2804 N N . ALA B 1 66 ? 4.129 28.938 13.711 1 95.81 66 ALA B N 1
ATOM 2805 C CA . ALA B 1 66 ? 4.141 30.328 13.25 1 95.81 66 ALA B CA 1
ATOM 2806 C C . ALA B 1 66 ? 2.723 30.828 12.984 1 95.81 66 ALA B C 1
ATOM 2808 O O . ALA B 1 66 ? 2.436 32 13.148 1 95.81 66 ALA B O 1
ATOM 2809 N N . TYR B 1 67 ? 1.86 29.875 12.625 1 96.06 67 TYR B N 1
ATOM 2810 C CA . TYR B 1 67 ? 0.473 30.219 12.344 1 96.06 67 TYR B CA 1
ATOM 2811 C C . TYR B 1 67 ? -0.384 30.109 13.602 1 96.06 67 TYR B C 1
ATOM 2813 O O . TYR B 1 67 ? -1.596 30.344 13.555 1 96.06 67 TYR B O 1
ATOM 2821 N N . GLY B 1 68 ? 0.257 29.688 14.75 1 97.12 68 GLY B N 1
ATOM 2822 C CA . GLY B 1 68 ? -0.402 29.766 16.047 1 97.12 68 GLY B CA 1
ATOM 2823 C C . GLY B 1 68 ? -0.94 28.438 16.516 1 97.12 68 GLY B C 1
ATOM 2824 O O . GLY B 1 68 ? -1.543 28.344 17.594 1 97.12 68 GLY B O 1
ATOM 2825 N N . ALA B 1 69 ? -0.705 27.359 15.844 1 98.19 69 ALA B N 1
ATOM 2826 C CA . ALA B 1 69 ? -1.295 26.062 16.156 1 98.19 69 ALA B CA 1
ATOM 2827 C C . ALA B 1 69 ? -0.59 25.422 17.344 1 98.19 69 ALA B C 1
ATOM 2829 O O . ALA B 1 69 ? 0.598 25.656 17.578 1 98.19 69 ALA B O 1
ATOM 2830 N N . ASP B 1 70 ? -1.346 24.625 18.094 1 98.56 70 ASP B N 1
ATOM 2831 C CA . ASP B 1 70 ? -0.742 23.656 19.016 1 98.56 70 ASP B CA 1
ATOM 2832 C C . ASP B 1 70 ? -0.328 22.391 18.266 1 98.56 70 ASP B C 1
ATOM 2834 O O . ASP B 1 70 ? -0.91 22.047 17.234 1 98.56 70 ASP B O 1
ATOM 2838 N N . LEU B 1 71 ? 0.707 21.734 18.859 1 98.75 71 LEU B N 1
ATOM 2839 C CA . LEU B 1 71 ? 1.26 20.609 18.125 1 98.75 71 LEU B CA 1
ATOM 2840 C C . LEU B 1 71 ? 1.299 19.359 19 1 98.75 71 LEU B C 1
ATOM 2842 O O . LEU B 1 71 ? 1.532 19.438 20.203 1 98.75 71 LEU B O 1
ATOM 2846 N N . LEU B 1 72 ? 0.986 18.266 18.422 1 98.81 72 LEU B N 1
ATOM 2847 C CA . LEU B 1 72 ? 1.367 16.938 18.891 1 98.81 72 LEU B CA 1
ATOM 2848 C C . LEU B 1 72 ? 2.328 16.266 17.906 1 98.81 72 LEU B C 1
ATOM 2850 O O . LEU B 1 72 ? 1.933 15.891 16.797 1 98.81 72 LEU B O 1
ATOM 2854 N N . ILE B 1 73 ? 3.582 16.125 18.359 1 98.69 73 ILE B N 1
ATOM 2855 C CA . ILE B 1 73 ? 4.633 15.57 17.516 1 98.69 73 ILE B CA 1
ATOM 2856 C C . ILE B 1 73 ? 4.883 14.109 17.906 1 98.69 73 ILE B C 1
ATOM 2858 O O . ILE B 1 73 ? 5.184 13.812 19.062 1 98.69 73 ILE B O 1
ATOM 2862 N N . VAL B 1 74 ? 4.781 13.266 16.906 1 98.62 74 VAL B N 1
ATOM 2863 C CA . VAL B 1 74 ? 4.949 11.836 17.141 1 98.62 74 VAL B CA 1
ATOM 2864 C C . VAL B 1 74 ? 6.207 11.336 16.422 1 98.62 74 VAL B C 1
ATOM 2866 O O . VAL B 1 74 ? 6.48 11.734 15.289 1 98.62 74 VAL B O 1
ATOM 2869 N N . GLY B 1 75 ? 6.953 10.453 17.047 1 97.62 75 GLY B N 1
ATOM 2870 C CA . GLY B 1 75 ? 8.148 9.836 16.484 1 97.62 75 GLY B CA 1
ATOM 2871 C C . GLY B 1 75 ? 8.688 8.703 17.328 1 97.62 75 GLY B C 1
ATOM 2872 O O . GLY B 1 75 ? 8.188 8.438 18.422 1 97.62 75 GLY B O 1
ATOM 2873 N N . ARG B 1 76 ? 9.711 8.141 16.859 1 95.38 76 ARG B N 1
ATOM 2874 C CA . ARG B 1 76 ? 10.219 6.938 17.516 1 95.38 76 ARG B CA 1
ATOM 2875 C C . ARG B 1 76 ? 11.352 7.27 18.484 1 95.38 76 ARG B C 1
ATOM 2877 O O . ARG B 1 76 ? 11.633 6.5 19.406 1 95.38 76 ARG B O 1
ATOM 2884 N N . ASP B 1 77 ? 12.008 8.367 18.219 1 95.94 77 ASP B N 1
ATOM 2885 C CA . ASP B 1 77 ? 13.195 8.719 18.984 1 95.94 77 ASP B CA 1
ATOM 2886 C C . ASP B 1 77 ? 12.883 9.812 20.016 1 95.94 77 ASP B C 1
ATOM 2888 O O . ASP B 1 77 ? 12.664 10.969 19.641 1 95.94 77 ASP B O 1
ATOM 2892 N N . LEU B 1 78 ? 13.023 9.445 21.234 1 97.19 78 LEU B N 1
ATOM 2893 C CA . LEU B 1 78 ? 12.641 10.375 22.297 1 97.19 78 LEU B CA 1
ATOM 2894 C C . LEU B 1 78 ? 13.586 11.57 22.328 1 97.19 78 LEU B C 1
ATOM 2896 O O . LEU B 1 78 ? 13.148 12.703 22.562 1 97.19 78 LEU B O 1
ATOM 2900 N N . THR B 1 79 ? 14.812 11.328 22.141 1 97.56 79 THR B N 1
ATOM 2901 C CA . THR B 1 79 ? 15.789 12.414 22.156 1 97.56 79 THR B CA 1
ATOM 2902 C C . THR B 1 79 ? 15.492 13.422 21.047 1 97.56 79 THR B C 1
ATOM 2904 O O . THR B 1 79 ? 15.508 14.633 21.281 1 97.56 79 THR B O 1
ATOM 2907 N N . LYS B 1 80 ? 15.188 12.938 19.891 1 96.62 80 LYS B N 1
ATOM 2908 C CA . LYS B 1 80 ? 14.844 13.805 18.766 1 96.62 80 LYS B CA 1
ATOM 2909 C C . LYS B 1 80 ? 13.531 14.531 19.016 1 96.62 80 LYS B C 1
ATOM 2911 O O . LYS B 1 80 ? 13.367 15.695 18.625 1 96.62 80 LYS B O 1
ATOM 2916 N N . LEU B 1 81 ? 12.648 13.859 19.672 1 98.06 81 LEU B N 1
ATOM 2917 C CA . LEU B 1 81 ? 11.352 14.453 20 1 98.06 81 LEU B CA 1
ATOM 2918 C C . LEU B 1 81 ? 11.508 15.625 20.969 1 98.06 81 LEU B C 1
ATOM 2920 O O . LEU B 1 81 ? 10.914 16.688 20.766 1 98.06 81 LEU B O 1
ATOM 2924 N N . GLU B 1 82 ? 12.312 15.453 21.953 1 97.94 82 GLU B N 1
ATOM 2925 C CA . GLU B 1 82 ? 12.547 16.516 22.922 1 97.94 82 GLU B CA 1
ATOM 2926 C C . GLU B 1 82 ? 13.258 17.703 22.297 1 97.94 82 GLU B C 1
ATOM 2928 O O . GLU B 1 82 ? 12.945 18.859 22.609 1 97.94 82 GLU B O 1
ATOM 2933 N N . ALA B 1 83 ? 14.188 17.406 21.5 1 97.62 83 ALA B N 1
ATOM 2934 C CA . ALA B 1 83 ? 14.859 18.484 20.766 1 97.62 83 ALA B CA 1
ATOM 2935 C C . ALA B 1 83 ? 13.883 19.266 19.906 1 97.62 83 ALA B C 1
ATOM 2937 O O . ALA B 1 83 ? 13.945 20.484 19.844 1 97.62 83 ALA B O 1
ATOM 2938 N N . ALA B 1 84 ? 13.008 18.547 19.234 1 97.19 84 ALA B N 1
ATOM 2939 C CA . ALA B 1 84 ? 11.984 19.188 18.406 1 97.19 84 ALA B CA 1
ATOM 2940 C C . ALA B 1 84 ? 11.047 20.031 19.25 1 97.19 84 ALA B C 1
ATOM 2942 O O . ALA B 1 84 ? 10.703 21.156 18.875 1 97.19 84 ALA B O 1
ATOM 2943 N N . ARG B 1 85 ? 10.641 19.516 20.344 1 97.88 85 ARG B N 1
ATOM 2944 C CA . ARG B 1 85 ? 9.766 20.266 21.25 1 97.88 85 ARG B CA 1
ATOM 2945 C C . ARG B 1 85 ? 10.391 21.594 21.641 1 97.88 85 ARG B C 1
ATOM 2947 O O . ARG B 1 85 ? 9.719 22.625 21.625 1 97.88 85 ARG B O 1
ATOM 2954 N N . GLN B 1 86 ? 11.656 21.578 21.953 1 97 86 GLN B N 1
ATOM 2955 C CA . GLN B 1 86 ? 12.367 22.781 22.344 1 97 86 GLN B CA 1
ATOM 2956 C C . GLN B 1 86 ? 12.484 23.766 21.188 1 97 86 GLN B C 1
ATOM 2958 O O . GLN B 1 86 ? 12.344 24.969 21.359 1 97 86 GLN B O 1
ATOM 2963 N N . ALA B 1 87 ? 12.703 23.234 20.031 1 95.94 87 ALA B N 1
ATOM 2964 C CA . ALA B 1 87 ? 12.898 24.062 18.844 1 95.94 87 ALA B CA 1
ATOM 2965 C C . ALA B 1 87 ? 11.586 24.703 18.391 1 95.94 87 ALA B C 1
ATOM 2967 O O . ALA B 1 87 ? 11.586 25.781 17.812 1 95.94 87 ALA B O 1
ATOM 2968 N N . LEU B 1 88 ? 10.469 24.109 18.547 1 96.31 88 LEU B N 1
ATOM 2969 C CA . LEU B 1 88 ? 9.18 24.578 18.047 1 96.31 88 LEU B CA 1
ATOM 2970 C C . LEU B 1 88 ? 8.523 25.531 19.047 1 96.31 88 LEU B C 1
ATOM 2972 O O . LEU B 1 88 ? 8.102 26.625 18.672 1 96.31 88 LEU B O 1
ATOM 2976 N N . ASP B 1 89 ? 8.383 25.219 20.312 1 95.88 89 ASP B N 1
ATOM 2977 C CA . ASP B 1 89 ? 7.785 25.938 21.438 1 95.88 89 ASP B CA 1
ATOM 2978 C C . ASP B 1 89 ? 7.266 24.953 22.5 1 95.88 89 ASP B C 1
ATOM 2980 O O . ASP B 1 89 ? 6.156 24.438 22.375 1 95.88 89 ASP B O 1
ATOM 2984 N N . PRO B 1 90 ? 8.008 24.75 23.469 1 96.06 90 PRO B N 1
ATOM 2985 C CA . PRO B 1 90 ? 7.688 23.703 24.438 1 96.06 90 PRO B CA 1
ATOM 2986 C C . PRO B 1 90 ? 6.309 23.875 25.062 1 96.06 90 PRO B C 1
ATOM 2988 O O . PRO B 1 90 ? 5.672 22.891 25.453 1 96.06 90 PRO B O 1
ATOM 2991 N N . ASP B 1 91 ? 5.758 25.062 25.125 1 96.62 91 ASP B N 1
ATOM 2992 C CA . ASP B 1 91 ? 4.48 25.328 25.781 1 96.62 91 ASP B CA 1
ATOM 2993 C C . ASP B 1 91 ? 3.312 24.953 24.875 1 96.62 91 ASP B C 1
ATOM 2995 O O . ASP B 1 91 ? 2.193 24.75 25.344 1 96.62 91 ASP B O 1
ATOM 2999 N N . HIS B 1 92 ? 3.596 24.875 23.625 1 98.06 92 HIS B N 1
ATOM 3000 C CA . HIS B 1 92 ? 2.525 24.609 22.672 1 98.06 92 HIS B CA 1
ATOM 3001 C C . HIS B 1 92 ? 2.805 23.344 21.859 1 98.06 92 HIS B C 1
ATOM 3003 O O . HIS B 1 92 ? 2.197 23.141 20.797 1 98.06 92 HIS B O 1
ATOM 3009 N N . THR B 1 93 ? 3.789 22.547 22.344 1 98.44 93 THR B N 1
ATOM 3010 C CA . THR B 1 93 ? 4.164 21.344 21.625 1 98.44 93 THR B CA 1
ATOM 3011 C C . THR B 1 93 ? 4.195 20.141 22.562 1 98.44 93 THR B C 1
ATOM 3013 O O . THR B 1 93 ? 4.996 20.094 23.5 1 98.44 93 THR B O 1
ATOM 3016 N N . ARG B 1 94 ? 3.301 19.219 22.312 1 98.12 94 ARG B N 1
ATOM 3017 C CA . ARG B 1 94 ? 3.34 17.922 22.953 1 98.12 94 ARG B CA 1
ATOM 3018 C C . ARG B 1 94 ? 4.113 16.906 22.109 1 98.12 94 ARG B C 1
ATOM 3020 O O . ARG B 1 94 ? 4.16 17.031 20.875 1 98.12 94 ARG B O 1
ATOM 3027 N N . ILE B 1 95 ? 4.719 15.961 22.844 1 98.5 95 ILE B N 1
ATOM 3028 C CA . ILE B 1 95 ? 5.43 14.906 22.125 1 98.5 95 ILE B CA 1
ATOM 3029 C C . ILE B 1 95 ? 4.922 13.539 22.562 1 98.5 95 ILE B C 1
ATOM 3031 O O . ILE B 1 95 ? 4.52 13.367 23.719 1 98.5 95 ILE B O 1
ATOM 3035 N N . LEU B 1 96 ? 4.875 12.594 21.656 1 98.62 96 LEU B N 1
ATOM 3036 C CA . LEU B 1 96 ? 4.5 11.211 21.922 1 98.62 96 LEU B CA 1
ATOM 3037 C C . LEU B 1 96 ? 5.422 10.234 21.203 1 98.62 96 LEU B C 1
ATOM 3039 O O . LEU B 1 96 ? 5.543 10.289 19.969 1 98.62 96 LEU B O 1
ATOM 3043 N N . GLN B 1 97 ? 6.117 9.414 21.969 1 98.69 97 GLN B N 1
ATOM 3044 C CA . GLN B 1 97 ? 6.965 8.383 21.375 1 98.69 97 GLN B CA 1
ATOM 3045 C C . GLN B 1 97 ? 6.141 7.191 20.906 1 98.69 97 GLN B C 1
ATOM 3047 O O . GLN B 1 97 ? 5.516 6.5 21.719 1 98.69 97 GLN B O 1
ATOM 3052 N N . ALA B 1 98 ? 6.109 6.98 19.641 1 98.38 98 ALA B N 1
ATOM 3053 C CA . ALA B 1 98 ? 5.383 5.863 19.031 1 98.38 98 ALA B CA 1
ATOM 3054 C C . ALA B 1 98 ? 5.918 5.547 17.641 1 98.38 98 ALA B C 1
ATOM 3056 O O . ALA B 1 98 ? 6.359 6.441 16.922 1 98.38 98 ALA B O 1
ATOM 3057 N N . ASP B 1 99 ? 5.891 4.324 17.312 1 97.88 99 ASP B N 1
ATOM 3058 C CA . ASP B 1 99 ? 6.301 3.852 15.984 1 97.88 99 ASP B CA 1
ATOM 3059 C C . ASP B 1 99 ? 5.086 3.586 15.102 1 97.88 99 ASP B C 1
ATOM 3061 O O . ASP B 1 99 ? 4.395 2.578 15.266 1 97.88 99 ASP B O 1
ATOM 3065 N N . VAL B 1 100 ? 4.938 4.418 14.125 1 97.75 100 VAL B N 1
ATOM 3066 C CA . VAL B 1 100 ? 3.752 4.301 13.281 1 97.75 100 VAL B CA 1
ATOM 3067 C C . VAL B 1 100 ? 3.867 3.062 12.398 1 97.75 100 VAL B C 1
ATOM 3069 O O . VAL B 1 100 ? 2.891 2.646 11.766 1 97.75 100 VAL B O 1
ATOM 3072 N N . GLY B 1 101 ? 5.043 2.469 12.305 1 97.44 101 GLY B N 1
ATOM 3073 C CA . GLY B 1 101 ? 5.262 1.263 11.523 1 97.44 101 GLY B CA 1
ATOM 3074 C C . GLY B 1 101 ? 4.801 0.001 12.227 1 97.44 101 GLY B C 1
ATOM 3075 O O . GLY B 1 101 ? 4.961 -1.103 11.703 1 97.44 101 GLY B O 1
ATOM 3076 N N . THR B 1 102 ? 4.223 0.133 13.453 1 97.75 102 THR B N 1
ATOM 3077 C CA . THR B 1 102 ? 3.693 -1.004 14.203 1 97.75 102 THR B CA 1
ATOM 3078 C C . THR B 1 102 ? 2.246 -0.754 14.609 1 97.75 102 THR B C 1
ATOM 3080 O O . THR B 1 102 ? 1.851 0.39 14.844 1 97.75 102 THR B O 1
ATOM 3083 N N . LEU B 1 103 ? 1.51 -1.864 14.672 1 97.81 103 LEU B N 1
ATOM 3084 C CA . LEU B 1 103 ? 0.132 -1.738 15.133 1 97.81 103 LEU B CA 1
ATOM 3085 C C . LEU B 1 103 ? 0.082 -1.158 16.547 1 97.81 103 LEU B C 1
ATOM 3087 O O . LEU B 1 103 ? -0.742 -0.288 16.828 1 97.81 103 LEU B O 1
ATOM 3091 N N . GLU B 1 104 ? 0.94 -1.578 17.359 1 98.06 104 GLU B N 1
ATOM 3092 C CA . GLU B 1 104 ? 1.001 -1.098 18.734 1 98.06 104 GLU B CA 1
ATOM 3093 C C . GLU B 1 104 ? 1.259 0.406 18.781 1 98.06 104 GLU B C 1
ATOM 3095 O O . GLU B 1 104 ? 0.642 1.121 19.578 1 98.06 104 GLU B O 1
ATOM 3100 N N . GLY B 1 105 ? 2.193 0.849 18.016 1 98.56 105 GLY B N 1
ATOM 3101 C CA . GLY B 1 105 ? 2.475 2.275 17.938 1 98.56 105 GLY B CA 1
ATOM 3102 C C . GLY B 1 105 ? 1.287 3.096 17.469 1 98.56 105 GLY B C 1
ATOM 3103 O O . GLY B 1 105 ? 1.006 4.16 18.031 1 98.56 105 GLY B O 1
ATOM 3104 N N . CYS B 1 106 ? 0.593 2.605 16.484 1 98.62 106 CYS B N 1
ATOM 3105 C CA . CYS B 1 106 ? -0.602 3.283 15.992 1 98.62 106 CYS B CA 1
ATOM 3106 C C . CYS B 1 106 ? -1.679 3.338 17.062 1 98.62 106 CYS B C 1
ATOM 3108 O O . CYS B 1 106 ? -2.287 4.387 17.281 1 98.62 106 CYS B O 1
ATOM 3110 N N . GLU B 1 107 ? -1.856 2.229 17.703 1 98.44 107 GLU B N 1
ATOM 3111 C CA . GLU B 1 107 ? -2.873 2.168 18.75 1 98.44 107 GLU B CA 1
ATOM 3112 C C . GLU B 1 107 ? -2.539 3.113 19.906 1 98.44 107 GLU B C 1
ATOM 3114 O O . GLU B 1 107 ? -3.436 3.719 20.5 1 98.44 107 GLU B O 1
ATOM 3119 N N . LYS B 1 108 ? -1.323 3.227 20.219 1 98.56 108 LYS B N 1
ATOM 3120 C CA . LYS B 1 108 ? -0.878 4.152 21.266 1 98.56 108 LYS B CA 1
ATOM 3121 C C . LYS B 1 108 ? -1.253 5.59 20.906 1 98.56 108 LYS B C 1
ATOM 3123 O O . LYS B 1 108 ? -1.737 6.336 21.766 1 98.56 108 LYS B O 1
ATOM 3128 N N . ILE B 1 109 ? -1.062 5.973 19.672 1 98.69 109 ILE B N 1
ATOM 3129 C CA . ILE B 1 109 ? -1.386 7.316 19.219 1 98.69 109 ILE B CA 1
ATOM 3130 C C . ILE B 1 109 ? -2.896 7.535 19.281 1 98.69 109 ILE B C 1
ATOM 3132 O O . ILE B 1 109 ? -3.361 8.555 19.797 1 98.69 109 ILE B O 1
ATOM 3136 N N . ILE B 1 110 ? -3.619 6.551 18.797 1 98.56 110 ILE B N 1
ATOM 3137 C CA . ILE B 1 110 ? -5.074 6.625 18.75 1 98.56 110 ILE B CA 1
ATOM 3138 C C . ILE B 1 110 ? -5.629 6.738 20.172 1 98.56 110 ILE B C 1
ATOM 3140 O O . ILE B 1 110 ? -6.465 7.602 20.453 1 98.56 110 ILE B O 1
ATOM 3144 N N . THR B 1 111 ? -5.105 5.914 21 1 98.44 111 THR B N 1
ATOM 3145 C CA . THR B 1 111 ? -5.547 5.91 22.391 1 98.44 111 THR B CA 1
ATOM 3146 C C . THR B 1 111 ? -5.25 7.25 23.062 1 98.44 111 THR B C 1
ATOM 3148 O O . THR B 1 111 ? -6.102 7.805 23.766 1 98.44 111 THR B O 1
ATOM 3151 N N . TYR B 1 112 ? -4.094 7.781 22.828 1 98.38 112 TYR B N 1
ATOM 3152 C CA . TYR B 1 112 ? -3.699 9.062 23.406 1 98.38 112 TYR B CA 1
ATOM 3153 C C . TYR B 1 112 ? -4.656 10.172 22.969 1 98.38 112 TYR B C 1
ATOM 3155 O O . TYR B 1 112 ? -5.137 10.945 23.797 1 98.38 112 TYR B O 1
ATOM 3163 N N . VAL B 1 113 ? -5.012 10.234 21.703 1 98.38 113 VAL B N 1
ATOM 3164 C CA . VAL B 1 113 ? -5.871 11.266 21.141 1 98.38 113 VAL B CA 1
ATOM 3165 C C . VAL B 1 113 ? -7.285 11.133 21.703 1 98.38 113 VAL B C 1
ATOM 3167 O O . VAL B 1 113 ? -7.887 12.125 22.109 1 98.38 113 VAL B O 1
ATOM 3170 N N . LEU B 1 114 ? -7.734 9.93 21.734 1 97.12 114 LEU B N 1
ATOM 3171 C CA . LEU B 1 114 ? -9.117 9.695 22.125 1 97.12 114 LEU B CA 1
ATOM 3172 C C . LEU B 1 114 ? -9.281 9.867 23.641 1 97.12 114 LEU B C 1
ATOM 3174 O O . LEU B 1 114 ? -10.242 10.484 24.094 1 97.12 114 LEU B O 1
ATOM 3178 N N . GLU B 1 115 ? -8.359 9.375 24.406 1 97.31 115 GLU B N 1
ATOM 3179 C CA . GLU B 1 115 ? -8.461 9.438 25.875 1 97.31 115 GLU B CA 1
ATOM 3180 C C . GLU B 1 115 ? -8.312 10.867 26.375 1 97.31 115 GLU B C 1
ATOM 3182 O O . GLU B 1 115 ? -8.938 11.25 27.359 1 97.31 115 GLU B O 1
ATOM 3187 N N . GLN B 1 116 ? -7.539 11.633 25.734 1 97 116 GLN B N 1
ATOM 3188 C CA . GLN B 1 116 ? -7.344 13.023 26.125 1 97 116 GLN B CA 1
ATOM 3189 C C . GLN B 1 116 ? -8.383 13.93 25.469 1 97 116 GLN B C 1
ATOM 3191 O O . GLN B 1 116 ? -8.359 15.148 25.656 1 97 116 GLN B O 1
ATOM 3196 N N . ASP B 1 117 ? -9.227 13.344 24.656 1 96.56 117 ASP B N 1
ATOM 3197 C CA . ASP B 1 117 ? -10.297 14.055 23.969 1 96.56 117 ASP B CA 1
ATOM 3198 C C . ASP B 1 117 ? -9.75 15.195 23.109 1 96.56 117 ASP B C 1
ATOM 3200 O O . ASP B 1 117 ? -10.234 16.328 23.188 1 96.56 117 ASP B O 1
ATOM 3204 N N . LEU B 1 118 ? -8.656 14.914 22.5 1 97.69 118 LEU B N 1
ATOM 3205 C CA . LEU B 1 118 ? -8.031 15.922 21.641 1 97.69 118 LEU B CA 1
ATOM 3206 C C . LEU B 1 118 ? -8.812 16.094 20.344 1 97.69 118 LEU B C 1
ATOM 3208 O O . LEU B 1 118 ? -9.148 15.109 19.688 1 97.69 118 LEU B O 1
ATOM 3212 N N . ARG B 1 119 ? -9.117 17.312 20.047 1 97.81 119 ARG B N 1
ATOM 3213 C CA . ARG B 1 119 ? -9.734 17.641 18.766 1 97.81 119 ARG B CA 1
ATOM 3214 C C . ARG B 1 119 ? -8.688 17.969 17.719 1 97.81 119 ARG B C 1
ATOM 3216 O O . ARG B 1 119 ? -8.188 19.109 17.672 1 97.81 119 ARG B O 1
ATOM 3223 N N . VAL B 1 120 ? -8.5 17.062 16.828 1 98.56 120 VAL B N 1
ATOM 3224 C CA . VAL B 1 120 ? -7.434 17.234 15.844 1 98.56 120 VAL B CA 1
ATOM 3225 C C . VAL B 1 120 ? -7.945 18.031 14.648 1 98.56 120 VAL B C 1
ATOM 3227 O O . VAL B 1 120 ? -8.953 17.672 14.039 1 98.56 120 VAL B O 1
ATOM 3230 N N . TYR B 1 121 ? -7.254 19.094 14.414 1 98.5 121 TYR B N 1
ATOM 3231 C CA . TYR B 1 121 ? -7.578 19.906 13.25 1 98.5 121 TYR B CA 1
ATOM 3232 C C . TYR B 1 121 ? -6.941 19.328 11.992 1 98.5 121 TYR B C 1
ATOM 3234 O O . TYR B 1 121 ? -7.645 18.953 11.047 1 98.5 121 TYR B O 1
ATOM 3242 N N . HIS B 1 122 ? -5.637 19.234 11.945 1 98.75 122 HIS B N 1
ATOM 3243 C CA . HIS B 1 122 ? -4.922 18.562 10.867 1 98.75 122 HIS B CA 1
ATOM 3244 C C . HIS B 1 122 ? -4.188 17.328 11.383 1 98.75 122 HIS B C 1
ATOM 3246 O O . HIS B 1 122 ? -3.422 17.406 12.344 1 98.75 122 HIS B O 1
ATOM 3252 N N . LEU B 1 123 ? -4.5 16.219 10.805 1 98.75 123 LEU B N 1
ATOM 3253 C CA . LEU B 1 123 ? -3.652 15.039 10.938 1 98.75 123 LEU B CA 1
ATOM 3254 C C . LEU B 1 123 ? -2.676 14.938 9.766 1 98.75 123 LEU B C 1
ATOM 3256 O O . LEU B 1 123 ? -3.078 14.641 8.641 1 98.75 123 LEU B O 1
ATOM 3260 N N . VAL B 1 124 ? -1.407 15.211 10.102 1 98.69 124 VAL B N 1
ATOM 3261 C CA . VAL B 1 124 ? -0.381 15.203 9.07 1 98.69 124 VAL B CA 1
ATOM 3262 C C . VAL B 1 124 ? 0.386 13.883 9.102 1 98.69 124 VAL B C 1
ATOM 3264 O O . VAL B 1 124 ? 1.245 13.68 9.969 1 98.69 124 VAL B O 1
ATOM 3267 N N . ASN B 1 125 ? 0.043 13.047 8.133 1 98.25 125 ASN B N 1
ATOM 3268 C CA . ASN B 1 125 ? 0.782 11.805 7.965 1 98.25 125 ASN B CA 1
ATOM 3269 C C . ASN B 1 125 ? 2.092 12.023 7.215 1 98.25 125 ASN B C 1
ATOM 3271 O O . ASN B 1 125 ? 2.152 11.844 5.996 1 98.25 125 ASN B O 1
ATOM 3275 N N . ASN B 1 126 ? 3.105 12.312 8 1 96.31 126 ASN B N 1
ATOM 3276 C CA . ASN B 1 126 ? 4.371 12.734 7.414 1 96.31 126 ASN B CA 1
ATOM 3277 C C . ASN B 1 126 ? 5.453 11.672 7.59 1 96.31 126 ASN B C 1
ATOM 3279 O O . ASN B 1 126 ? 6.402 11.617 6.809 1 96.31 126 ASN B O 1
ATOM 3283 N N . ALA B 1 127 ? 5.289 10.852 8.633 1 94.06 127 ALA B N 1
ATOM 3284 C CA . ALA B 1 127 ? 6.297 9.812 8.844 1 94.06 127 ALA B CA 1
ATOM 3285 C C . ALA B 1 127 ? 6.527 9.008 7.574 1 94.06 127 ALA B C 1
ATOM 3287 O O . ALA B 1 127 ? 5.57 8.602 6.91 1 94.06 127 ALA B O 1
ATOM 3288 N N . GLY B 1 128 ? 7.742 8.852 7.211 1 91.88 128 GLY B N 1
ATOM 3289 C CA . GLY B 1 128 ? 8.07 8.094 6.012 1 91.88 128 GLY B CA 1
ATOM 3290 C C . GLY B 1 128 ? 9.547 7.766 5.902 1 91.88 128 GLY B C 1
ATOM 3291 O O . GLY B 1 128 ? 10.391 8.438 6.512 1 91.88 128 GLY B O 1
ATOM 3292 N N . VAL B 1 129 ? 9.797 6.738 5.188 1 88.69 129 VAL B N 1
ATOM 3293 C CA . VAL B 1 129 ? 11.164 6.332 4.895 1 88.69 129 VAL B CA 1
ATOM 3294 C C . VAL B 1 129 ? 11.312 6.039 3.402 1 88.69 129 VAL B C 1
ATOM 3296 O O . VAL B 1 129 ? 10.367 5.578 2.758 1 88.69 129 VAL B O 1
ATOM 3299 N N . GLY B 1 130 ? 12.445 6.418 2.879 1 82.81 130 GLY B N 1
ATOM 3300 C CA . GLY B 1 130 ? 12.734 6.152 1.479 1 82.81 130 GLY B CA 1
ATOM 3301 C C . GLY B 1 130 ? 13.328 4.777 1.244 1 82.81 130 GLY B C 1
ATOM 3302 O O . GLY B 1 130 ? 13.523 4.012 2.189 1 82.81 130 GLY B O 1
ATOM 3303 N N . GLN B 1 131 ? 13.43 4.449 -0.013 1 78.06 131 GLN B N 1
ATOM 3304 C CA . GLN B 1 131 ? 14.086 3.223 -0.451 1 78.06 131 GLN B CA 1
ATOM 3305 C C . GLN B 1 131 ? 15.281 3.533 -1.354 1 78.06 131 GLN B C 1
ATOM 3307 O O . GLN B 1 131 ? 15.211 4.43 -2.195 1 78.06 131 GLN B O 1
ATOM 3312 N N . ARG B 1 132 ? 16.344 2.779 -0.933 1 73.38 132 ARG B N 1
ATOM 3313 C CA . ARG B 1 132 ? 17.531 2.906 -1.785 1 73.38 132 ARG B CA 1
ATOM 3314 C C . ARG B 1 132 ? 17.922 1.557 -2.373 1 73.38 132 ARG B C 1
ATOM 3316 O O . ARG B 1 132 ? 18.531 0.728 -1.688 1 73.38 132 ARG B O 1
ATOM 3323 N N . GLY B 1 133 ? 17.469 1.308 -3.641 1 73.5 133 GLY B N 1
ATOM 3324 C CA . GLY B 1 133 ? 17.969 0.141 -4.344 1 73.5 133 GLY B CA 1
ATOM 3325 C C . GLY B 1 133 ? 17.016 -1.03 -4.332 1 73.5 133 GLY B C 1
ATOM 3326 O O . GLY B 1 133 ? 15.906 -0.929 -3.789 1 73.5 133 GLY B O 1
ATOM 3327 N N . LEU B 1 134 ? 17.5 -2.123 -4.902 1 75.31 134 LEU B N 1
ATOM 3328 C CA . LEU B 1 134 ? 16.672 -3.303 -5.137 1 75.31 134 LEU B CA 1
ATOM 3329 C C . LEU B 1 134 ? 16.797 -4.297 -3.988 1 75.31 134 LEU B C 1
ATOM 3331 O O . LEU B 1 134 ? 15.883 -5.07 -3.721 1 75.31 134 LEU B O 1
ATOM 3335 N N . ASN B 1 135 ? 17.922 -4.223 -3.33 1 83.5 135 ASN B N 1
ATOM 3336 C CA . ASN B 1 135 ? 18.203 -5.246 -2.33 1 83.5 135 ASN B CA 1
ATOM 3337 C C . ASN B 1 135 ? 17.688 -4.84 -0.953 1 83.5 135 ASN B C 1
ATOM 3339 O O . ASN B 1 135 ? 18.328 -4.055 -0.253 1 83.5 135 ASN B O 1
ATOM 3343 N N . LEU B 1 136 ? 16.578 -5.375 -0.585 1 90.38 136 LEU B N 1
ATOM 3344 C CA . LEU B 1 136 ? 15.945 -5.137 0.71 1 90.38 136 LEU B CA 1
ATOM 3345 C C . LEU B 1 136 ? 15.859 -6.43 1.515 1 90.38 136 LEU B C 1
ATOM 3347 O O . LEU B 1 136 ? 15.562 -7.492 0.961 1 90.38 136 LEU B O 1
ATOM 3351 N N . THR B 1 137 ? 16.281 -6.273 2.805 1 93.94 137 THR B N 1
ATOM 3352 C CA . THR B 1 137 ? 15.914 -7.371 3.693 1 93.94 137 THR B CA 1
ATOM 3353 C C . THR B 1 137 ? 14.398 -7.414 3.889 1 93.94 137 THR B C 1
ATOM 3355 O O . THR B 1 137 ? 13.711 -6.418 3.666 1 93.94 137 THR B O 1
ATOM 3358 N N . PRO B 1 138 ? 13.922 -8.578 4.309 1 95.75 138 PRO B N 1
ATOM 3359 C CA . PRO B 1 138 ? 12.484 -8.648 4.594 1 95.75 138 PRO B CA 1
ATOM 3360 C C . PRO B 1 138 ? 12.023 -7.578 5.578 1 95.75 138 PRO B C 1
ATOM 3362 O O . PRO B 1 138 ? 10.977 -6.961 5.379 1 95.75 138 PRO B O 1
ATOM 3365 N N . ALA B 1 139 ? 12.805 -7.367 6.512 1 96.12 139 ALA B N 1
ATOM 3366 C CA . ALA B 1 139 ? 12.453 -6.375 7.527 1 96.12 139 ALA B CA 1
ATOM 3367 C C . ALA B 1 139 ? 12.43 -4.969 6.938 1 96.12 139 ALA B C 1
ATOM 3369 O O . ALA B 1 139 ? 11.562 -4.164 7.281 1 96.12 139 ALA B O 1
ATOM 3370 N N . GLN B 1 140 ? 13.344 -4.676 6.074 1 94.38 140 GLN B N 1
ATOM 3371 C CA . GLN B 1 140 ? 13.398 -3.361 5.441 1 94.38 140 GLN B CA 1
ATOM 3372 C C . GLN B 1 140 ? 12.18 -3.133 4.551 1 94.38 140 GLN B C 1
ATOM 3374 O O . GLN B 1 140 ? 11.57 -2.062 4.59 1 94.38 140 GLN B O 1
ATOM 3379 N N . ALA B 1 141 ? 11.859 -4.102 3.781 1 95.75 141 ALA B N 1
ATOM 3380 C CA . ALA B 1 141 ? 10.672 -4.008 2.932 1 95.75 141 ALA B CA 1
ATOM 3381 C C . ALA B 1 141 ? 9.414 -3.826 3.768 1 95.75 141 ALA B C 1
ATOM 3383 O O . ALA B 1 141 ? 8.578 -2.967 3.469 1 95.75 141 ALA B O 1
ATOM 3384 N N . TRP B 1 142 ? 9.344 -4.629 4.797 1 97.25 142 TRP B N 1
ATOM 3385 C CA . TRP B 1 142 ? 8.203 -4.547 5.707 1 97.25 142 TRP B CA 1
ATOM 3386 C C . TRP B 1 142 ? 8.094 -3.15 6.312 1 97.25 142 TRP B C 1
ATOM 3388 O O . TRP B 1 142 ? 7.012 -2.553 6.312 1 97.25 142 TRP B O 1
ATOM 3398 N N . ASN B 1 143 ? 9.156 -2.627 6.723 1 95.69 143 ASN B N 1
ATOM 3399 C CA . ASN B 1 143 ? 9.188 -1.334 7.398 1 95.69 143 ASN B CA 1
ATOM 3400 C C . ASN B 1 143 ? 8.805 -0.2 6.449 1 95.69 143 ASN B C 1
ATOM 3402 O O . ASN B 1 143 ? 8.039 0.694 6.82 1 95.69 143 ASN B O 1
ATOM 3406 N N . ILE B 1 144 ? 9.281 -0.218 5.27 1 95.31 144 ILE B N 1
ATOM 3407 C CA . ILE B 1 144 ? 8.961 0.813 4.293 1 95.31 144 ILE B CA 1
ATOM 3408 C C . ILE B 1 144 ? 7.449 0.853 4.066 1 95.31 144 ILE B C 1
ATOM 3410 O O . ILE B 1 144 ? 6.832 1.919 4.129 1 95.31 144 ILE B O 1
ATOM 3414 N N . MET B 1 145 ? 6.891 -0.282 3.92 1 97.44 145 MET B N 1
ATOM 3415 C CA . MET B 1 145 ? 5.465 -0.371 3.609 1 97.44 145 MET B CA 1
ATOM 3416 C C . MET B 1 145 ? 4.621 0.014 4.82 1 97.44 145 MET B C 1
ATOM 3418 O O . MET B 1 145 ? 3.613 0.711 4.68 1 97.44 145 MET B O 1
ATOM 3422 N N . THR B 1 146 ? 5.023 -0.424 5.973 1 98.19 146 THR B N 1
ATOM 3423 C CA . THR B 1 146 ? 4.191 -0.194 7.148 1 98.19 146 THR B CA 1
ATOM 3424 C C . THR B 1 146 ? 4.266 1.267 7.586 1 98.19 146 THR B C 1
ATOM 3426 O O . THR B 1 146 ? 3.238 1.885 7.871 1 98.19 146 THR B O 1
ATOM 3429 N N . ILE B 1 147 ? 5.414 1.823 7.547 1 97.25 147 ILE B N 1
ATOM 3430 C CA . ILE B 1 147 ? 5.59 3.205 7.98 1 97.25 147 ILE B CA 1
ATOM 3431 C C . ILE B 1 147 ? 4.918 4.148 6.984 1 97.25 147 ILE B C 1
ATOM 3433 O O . ILE B 1 147 ? 4.176 5.051 7.379 1 97.25 147 ILE B O 1
ATOM 3437 N N . ASN B 1 148 ? 5.129 3.883 5.719 1 96.25 148 ASN B N 1
ATOM 3438 C CA . ASN B 1 148 ? 4.707 4.824 4.688 1 96.25 148 ASN B CA 1
ATOM 3439 C C . ASN B 1 148 ? 3.221 4.672 4.367 1 96.25 148 ASN B C 1
ATOM 3441 O O . ASN B 1 148 ? 2.568 5.637 3.963 1 96.25 148 ASN B O 1
ATOM 3445 N N . ALA B 1 149 ? 2.709 3.504 4.535 1 97.38 149 ALA B N 1
ATOM 3446 C CA . ALA B 1 149 ? 1.371 3.279 3.992 1 97.38 149 ALA B CA 1
ATOM 3447 C C . ALA B 1 149 ? 0.42 2.764 5.066 1 97.38 149 ALA B C 1
ATOM 3449 O O . ALA B 1 149 ? -0.651 3.334 5.285 1 97.38 149 ALA B O 1
ATOM 3450 N N . VAL B 1 150 ? 0.859 1.758 5.809 1 98.38 150 VAL B N 1
ATOM 3451 C CA . VAL B 1 150 ? -0.065 1.121 6.742 1 98.38 150 VAL B CA 1
ATOM 3452 C C . VAL B 1 150 ? -0.382 2.076 7.891 1 98.38 150 VAL B C 1
ATOM 3454 O O . VAL B 1 150 ? -1.551 2.295 8.219 1 98.38 150 VAL B O 1
ATOM 3457 N N . GLY B 1 151 ? 0.638 2.623 8.469 1 98.31 151 GLY B N 1
ATOM 3458 C CA . GLY B 1 151 ? 0.465 3.553 9.57 1 98.31 151 GLY B CA 1
ATOM 3459 C C . GLY B 1 151 ? -0.521 4.664 9.266 1 98.31 151 GLY B C 1
ATOM 3460 O O . GLY B 1 151 ? -1.519 4.828 9.977 1 98.31 151 GLY B O 1
ATOM 3461 N N . PRO B 1 152 ? -0.309 5.383 8.18 1 98.06 152 PRO B N 1
ATOM 3462 C CA . PRO B 1 152 ? -1.211 6.473 7.801 1 98.06 152 PRO B CA 1
ATOM 3463 C C . PRO B 1 152 ? -2.654 6.008 7.617 1 98.06 152 PRO B C 1
ATOM 3465 O O . PRO B 1 152 ? -3.59 6.723 7.984 1 98.06 152 PRO B O 1
ATOM 3468 N N . THR B 1 153 ? -2.867 4.844 7.02 1 97 153 THR B N 1
ATOM 3469 C CA . THR B 1 153 ? -4.223 4.348 6.809 1 97 153 THR B CA 1
ATOM 3470 C C . THR B 1 153 ? -4.898 4.047 8.141 1 97 153 THR B C 1
ATOM 3472 O O . THR B 1 153 ? -6.07 4.379 8.336 1 97 153 THR B O 1
ATOM 3475 N N . VAL B 1 154 ? -4.195 3.473 9.062 1 97.88 154 VAL B N 1
ATOM 3476 C CA . VAL B 1 154 ? -4.73 3.111 10.367 1 97.88 154 VAL B CA 1
ATOM 3477 C C . VAL B 1 154 ? -5.078 4.375 11.156 1 97.88 154 VAL B C 1
ATOM 3479 O O . VAL B 1 154 ? -6.176 4.492 11.703 1 97.88 154 VAL B O 1
ATOM 3482 N N . LEU B 1 155 ? -4.18 5.297 11.156 1 98.31 155 LEU B N 1
ATOM 3483 C CA . LEU B 1 155 ? -4.379 6.52 11.93 1 98.31 155 LEU B CA 1
ATOM 3484 C C . LEU B 1 155 ? -5.539 7.336 11.367 1 98.31 155 LEU B C 1
ATOM 3486 O O . LEU B 1 155 ? -6.375 7.836 12.117 1 98.31 155 LEU B O 1
ATOM 3490 N N . SER B 1 156 ? -5.633 7.441 10.07 1 97.38 156 SER B N 1
ATOM 3491 C CA . SER B 1 156 ? -6.621 8.305 9.43 1 97.38 156 SER B CA 1
ATOM 3492 C C . SER B 1 156 ? -8.023 7.699 9.516 1 97.38 156 SER B C 1
ATOM 3494 O O . SER B 1 156 ? -9.016 8.422 9.461 1 97.38 156 SER B O 1
ATOM 3496 N N . THR B 1 157 ? -8.109 6.391 9.609 1 94.44 157 THR B N 1
ATOM 3497 C CA . THR B 1 157 ? -9.414 5.75 9.75 1 94.44 157 THR B CA 1
ATOM 3498 C C . THR B 1 157 ? -9.875 5.793 11.203 1 94.44 157 THR B C 1
ATOM 3500 O O . THR B 1 157 ? -11.07 5.641 11.484 1 94.44 157 THR B O 1
ATOM 3503 N N . SER B 1 158 ? -8.945 6.051 12.125 1 96.25 158 SER B N 1
ATOM 3504 C CA . SER B 1 158 ? -9.289 5.871 13.539 1 96.25 158 SER B CA 1
ATOM 3505 C C . SER B 1 158 ? -9.328 7.207 14.273 1 96.25 158 SER B C 1
ATOM 3507 O O . SER B 1 158 ? -9.953 7.324 15.328 1 96.25 158 SER B O 1
ATOM 3509 N N . ILE B 1 159 ? -8.625 8.219 13.773 1 96.94 159 ILE B N 1
ATOM 3510 C CA . ILE B 1 159 ? -8.57 9.523 14.422 1 96.94 159 ILE B CA 1
ATOM 3511 C C . ILE B 1 159 ? -9.422 10.531 13.656 1 96.94 159 ILE B C 1
ATOM 3513 O O . ILE B 1 159 ? -9.125 10.859 12.5 1 96.94 159 ILE B O 1
ATOM 3517 N N . PRO B 1 160 ? -10.453 10.953 14.258 1 95.88 160 PRO B N 1
ATOM 3518 C CA . PRO B 1 160 ? -11.188 12.039 13.609 1 95.88 160 PRO B CA 1
ATOM 3519 C C . PRO B 1 160 ? -10.375 13.336 13.523 1 95.88 160 PRO B C 1
ATOM 3521 O O . PRO B 1 160 ? -9.805 13.773 14.523 1 95.88 160 PRO B O 1
ATOM 3524 N N . ALA B 1 161 ? -10.266 13.898 12.359 1 97.69 161 ALA B N 1
ATOM 3525 C CA . ALA B 1 161 ? -9.594 15.18 12.117 1 97.69 161 ALA B CA 1
ATOM 3526 C C . ALA B 1 161 ? -10.406 16.031 11.148 1 97.69 161 ALA B C 1
ATOM 3528 O O . ALA B 1 161 ? -11.18 15.516 10.344 1 97.69 161 ALA B O 1
ATOM 3529 N N . GLU B 1 162 ? -10.289 17.312 11.328 1 97.75 162 GLU B N 1
ATOM 3530 C CA . GLU B 1 162 ? -10.969 18.188 10.367 1 97.75 162 GLU B CA 1
ATOM 3531 C C . GLU B 1 162 ? -10.438 17.969 8.953 1 97.75 162 GLU B C 1
ATOM 3533 O O . GLU B 1 162 ? -11.18 18.078 7.984 1 97.75 162 GLU B O 1
ATOM 3538 N N . ARG B 1 163 ? -9.109 17.672 8.906 1 97.88 163 ARG B N 1
ATOM 3539 C CA . ARG B 1 163 ? -8.508 17.375 7.609 1 97.88 163 ARG B CA 1
ATOM 3540 C C . ARG B 1 163 ? -7.336 16.406 7.766 1 97.88 163 ARG B C 1
ATOM 3542 O O . ARG B 1 163 ? -6.543 16.531 8.703 1 97.88 163 ARG B O 1
ATOM 3549 N N . HIS B 1 164 ? -7.297 15.492 6.875 1 98.25 164 HIS B N 1
ATOM 3550 C CA . HIS B 1 164 ? -6.195 14.539 6.805 1 98.25 164 HIS B CA 1
ATOM 3551 C C . HIS B 1 164 ? -5.211 14.914 5.703 1 98.25 164 HIS B C 1
ATOM 3553 O O . HIS B 1 164 ? -5.602 15.102 4.547 1 98.25 164 HIS B O 1
ATOM 3559 N N . ILE B 1 165 ? -3.934 15.062 6.086 1 98.25 165 ILE B N 1
ATOM 3560 C CA . ILE B 1 165 ? -2.898 15.453 5.133 1 98.25 165 ILE B CA 1
ATOM 3561 C C . ILE B 1 165 ? -1.952 14.281 4.891 1 98.25 165 ILE B C 1
ATOM 3563 O O . ILE B 1 165 ? -1.463 13.664 5.84 1 98.25 165 ILE B O 1
ATOM 3567 N N . PHE B 1 166 ? -1.749 13.922 3.629 1 97.31 166 PHE B N 1
ATOM 3568 C CA . PHE B 1 166 ? -0.867 12.828 3.234 1 97.31 166 PHE B CA 1
ATOM 3569 C C . PHE B 1 166 ? 0.315 13.352 2.428 1 97.31 166 PHE B C 1
ATOM 3571 O O . PHE B 1 166 ? 0.14 14.156 1.512 1 97.31 166 PHE B O 1
ATOM 3578 N N . ILE B 1 167 ? 1.501 12.906 2.805 1 94.12 167 ILE B N 1
ATOM 3579 C CA . ILE B 1 167 ? 2.703 13.242 2.047 1 94.12 167 ILE B CA 1
ATOM 3580 C C . ILE B 1 167 ? 3.025 12.109 1.072 1 94.12 167 ILE B C 1
ATOM 3582 O O . ILE B 1 167 ? 3.684 11.133 1.441 1 9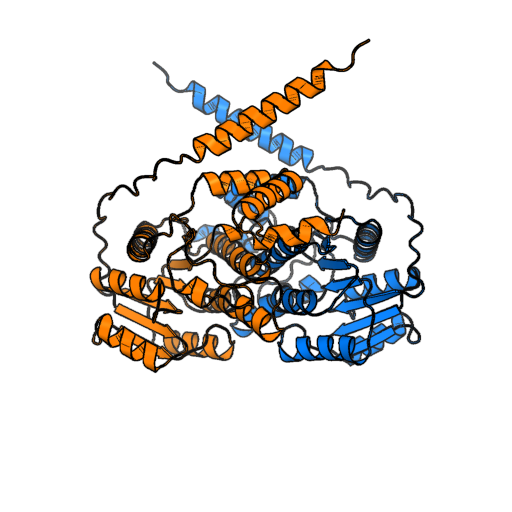4.12 167 ILE B O 1
ATOM 3586 N N . ALA B 1 168 ? 2.619 12.273 -0.11 1 91.06 168 ALA B N 1
ATOM 3587 C CA . ALA B 1 168 ? 2.865 11.273 -1.147 1 91.06 168 ALA B CA 1
ATOM 3588 C C . ALA B 1 168 ? 4.117 11.617 -1.953 1 91.06 168 ALA B C 1
ATOM 3590 O O . ALA B 1 168 ? 5.152 11.969 -1.384 1 91.06 168 ALA B O 1
ATOM 3591 N N . SER B 1 169 ? 4.148 11.211 -3.213 1 80.88 169 SER B N 1
ATOM 3592 C CA . SER B 1 169 ? 5.238 11.422 -4.16 1 80.88 169 SER B CA 1
ATOM 3593 C C . SER B 1 169 ? 4.754 11.281 -5.598 1 80.88 169 SER B C 1
ATOM 3595 O O . SER B 1 169 ? 3.705 10.688 -5.852 1 80.88 169 SER B O 1
ATOM 3597 N N . PRO B 1 170 ? 5.512 11.953 -6.473 1 75.06 170 PRO B N 1
ATOM 3598 C CA . PRO B 1 170 ? 5.215 11.648 -7.875 1 75.06 170 PRO B CA 1
ATOM 3599 C C . PRO B 1 170 ? 5.305 10.156 -8.188 1 75.06 170 PRO B C 1
ATOM 3601 O O . PRO B 1 170 ? 4.664 9.68 -9.125 1 75.06 170 PRO B O 1
ATOM 3604 N N . GLN B 1 171 ? 6.004 9.492 -7.43 1 72.31 171 GLN B N 1
ATOM 3605 C CA . GLN B 1 171 ? 6.188 8.055 -7.617 1 72.31 171 GLN B CA 1
ATOM 3606 C C . GLN B 1 171 ? 4.93 7.285 -7.234 1 72.31 171 GLN B C 1
ATOM 3608 O O . GLN B 1 171 ? 4.836 6.082 -7.473 1 72.31 171 GLN B O 1
ATOM 3613 N N . ALA B 1 172 ? 3.971 7.965 -6.727 1 79.69 172 ALA B N 1
ATOM 3614 C CA . ALA B 1 172 ? 2.686 7.348 -6.402 1 79.69 172 ALA B CA 1
ATOM 3615 C C . ALA B 1 172 ? 1.901 7.016 -7.668 1 79.69 172 ALA B C 1
ATOM 3617 O O . ALA B 1 172 ? 1.043 6.133 -7.66 1 79.69 172 ALA B O 1
ATOM 3618 N N . VAL B 1 173 ? 2.285 7.773 -8.703 1 73 173 VAL B N 1
ATOM 3619 C CA . VAL B 1 173 ? 1.458 7.625 -9.898 1 73 173 VAL B CA 1
ATOM 3620 C C . VAL B 1 173 ? 2.326 7.203 -11.078 1 73 173 VAL B C 1
ATOM 3622 O O . VAL B 1 173 ? 1.814 6.93 -12.164 1 73 173 VAL B O 1
ATOM 3625 N N . LEU B 1 174 ? 3.629 7.141 -10.828 1 77 174 LEU B N 1
ATOM 3626 C CA . LEU B 1 174 ? 4.582 6.711 -11.844 1 77 174 LEU B CA 1
ATOM 3627 C C . LEU B 1 174 ? 5.547 5.672 -11.281 1 77 174 LEU B C 1
ATOM 3629 O O . LEU B 1 174 ? 6.18 5.902 -10.25 1 77 174 LEU B O 1
ATOM 3633 N N . PRO B 1 175 ? 5.605 4.617 -12.016 1 75.38 175 PRO B N 1
ATOM 3634 C CA . PRO B 1 175 ? 6.582 3.633 -11.539 1 75.38 175 PRO B CA 1
ATOM 3635 C C . PRO B 1 175 ? 8.023 4.09 -11.742 1 75.38 175 PRO B C 1
ATOM 3637 O O . PRO B 1 175 ? 8.32 4.789 -12.719 1 75.38 175 PRO B O 1
ATOM 3640 N N . MET B 1 176 ? 8.875 3.756 -10.789 1 75.31 176 MET B N 1
ATOM 3641 C CA . MET B 1 176 ? 10.305 4.062 -10.828 1 75.31 176 MET B CA 1
ATOM 3642 C C . MET B 1 176 ? 11.133 2.838 -10.477 1 75.31 176 MET B C 1
ATOM 3644 O O . MET B 1 176 ? 10.828 2.133 -9.508 1 75.31 176 MET B O 1
ATOM 3648 N N . PRO B 1 177 ? 12.125 2.604 -11.273 1 74.12 177 PRO B N 1
ATOM 3649 C CA . PRO B 1 177 ? 12.977 1.45 -10.961 1 74.12 177 PRO B CA 1
ATOM 3650 C C . PRO B 1 177 ? 13.711 1.597 -9.633 1 74.12 177 PRO B C 1
ATOM 3652 O O . PRO B 1 177 ? 14.055 2.711 -9.234 1 74.12 177 PRO B O 1
ATOM 3655 N N . ARG B 1 178 ? 13.945 0.506 -8.945 1 75.56 178 ARG B N 1
ATOM 3656 C CA . ARG B 1 178 ? 14.758 0.372 -7.746 1 75.56 178 ARG B CA 1
ATOM 3657 C C . ARG B 1 178 ? 14.078 1.027 -6.547 1 75.56 178 ARG B C 1
ATOM 3659 O O . ARG B 1 178 ? 14.742 1.366 -5.562 1 75.56 178 ARG B O 1
ATOM 3666 N N . ARG B 1 179 ? 12.789 1.284 -6.688 1 83.25 179 ARG B N 1
ATOM 3667 C CA . ARG B 1 179 ? 12.008 1.925 -5.637 1 83.25 179 ARG B CA 1
ATOM 3668 C C . ARG B 1 179 ? 10.641 1.263 -5.488 1 83.25 179 ARG B C 1
ATOM 3670 O O . ARG B 1 179 ? 9.633 1.944 -5.293 1 83.25 179 ARG B O 1
ATOM 3677 N N . SER B 1 180 ? 10.656 -0.009 -5.617 1 88.81 180 SER B N 1
ATOM 3678 C CA . SER B 1 180 ? 9.406 -0.743 -5.727 1 88.81 180 SER B CA 1
ATOM 3679 C C . SER B 1 180 ? 8.562 -0.598 -4.461 1 88.81 180 SER B C 1
ATOM 3681 O O . SER B 1 180 ? 7.391 -0.237 -4.527 1 88.81 180 SER B O 1
ATOM 3683 N N . CYS B 1 181 ? 9.188 -0.836 -3.305 1 92.19 181 CYS B N 1
ATOM 3684 C CA . CYS B 1 181 ? 8.43 -0.745 -2.062 1 92.19 181 CYS B CA 1
ATOM 3685 C C . CYS B 1 181 ? 8.023 0.695 -1.778 1 92.19 181 CYS B C 1
ATOM 3687 O O . CYS B 1 181 ? 6.91 0.948 -1.306 1 92.19 181 CYS B O 1
ATOM 3689 N N . TYR B 1 182 ? 8.852 1.579 -2.086 1 90.44 182 TYR B N 1
ATOM 3690 C CA . TYR B 1 182 ? 8.539 2.986 -1.861 1 90.44 182 TYR B CA 1
ATOM 3691 C C . TYR B 1 182 ? 7.402 3.443 -2.764 1 90.44 182 TYR B C 1
ATOM 3693 O O . TYR B 1 182 ? 6.418 4.012 -2.291 1 90.44 182 TYR B O 1
ATOM 3701 N N . ALA B 1 183 ? 7.566 3.186 -4.031 1 89.44 183 ALA B N 1
ATOM 3702 C CA . ALA B 1 183 ? 6.527 3.559 -4.984 1 89.44 183 ALA B CA 1
ATOM 3703 C C . ALA B 1 183 ? 5.191 2.918 -4.617 1 89.44 183 ALA B C 1
ATOM 3705 O O . ALA B 1 183 ? 4.145 3.564 -4.688 1 89.44 183 ALA B O 1
ATOM 3706 N N . ALA B 1 184 ? 5.27 1.716 -4.234 1 93.75 184 ALA B N 1
ATOM 3707 C CA . ALA B 1 184 ? 4.066 0.999 -3.818 1 93.75 184 ALA B CA 1
ATOM 3708 C C . ALA B 1 184 ? 3.404 1.682 -2.625 1 93.75 184 ALA B C 1
ATOM 3710 O O . ALA B 1 184 ? 2.184 1.864 -2.604 1 93.75 184 ALA B O 1
ATOM 3711 N N . SER B 1 185 ? 4.188 2.037 -1.668 1 94.81 185 SER B N 1
ATOM 3712 C CA . SER B 1 185 ? 3.662 2.67 -0.462 1 94.81 185 SER B CA 1
ATOM 3713 C C . SER B 1 185 ? 3.006 4.008 -0.781 1 94.81 185 SER B C 1
ATOM 3715 O O . SER B 1 185 ? 1.947 4.332 -0.237 1 94.81 185 SER B O 1
ATOM 3717 N N . LYS B 1 186 ? 3.619 4.707 -1.626 1 91.44 186 LYS B N 1
ATOM 3718 C CA . LYS B 1 186 ? 3.086 6.023 -1.966 1 91.44 186 LYS B CA 1
ATOM 3719 C C . LYS B 1 186 ? 1.854 5.906 -2.859 1 91.44 186 LYS B C 1
ATOM 3721 O O . LYS B 1 186 ? 0.937 6.723 -2.773 1 91.44 186 LYS B O 1
ATOM 3726 N N . ALA B 1 187 ? 1.821 4.922 -3.666 1 91.62 187 ALA B N 1
ATOM 3727 C CA . ALA B 1 187 ? 0.62 4.645 -4.449 1 91.62 187 ALA B CA 1
ATOM 3728 C C . ALA B 1 187 ? -0.558 4.301 -3.543 1 91.62 187 ALA B C 1
ATOM 3730 O O . ALA B 1 187 ? -1.694 4.695 -3.814 1 91.62 187 ALA B O 1
ATOM 3731 N N . ALA B 1 188 ? -0.27 3.561 -2.572 1 95.06 188 ALA B N 1
ATOM 3732 C CA . ALA B 1 188 ? -1.303 3.225 -1.595 1 95.06 188 ALA B CA 1
ATOM 3733 C C . ALA B 1 188 ? -1.899 4.484 -0.972 1 95.06 188 ALA B C 1
ATOM 3735 O O . ALA B 1 188 ? -3.119 4.602 -0.842 1 95.06 188 ALA B O 1
ATOM 3736 N N . LEU B 1 189 ? -1.061 5.414 -0.653 1 94.5 189 LEU B N 1
ATOM 3737 C CA . LEU B 1 189 ? -1.519 6.652 -0.033 1 94.5 189 LEU B CA 1
ATOM 3738 C C . LEU B 1 189 ? -2.414 7.441 -0.986 1 94.5 189 LEU B C 1
ATOM 3740 O O . LEU B 1 189 ? -3.445 7.977 -0.576 1 94.5 189 LEU B O 1
ATOM 3744 N N . HIS B 1 190 ? -1.958 7.484 -2.152 1 90.5 190 HIS B N 1
ATOM 3745 C CA . HIS B 1 190 ? -2.729 8.188 -3.172 1 90.5 190 HIS B CA 1
ATOM 3746 C C . HIS B 1 190 ? -4.129 7.602 -3.307 1 90.5 190 HIS B C 1
ATOM 3748 O O . HIS B 1 190 ? -5.117 8.336 -3.318 1 90.5 190 HIS B O 1
ATOM 3754 N N . SER B 1 191 ? -4.242 6.363 -3.441 1 91.12 191 SER B N 1
ATOM 3755 C CA . SER B 1 191 ? -5.52 5.676 -3.582 1 91.12 191 SER B CA 1
ATOM 3756 C C . SER B 1 191 ? -6.367 5.824 -2.322 1 91.12 191 SER B C 1
ATOM 3758 O O . SER B 1 191 ? -7.566 6.098 -2.404 1 91.12 191 SER B O 1
ATOM 3760 N N . PHE B 1 192 ? -5.723 5.691 -1.211 1 94.25 192 PHE B N 1
ATOM 3761 C CA . PHE B 1 192 ? -6.41 5.797 0.071 1 94.25 192 PHE B CA 1
ATOM 3762 C C . PHE B 1 192 ? -7.051 7.172 0.228 1 94.25 192 PHE B C 1
ATOM 3764 O O . PHE B 1 192 ? -8.234 7.273 0.56 1 94.25 192 PHE B O 1
ATOM 3771 N N . ALA B 1 193 ? -6.27 8.133 -0.029 1 92.69 193 ALA B N 1
ATOM 3772 C CA . ALA B 1 193 ? -6.746 9.516 0.094 1 92.69 193 ALA B CA 1
ATOM 3773 C C . ALA B 1 193 ? -7.934 9.766 -0.831 1 92.69 193 ALA B C 1
ATOM 3775 O O . ALA B 1 193 ? -8.906 10.414 -0.438 1 92.69 193 ALA B O 1
ATOM 3776 N N . SER B 1 194 ? -7.828 9.273 -1.971 1 87.75 194 SER B N 1
ATOM 3777 C CA . SER B 1 194 ? -8.898 9.445 -2.943 1 87.75 194 SER B CA 1
ATOM 3778 C C . SER B 1 194 ? -10.188 8.789 -2.467 1 87.75 194 SER B C 1
ATOM 3780 O O . SER B 1 194 ? -11.273 9.352 -2.611 1 87.75 194 SER B O 1
ATOM 3782 N N . CYS B 1 195 ? -10.07 7.605 -1.936 1 87.81 195 CYS B N 1
ATOM 3783 C CA . CYS B 1 195 ? -11.242 6.898 -1.426 1 87.81 195 CYS B CA 1
ATOM 3784 C C . CYS B 1 195 ? -11.828 7.613 -0.214 1 87.81 195 CYS B C 1
ATOM 3786 O O . CYS B 1 195 ? -13.047 7.711 -0.076 1 87.81 195 CYS B O 1
ATOM 3788 N N . LEU B 1 196 ? -10.969 8.102 0.631 1 89.56 196 LEU B N 1
ATOM 3789 C CA . LEU B 1 196 ? -11.422 8.852 1.794 1 89.56 196 LEU B CA 1
ATOM 3790 C C . LEU B 1 196 ? -12.234 10.07 1.369 1 89.56 196 LEU B C 1
ATOM 3792 O O . LEU B 1 196 ? -13.266 10.383 1.979 1 89.56 196 LEU B O 1
ATOM 3796 N N . GLU B 1 197 ? -11.703 10.703 0.427 1 87 197 GLU B N 1
ATOM 3797 C CA . GLU B 1 197 ? -12.422 11.867 -0.089 1 87 197 GLU B CA 1
ATOM 3798 C C . GLU B 1 197 ? -13.82 11.492 -0.565 1 87 197 GLU B C 1
ATOM 3800 O O . GLU B 1 197 ? -14.781 12.211 -0.299 1 87 197 GLU B O 1
ATOM 3805 N N . MET B 1 198 ? -13.906 10.414 -1.209 1 82.44 198 MET B N 1
ATOM 3806 C CA . MET B 1 198 ? -15.203 9.945 -1.708 1 82.44 198 MET B CA 1
ATOM 3807 C C . MET B 1 198 ? -16.141 9.594 -0.555 1 82.44 198 MET B C 1
ATOM 3809 O O . MET B 1 198 ? -17.359 9.68 -0.695 1 82.44 198 MET B O 1
ATOM 3813 N N . ASP B 1 199 ? -15.547 9.273 0.515 1 84.38 199 ASP B N 1
ATOM 3814 C CA . ASP B 1 199 ? -16.328 8.914 1.691 1 84.38 199 ASP B CA 1
ATOM 3815 C C . ASP B 1 199 ? -16.719 10.156 2.492 1 84.38 199 ASP B C 1
ATOM 3817 O O . ASP B 1 199 ? -17.359 10.055 3.545 1 84.38 199 ASP B O 1
ATOM 3821 N N . GLY B 1 200 ? -16.203 11.281 2.09 1 85.94 200 GLY B N 1
ATOM 3822 C CA . GLY B 1 200 ? -16.656 12.531 2.697 1 85.94 200 GLY B CA 1
ATOM 3823 C C . GLY B 1 200 ? -15.609 13.148 3.615 1 85.94 200 GLY B C 1
ATOM 3824 O O . GLY B 1 200 ? -15.867 14.172 4.246 1 85.94 200 GLY B O 1
ATOM 3825 N N . TYR B 1 201 ? -14.484 12.578 3.67 1 91.44 201 TYR B N 1
ATOM 3826 C CA . TYR B 1 201 ? -13.414 13.156 4.477 1 91.44 201 TYR B CA 1
ATOM 3827 C C . TYR B 1 201 ? -12.719 14.289 3.734 1 91.44 201 TYR B C 1
ATOM 3829 O O . TYR B 1 201 ? -12.656 14.281 2.502 1 91.44 201 TYR B O 1
ATOM 3837 N N . SER B 1 202 ? -12.305 15.297 4.492 1 94.94 202 SER B N 1
ATOM 3838 C CA . SER B 1 202 ? -11.461 16.344 3.934 1 94.94 202 SER B CA 1
ATOM 3839 C C . SER B 1 202 ? -10 15.906 3.887 1 94.94 202 SER B C 1
ATOM 3841 O O . SER B 1 202 ? -9.422 15.539 4.914 1 94.94 202 SER B O 1
ATOM 3843 N N . VAL B 1 203 ? -9.469 15.922 2.639 1 95.81 203 VAL B N 1
ATOM 3844 C CA . VAL B 1 203 ? -8.109 15.406 2.492 1 95.81 203 VAL B CA 1
ATOM 3845 C C . VAL B 1 203 ? -7.277 16.391 1.658 1 95.81 203 VAL B C 1
ATOM 3847 O O . VAL B 1 203 ? -7.816 17.109 0.816 1 95.81 203 VAL B O 1
ATOM 3850 N N . THR B 1 204 ? -5.984 16.484 1.974 1 95.5 204 THR B N 1
ATOM 3851 C CA . THR B 1 204 ? -4.969 17.109 1.134 1 95.5 204 THR B CA 1
ATOM 3852 C C . THR B 1 204 ? -3.803 16.156 0.898 1 95.5 204 THR B C 1
ATOM 3854 O O . THR B 1 204 ? -3.248 15.594 1.848 1 95.5 204 THR B O 1
ATOM 3857 N N . VAL B 1 205 ? -3.518 15.891 -0.345 1 94.38 205 VAL B N 1
ATOM 3858 C CA . VAL B 1 205 ? -2.393 15.031 -0.7 1 94.38 205 VAL B CA 1
ATOM 3859 C C . VAL B 1 205 ? -1.295 15.867 -1.358 1 94.38 205 VAL B C 1
ATOM 3861 O O . VAL B 1 205 ? -1.557 16.609 -2.305 1 94.38 205 VAL B O 1
ATOM 3864 N N . ALA B 1 206 ? -0.095 15.773 -0.813 1 92.5 206 ALA B N 1
ATOM 3865 C CA . ALA B 1 206 ? 1.051 16.484 -1.377 1 92.5 206 ALA B CA 1
ATOM 3866 C C . ALA B 1 206 ? 1.928 15.547 -2.199 1 92.5 206 ALA B C 1
ATOM 3868 O O . ALA B 1 206 ? 2.164 14.398 -1.804 1 92.5 206 ALA B O 1
ATOM 3869 N N . TYR B 1 207 ? 2.336 15.977 -3.314 1 87.81 207 TYR B N 1
ATOM 3870 C CA . TYR B 1 207 ? 3.234 15.227 -4.184 1 87.81 207 TYR B CA 1
ATOM 3871 C C . TYR B 1 207 ? 4.559 15.961 -4.367 1 87.81 207 TYR B C 1
ATOM 3873 O O . TYR B 1 207 ? 4.906 16.359 -5.48 1 87.81 207 TYR B O 1
ATOM 3881 N N . PRO B 1 208 ? 5.25 16 -3.268 1 81.62 208 PRO B N 1
ATOM 3882 C CA . PRO B 1 208 ? 6.516 16.719 -3.4 1 81.62 208 PRO B CA 1
ATOM 3883 C C . PRO B 1 208 ? 7.543 15.953 -4.23 1 81.62 208 PRO B C 1
ATOM 3885 O O . PRO B 1 208 ? 7.59 14.727 -4.184 1 81.62 208 PRO B O 1
ATOM 3888 N N . GLY B 1 209 ? 8.172 16.656 -5.164 1 69.06 209 GLY B N 1
ATOM 3889 C CA . GLY B 1 209 ? 9.32 16.078 -5.832 1 69.06 209 GLY B CA 1
ATOM 3890 C C . GLY B 1 209 ? 10.484 15.797 -4.895 1 69.06 209 GLY B C 1
ATOM 3891 O O . GLY B 1 209 ? 10.281 15.586 -3.697 1 69.06 209 GLY B O 1
ATOM 3892 N N . TRP B 1 210 ? 11.656 15.648 -5.395 1 59.19 210 TRP B N 1
ATOM 3893 C CA . TRP B 1 210 ? 12.852 15.398 -4.598 1 59.19 210 TRP B CA 1
ATOM 3894 C C . TRP B 1 210 ? 13.125 16.562 -3.648 1 59.19 210 TRP B C 1
ATOM 3896 O O . TRP B 1 210 ? 13.266 17.703 -4.082 1 59.19 210 TRP B O 1
ATOM 3906 N N . ILE B 1 211 ? 12.836 16.234 -2.418 1 54.38 211 ILE B N 1
ATOM 3907 C CA . ILE B 1 211 ? 13.055 17.25 -1.39 1 54.38 211 ILE B CA 1
ATOM 3908 C C . ILE B 1 211 ? 14.438 17.062 -0.764 1 54.38 211 ILE B C 1
ATOM 3910 O O . ILE B 1 211 ? 14.891 15.93 -0.573 1 54.38 211 ILE B O 1
ATOM 3914 N N . ASP B 1 212 ? 15.102 18.078 -0.709 1 46.38 212 ASP B N 1
ATOM 3915 C CA . ASP B 1 212 ? 16.406 18.031 -0.056 1 46.38 212 ASP B CA 1
ATOM 3916 C C . ASP B 1 212 ? 16.266 17.75 1.438 1 46.38 212 ASP B C 1
ATOM 3918 O O . ASP B 1 212 ? 16.328 18.672 2.256 1 46.38 212 ASP B O 1
ATOM 3922 N N . THR B 1 213 ? 15.773 16.609 1.77 1 54.22 213 THR B N 1
ATOM 3923 C CA . THR B 1 213 ? 15.672 16.188 3.158 1 54.22 213 THR B CA 1
ATOM 3924 C C . THR B 1 213 ? 16.531 14.953 3.412 1 54.22 213 THR B C 1
ATOM 3926 O O . THR B 1 213 ? 17.172 14.43 2.49 1 54.22 213 THR B O 1
ATOM 3929 N N . GLY B 1 214 ? 16.766 14.711 4.656 1 47.69 214 GLY B N 1
ATOM 3930 C CA . GLY B 1 214 ? 17.469 13.508 5.043 1 47.69 214 GLY B CA 1
ATOM 3931 C C . GLY B 1 214 ? 16.781 12.234 4.598 1 47.69 214 GLY B C 1
ATOM 3932 O O . GLY B 1 214 ? 17.219 11.133 4.938 1 47.69 214 GLY B O 1
ATOM 3933 N N . LEU B 1 215 ? 15.68 12.43 3.904 1 49.66 215 LEU B N 1
ATOM 3934 C CA . LEU B 1 215 ? 14.953 11.242 3.469 1 49.66 215 LEU B CA 1
ATOM 3935 C C . LEU B 1 215 ? 15.828 10.359 2.578 1 49.66 215 LEU B C 1
ATOM 3937 O O . LEU B 1 215 ? 15.781 9.133 2.68 1 49.66 215 LEU B O 1
ATOM 3941 N N . ARG B 1 216 ? 16.562 10.969 1.878 1 50.53 216 ARG B N 1
ATOM 3942 C CA . ARG B 1 216 ? 17.516 10.203 1.062 1 50.53 216 ARG B CA 1
ATOM 3943 C C . ARG B 1 216 ? 18.578 9.555 1.929 1 50.53 216 ARG B C 1
ATOM 3945 O O . ARG B 1 216 ? 19.016 8.43 1.656 1 50.53 216 ARG B O 1
ATOM 3952 N N . ASP B 1 217 ? 18.844 10.375 2.898 1 43.28 217 ASP B N 1
ATOM 3953 C CA . ASP B 1 217 ? 19.844 9.828 3.809 1 43.28 217 ASP B CA 1
ATOM 3954 C C . ASP B 1 217 ? 19.266 8.672 4.625 1 43.28 217 ASP B C 1
ATOM 3956 O O . ASP B 1 217 ? 20 7.77 5.035 1 43.28 217 ASP B O 1
ATOM 3960 N N . ALA B 1 218 ? 17.922 8.742 4.773 1 44.5 218 ALA B N 1
ATOM 3961 C CA . ALA B 1 218 ? 17.266 7.707 5.555 1 44.5 218 ALA B CA 1
ATOM 3962 C C . ALA B 1 218 ? 16.703 6.605 4.652 1 44.5 218 ALA B C 1
ATOM 3964 O O . ALA B 1 218 ? 16.031 5.691 5.125 1 44.5 218 ALA B O 1
ATOM 3965 N N . ALA B 1 219 ? 16.953 6.832 3.428 1 51.75 219 ALA B N 1
ATOM 3966 C CA . ALA B 1 219 ? 16.484 5.824 2.482 1 51.75 219 ALA B CA 1
ATOM 3967 C C . ALA B 1 219 ? 17.078 4.453 2.799 1 51.75 219 ALA B C 1
ATOM 3969 O O . ALA B 1 219 ? 18.25 4.344 3.156 1 51.75 219 ALA B O 1
ATOM 3970 N N . VAL B 1 220 ? 16.219 3.494 2.912 1 45.59 220 VAL B N 1
ATOM 3971 C CA . VAL B 1 220 ? 16.609 2.133 3.252 1 45.59 220 VAL B CA 1
ATOM 3972 C C . VAL B 1 220 ? 17.094 1.407 1.998 1 45.59 220 VAL B C 1
ATOM 3974 O O . VAL B 1 220 ? 16.484 1.516 0.935 1 45.59 220 VAL B O 1
ATOM 3977 N N . GLY B 1 221 ? 18.156 0.8 1.979 1 49.94 221 GLY B N 1
ATOM 3978 C CA . GLY B 1 221 ? 18.734 0.033 0.893 1 49.94 221 GLY B CA 1
ATOM 3979 C C . GLY B 1 221 ? 20.234 0.233 0.765 1 49.94 221 GLY B C 1
ATOM 3980 O O . GLY B 1 221 ? 20.844 0.949 1.563 1 49.94 221 GLY B O 1
ATOM 3981 N N . LEU B 1 222 ? 20.844 -0.543 -0.015 1 43.81 222 LEU B N 1
ATOM 3982 C CA . LEU B 1 222 ? 22.297 -0.651 -0.035 1 43.81 222 LEU B CA 1
ATOM 3983 C C . LEU B 1 222 ? 22.891 0.288 -1.076 1 43.81 222 LEU B C 1
ATOM 3985 O O . LEU B 1 222 ? 24.109 0.462 -1.131 1 43.81 222 LEU B O 1
ATOM 3989 N N . ASP B 1 223 ? 21.953 0.841 -1.825 1 49.94 223 ASP B N 1
ATOM 3990 C CA . ASP B 1 223 ? 22.562 1.613 -2.904 1 49.94 223 ASP B CA 1
ATOM 3991 C C . ASP B 1 223 ? 22.969 3.008 -2.424 1 49.94 223 ASP B C 1
ATOM 3993 O O . ASP B 1 223 ? 22.312 3.578 -1.548 1 49.94 223 ASP B O 1
ATOM 3997 N N . PRO B 1 224 ? 24.125 3.486 -2.891 1 46.34 224 PRO B N 1
ATOM 3998 C CA . PRO B 1 224 ? 24.641 4.797 -2.471 1 46.34 224 PRO B CA 1
ATOM 3999 C C . PRO B 1 224 ? 23.656 5.93 -2.773 1 46.34 224 PRO B C 1
ATOM 4001 O O . PRO B 1 224 ? 22.875 5.84 -3.732 1 46.34 224 PRO B O 1
ATOM 4004 N N . VAL B 1 225 ? 23.5 6.82 -1.865 1 46.41 225 VAL B N 1
ATOM 4005 C CA . VAL B 1 225 ? 22.609 7.973 -1.932 1 46.41 225 VAL B CA 1
ATOM 4006 C C . VAL B 1 225 ? 23.125 8.977 -2.959 1 46.41 225 VAL B C 1
ATOM 4008 O O . VAL B 1 225 ? 24.312 9.328 -2.945 1 46.41 225 VAL B O 1
ATOM 4011 N N . ASN B 1 226 ? 22.438 9.156 -4.121 1 43.38 226 ASN B N 1
ATOM 4012 C CA . ASN B 1 226 ? 22.828 10.289 -4.957 1 43.38 226 ASN B CA 1
ATOM 4013 C C . ASN B 1 226 ? 22.469 11.617 -4.305 1 43.38 226 ASN B C 1
ATOM 4015 O O . ASN B 1 226 ? 21.281 11.938 -4.16 1 43.38 226 ASN B O 1
ATOM 4019 N N . LYS B 1 227 ? 23.344 12.25 -3.643 1 43.72 227 LYS B N 1
ATOM 4020 C CA . LYS B 1 227 ? 23.234 13.484 -2.867 1 43.72 227 LYS B CA 1
ATOM 4021 C C . LYS B 1 227 ? 22.656 14.609 -3.715 1 43.72 227 LYS B C 1
ATOM 4023 O O . LYS B 1 227 ? 22.141 15.594 -3.18 1 43.72 227 LYS B O 1
ATOM 4028 N N . ARG B 1 228 ? 23.172 14.766 -4.996 1 43.34 228 ARG B N 1
ATOM 4029 C CA . ARG B 1 228 ? 23.078 16.062 -5.664 1 43.34 228 ARG B CA 1
ATOM 4030 C C . ARG B 1 228 ? 21.875 16.094 -6.613 1 43.34 228 ARG B C 1
ATOM 4032 O O . ARG B 1 228 ? 22.031 15.867 -7.816 1 43.34 228 ARG B O 1
ATOM 4039 N N . VAL B 1 229 ? 20.828 15.594 -6.32 1 44.91 229 VAL B N 1
ATOM 4040 C CA . VAL B 1 229 ? 19.844 15.867 -7.375 1 44.91 229 VAL B CA 1
ATOM 4041 C C . VAL B 1 229 ? 19.609 17.359 -7.48 1 44.91 229 VAL B C 1
ATOM 4043 O O . VAL B 1 229 ? 19.234 18.016 -6.496 1 44.91 229 VAL B O 1
ATOM 4046 N N . ARG B 1 230 ? 19.969 18.078 -8.539 1 43.91 230 ARG B N 1
ATOM 4047 C CA . ARG B 1 230 ? 19.672 19.438 -8.969 1 43.91 230 ARG B CA 1
ATOM 4048 C C . ARG B 1 230 ? 18.172 19.703 -8.93 1 43.91 230 ARG B C 1
ATOM 4050 O O . ARG B 1 230 ? 17.391 18.953 -9.492 1 43.91 230 ARG B O 1
ATOM 4057 N N . GLY B 1 231 ? 17.688 20.625 -7.926 1 48.75 231 GLY B N 1
ATOM 4058 C CA . GLY B 1 231 ? 16.328 21.125 -7.871 1 48.75 231 GLY B CA 1
ATOM 4059 C C . GLY B 1 231 ? 15.547 20.594 -6.684 1 48.75 231 GLY B C 1
ATOM 4060 O O . GLY B 1 231 ? 14.32 20.5 -6.73 1 48.75 231 GLY B O 1
ATOM 4061 N N . ALA B 1 232 ? 16.312 20.078 -5.828 1 58.56 232 ALA B N 1
ATOM 4062 C CA . ALA B 1 232 ? 15.68 19.656 -4.582 1 58.56 232 ALA B CA 1
ATOM 4063 C C . ALA B 1 232 ? 14.922 20.812 -3.932 1 58.56 232 ALA B C 1
ATOM 4065 O O . ALA B 1 232 ? 15.414 21.938 -3.898 1 58.56 232 ALA B O 1
ATOM 4066 N N . LEU B 1 233 ? 13.625 20.5 -3.682 1 64.25 233 LEU B N 1
ATOM 4067 C CA . LEU B 1 233 ? 12.766 21.5 -3.07 1 64.25 233 LEU B CA 1
ATOM 4068 C C . LEU B 1 233 ? 13.211 21.797 -1.642 1 64.25 233 LEU B C 1
ATOM 4070 O O . LEU B 1 233 ? 13.672 20.906 -0.932 1 64.25 233 LEU B O 1
ATOM 4074 N N . VAL B 1 234 ? 13.219 23.125 -1.307 1 76.69 234 VAL B N 1
ATOM 4075 C CA . VAL B 1 234 ? 13.477 23.562 0.06 1 76.69 234 VAL B CA 1
ATOM 4076 C C . VAL B 1 234 ? 12.336 23.109 0.971 1 76.69 234 VAL B C 1
ATOM 4078 O O . VAL B 1 234 ? 11.172 23.391 0.688 1 76.69 234 VAL B O 1
ATOM 4081 N N . PRO B 1 235 ? 12.648 22.438 2.035 1 84.38 235 PRO B N 1
ATOM 4082 C CA . PRO B 1 235 ? 11.609 21.891 2.914 1 84.38 235 PRO B CA 1
ATOM 4083 C C . PRO B 1 235 ? 10.664 22.969 3.441 1 84.38 235 PRO B C 1
ATOM 4085 O O . PRO B 1 235 ? 9.469 22.734 3.584 1 84.38 235 PRO B O 1
ATOM 4088 N N . GLU B 1 236 ? 11.195 24.172 3.65 1 87.88 236 GLU B N 1
ATOM 4089 C CA . GLU B 1 236 ? 10.383 25.266 4.172 1 87.88 236 GLU B CA 1
ATOM 4090 C C . GLU B 1 236 ? 9.289 25.656 3.188 1 87.88 236 GLU B C 1
ATOM 4092 O O . GLU B 1 236 ? 8.141 25.891 3.584 1 87.88 236 GLU B O 1
ATOM 4097 N N . ALA B 1 237 ? 9.648 25.703 1.983 1 85.75 237 ALA B N 1
ATOM 4098 C CA . ALA B 1 237 ? 8.695 26.094 0.95 1 85.75 237 ALA B CA 1
ATOM 4099 C C . ALA B 1 237 ? 7.621 25.016 0.772 1 85.75 237 ALA B C 1
ATOM 4101 O O . ALA B 1 237 ? 6.441 25.328 0.594 1 85.75 237 ALA B O 1
ATOM 4102 N N . VAL B 1 238 ? 8.031 23.844 0.844 1 89.94 238 VAL B N 1
ATOM 4103 C CA . VAL B 1 238 ? 7.105 22.719 0.693 1 89.94 238 VAL B CA 1
ATOM 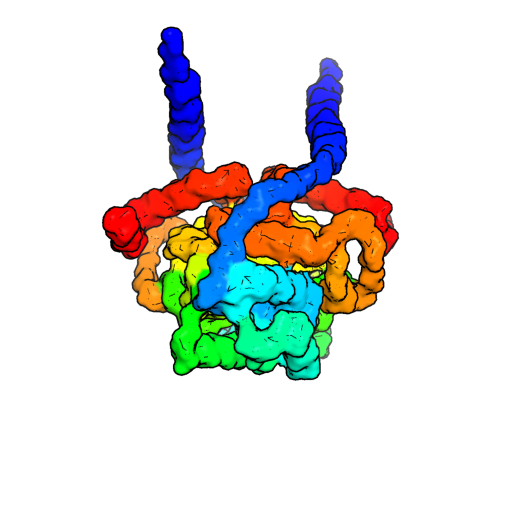4104 C C . VAL B 1 238 ? 6.141 22.688 1.876 1 89.94 238 VAL B C 1
ATOM 4106 O O . VAL B 1 238 ? 4.934 22.516 1.695 1 89.94 238 VAL B O 1
ATOM 4109 N N . ALA B 1 239 ? 6.672 22.922 3.035 1 93.75 239 ALA B N 1
ATOM 4110 C CA . ALA B 1 239 ? 5.848 22.938 4.238 1 93.75 239 ALA B CA 1
ATOM 4111 C C . ALA B 1 239 ? 4.777 24.016 4.152 1 93.75 239 ALA B C 1
ATOM 4113 O O . ALA B 1 239 ? 3.604 23.766 4.445 1 93.75 239 ALA B O 1
ATOM 4114 N N . GLN B 1 240 ? 5.191 25.172 3.742 1 92.12 240 GLN B N 1
ATOM 4115 C CA . GLN B 1 240 ? 4.258 26.281 3.604 1 92.12 240 GLN B CA 1
ATOM 4116 C C . GLN B 1 240 ? 3.172 25.969 2.58 1 92.12 240 GLN B C 1
ATOM 4118 O O . GLN B 1 240 ? 1.991 26.219 2.822 1 92.12 240 GLN B O 1
ATOM 4123 N N . ALA B 1 241 ? 3.582 25.391 1.5 1 90.5 241 ALA B N 1
ATOM 4124 C CA . ALA B 1 241 ? 2.635 25.062 0.441 1 90.5 241 ALA B CA 1
ATOM 4125 C C . ALA B 1 241 ? 1.605 24.047 0.929 1 90.5 241 ALA B C 1
ATOM 4127 O O . ALA B 1 241 ? 0.416 24.156 0.624 1 90.5 241 ALA B O 1
ATOM 4128 N N . ILE B 1 242 ? 2.023 23.141 1.667 1 94.69 242 ILE B N 1
ATOM 4129 C CA . ILE B 1 242 ? 1.148 22.078 2.162 1 94.69 242 ILE B CA 1
ATOM 4130 C C . ILE B 1 242 ? 0.125 22.672 3.131 1 94.69 242 ILE B C 1
ATOM 4132 O O . ILE B 1 242 ? -1.072 22.391 3.02 1 94.69 242 ILE B O 1
ATOM 4136 N N . ILE B 1 243 ? 0.562 23.516 4.043 1 96.25 243 ILE B N 1
ATOM 4137 C CA . ILE B 1 243 ? -0.317 24.078 5.059 1 96.25 243 ILE B CA 1
ATOM 4138 C C . ILE B 1 243 ? -1.325 25.016 4.406 1 96.25 243 ILE B C 1
ATOM 4140 O O . ILE B 1 243 ? -2.516 24.984 4.723 1 96.25 243 ILE B O 1
ATOM 4144 N N . VAL B 1 244 ? -0.856 25.812 3.5 1 93.88 244 VAL B N 1
ATOM 4145 C CA . VAL B 1 244 ? -1.74 26.734 2.805 1 93.88 244 VAL B CA 1
ATOM 4146 C C . VAL B 1 244 ? -2.785 25.953 2.008 1 93.88 244 VAL B C 1
ATOM 4148 O O . VAL B 1 244 ? -3.969 26.297 2.025 1 93.88 244 VAL B O 1
ATOM 4151 N N . ALA B 1 245 ? -2.371 24.938 1.367 1 93.44 245 ALA B N 1
ATOM 4152 C CA . ALA B 1 245 ? -3.301 24.094 0.619 1 93.44 245 ALA B CA 1
ATOM 4153 C C . ALA B 1 245 ? -4.336 23.453 1.545 1 93.44 245 ALA B C 1
ATOM 4155 O O . ALA B 1 245 ? -5.531 23.469 1.248 1 93.44 245 ALA B O 1
ATOM 4156 N N . ALA B 1 246 ? -3.879 22.984 2.607 1 95.69 246 ALA B N 1
ATOM 4157 C CA . ALA B 1 246 ? -4.77 22.344 3.566 1 95.69 246 ALA B CA 1
ATOM 4158 C C . ALA B 1 246 ? -5.785 23.328 4.129 1 95.69 246 ALA B C 1
ATOM 4160 O O . ALA B 1 246 ? -6.98 23.031 4.195 1 95.69 246 ALA B O 1
ATOM 4161 N N . CYS B 1 247 ? -5.336 24.484 4.469 1 95 247 CYS B N 1
ATOM 4162 C CA . CYS B 1 247 ? -6.195 25.5 5.062 1 95 247 CYS B CA 1
ATOM 4163 C C . CYS B 1 247 ? -7.18 26.047 4.035 1 95 247 CYS B C 1
ATOM 4165 O O . CYS B 1 247 ? -8.266 26.516 4.395 1 95 247 CYS B O 1
ATOM 4167 N N . SER B 1 248 ? -6.793 25.984 2.787 1 92.5 248 SER B N 1
ATOM 4168 C CA . SER B 1 248 ? -7.656 26.5 1.727 1 92.5 248 SER B CA 1
ATOM 4169 C C . SER B 1 248 ? -8.609 25.422 1.227 1 92.5 248 SER B C 1
ATOM 4171 O O . SER B 1 248 ? -9.391 25.656 0.3 1 92.5 248 SER B O 1
ATOM 4173 N N . GLY B 1 249 ? -8.43 24.25 1.694 1 92.31 249 GLY B N 1
ATOM 4174 C CA . GLY B 1 249 ? -9.328 23.172 1.336 1 92.31 249 GLY B CA 1
ATOM 4175 C C . GLY B 1 249 ? -8.938 22.469 0.047 1 92.31 249 GLY B C 1
ATOM 4176 O O . GLY B 1 249 ? -9.758 21.781 -0.559 1 92.31 249 GLY B O 1
ATOM 4177 N N . LYS B 1 250 ? -7.719 22.641 -0.333 1 91.25 250 LYS B N 1
ATOM 4178 C CA . LYS B 1 250 ? -7.27 22.031 -1.579 1 91.25 250 LYS B CA 1
ATOM 4179 C C . LYS B 1 250 ? -6.973 20.547 -1.386 1 91.25 250 LYS B C 1
ATOM 4181 O O . LYS B 1 250 ? -6.402 20.156 -0.366 1 91.25 250 LYS B O 1
ATOM 4186 N N . ARG B 1 251 ? -7.297 19.812 -2.43 1 89.38 251 ARG B N 1
ATOM 4187 C CA . ARG B 1 251 ? -7.137 18.359 -2.354 1 89.38 251 ARG B CA 1
ATOM 4188 C C . ARG B 1 251 ? -5.715 17.953 -2.721 1 89.38 251 ARG B C 1
ATOM 4190 O O . ARG B 1 251 ? -5.211 16.938 -2.23 1 89.38 251 ARG B O 1
ATOM 4197 N N . VAL B 1 252 ? -5.172 18.719 -3.602 1 88.69 252 VAL B N 1
ATOM 4198 C CA . VAL B 1 252 ? -3.865 18.344 -4.133 1 88.69 252 VAL B CA 1
ATOM 4199 C C . VAL B 1 252 ? -2.91 19.531 -4.043 1 88.69 252 VAL B C 1
ATOM 4201 O O . VAL B 1 252 ? -3.311 20.672 -4.27 1 88.69 252 VAL B O 1
ATOM 4204 N N . CYS B 1 253 ? -1.69 19.203 -3.658 1 87.75 253 CYS B N 1
ATOM 4205 C CA . CYS B 1 253 ? -0.658 20.234 -3.637 1 87.75 253 CYS B CA 1
ATOM 4206 C C . CYS B 1 253 ? 0.677 19.688 -4.121 1 87.75 253 CYS B C 1
ATOM 4208 O O . CYS B 1 253 ? 0.96 18.5 -3.945 1 87.75 253 CYS B O 1
ATOM 4210 N N . CYS B 1 254 ? 1.479 20.516 -4.738 1 80.44 254 CYS B N 1
ATOM 4211 C CA . CYS B 1 254 ? 2.828 20.203 -5.191 1 80.44 254 CYS B CA 1
ATOM 4212 C C . CYS B 1 254 ? 2.801 19.172 -6.316 1 80.44 254 CYS B C 1
ATOM 4214 O O . CYS B 1 254 ? 3.652 18.297 -6.375 1 80.44 254 CYS B O 1
ATOM 4216 N N . PHE B 1 255 ? 1.66 19.125 -6.996 1 75.94 255 PHE B N 1
ATOM 4217 C CA . PHE B 1 255 ? 1.509 18.188 -8.109 1 75.94 255 PHE B CA 1
ATOM 4218 C C . PHE B 1 255 ? 1.756 18.906 -9.438 1 75.94 255 PHE B C 1
ATOM 4220 O O . PHE B 1 255 ? 0.886 19.609 -9.938 1 75.94 255 PHE B O 1
ATOM 4227 N N . GLN B 1 256 ? 2.879 18.609 -9.969 1 73.44 256 GLN B N 1
ATOM 4228 C CA . GLN B 1 256 ? 3.217 19.281 -11.219 1 73.44 256 GLN B CA 1
ATOM 4229 C C . GLN B 1 256 ? 2.424 18.688 -12.383 1 73.44 256 GLN B C 1
ATOM 4231 O O . GLN B 1 256 ? 2.176 17.484 -12.43 1 73.44 256 GLN B O 1
ATOM 4236 N N . ALA B 1 257 ? 2.008 19.531 -13.258 1 72.31 257 ALA B N 1
ATOM 4237 C CA . ALA B 1 257 ? 1.206 19.125 -14.414 1 72.31 257 ALA B CA 1
ATOM 4238 C C . ALA B 1 257 ? 1.936 18.078 -15.25 1 72.31 257 ALA B C 1
ATOM 4240 O O . ALA B 1 257 ? 1.312 17.172 -15.789 1 72.31 257 ALA B O 1
ATOM 4241 N N . ARG B 1 258 ? 3.219 18.188 -15.32 1 72 258 ARG B N 1
ATOM 4242 C CA . ARG B 1 258 ? 3.996 17.25 -16.125 1 72 258 ARG B CA 1
ATOM 4243 C C . ARG B 1 258 ? 3.895 15.836 -15.578 1 72 258 ARG B C 1
ATOM 4245 O O . ARG B 1 258 ? 3.9 14.867 -16.344 1 72 258 ARG B O 1
ATOM 4252 N N . ILE B 1 259 ? 3.797 15.781 -14.305 1 74.56 259 ILE B N 1
ATOM 4253 C CA . ILE B 1 259 ? 3.691 14.469 -13.68 1 74.56 259 ILE B CA 1
ATOM 4254 C C . ILE B 1 259 ? 2.326 13.859 -13.984 1 74.56 259 ILE B C 1
ATOM 4256 O O . ILE B 1 259 ? 2.221 12.656 -14.242 1 74.56 259 ILE B O 1
ATOM 4260 N N . ARG B 1 260 ? 1.312 14.688 -13.977 1 75.94 260 ARG B N 1
ATOM 4261 C CA . ARG B 1 260 ? -0.03 14.234 -14.32 1 75.94 260 ARG B CA 1
ATOM 4262 C C . ARG B 1 260 ? -0.08 13.711 -15.75 1 75.94 260 ARG B C 1
ATOM 4264 O O . ARG B 1 260 ? -0.659 12.656 -16.016 1 75.94 260 ARG B O 1
ATOM 4271 N N . PHE B 1 261 ? 0.536 14.398 -16.578 1 75.62 261 PHE B N 1
ATOM 4272 C CA . PHE B 1 261 ? 0.555 13.992 -17.984 1 75.62 261 PHE B CA 1
ATOM 4273 C C . PHE B 1 261 ? 1.312 12.68 -18.156 1 75.62 261 PHE B C 1
ATOM 4275 O O . PHE B 1 261 ? 0.89 11.812 -18.922 1 75.62 261 PHE B O 1
ATOM 4282 N N . ALA B 1 262 ? 2.4 12.586 -17.453 1 75.5 262 ALA B N 1
ATOM 4283 C CA . ALA B 1 262 ? 3.188 11.359 -17.531 1 75.5 262 ALA B CA 1
ATOM 4284 C C . ALA B 1 262 ? 2.4 10.172 -17 1 75.5 262 ALA B C 1
ATOM 4286 O O . ALA B 1 262 ? 2.498 9.062 -17.531 1 75.5 262 ALA B O 1
ATOM 4287 N N . ALA B 1 263 ? 1.673 10.43 -16.016 1 77.56 263 ALA B N 1
ATOM 4288 C CA . ALA B 1 263 ? 0.863 9.359 -15.422 1 77.56 263 ALA B CA 1
ATOM 4289 C C . ALA B 1 263 ? -0.216 8.891 -16.391 1 77.56 263 ALA B C 1
ATOM 4291 O O . ALA B 1 263 ? -0.487 7.695 -16.5 1 77.56 263 ALA B O 1
ATOM 4292 N N . VAL B 1 264 ? -0.815 9.844 -17.062 1 75.38 264 VAL B N 1
ATOM 4293 C CA . VAL B 1 264 ? -1.825 9.516 -18.062 1 75.38 264 VAL B CA 1
ATOM 4294 C C . VAL B 1 264 ? -1.19 8.711 -19.188 1 75.38 264 VAL B C 1
ATOM 4296 O O . VAL B 1 264 ? -1.742 7.695 -19.625 1 75.38 264 VAL B O 1
ATOM 4299 N N . LEU B 1 265 ? -0.071 9.109 -19.547 1 76.06 265 LEU B N 1
ATOM 4300 C CA . LEU B 1 265 ? 0.629 8.422 -20.625 1 76.06 265 LEU B CA 1
ATOM 4301 C C . LEU B 1 265 ? 1.001 7 -20.203 1 76.06 265 LEU B C 1
ATOM 4303 O O . LEU B 1 265 ? 0.956 6.074 -21.031 1 76.06 265 LEU B O 1
ATOM 4307 N N . TYR B 1 266 ? 1.36 6.855 -19 1 76.25 266 TYR B N 1
ATOM 4308 C CA . TYR B 1 266 ? 1.727 5.543 -18.5 1 76.25 266 TYR B CA 1
ATOM 4309 C C . TYR B 1 266 ? 0.532 4.594 -18.516 1 76.25 266 TYR B C 1
ATOM 4311 O O . TYR B 1 266 ? 0.684 3.4 -18.781 1 76.25 266 TYR B O 1
ATOM 4319 N N . LEU B 1 267 ? -0.626 5.105 -18.203 1 73.88 267 LEU B N 1
ATOM 4320 C CA . LEU B 1 267 ? -1.832 4.285 -18.219 1 73.88 267 LEU B CA 1
ATOM 4321 C C . LEU B 1 267 ? -2.188 3.871 -19.641 1 73.88 267 LEU B C 1
ATOM 4323 O O . LEU B 1 267 ? -2.686 2.766 -19.859 1 73.88 267 LEU B O 1
ATOM 4327 N N . LEU B 1 268 ? -1.831 4.742 -20.5 1 71.44 268 LEU B N 1
ATOM 4328 C CA . LEU B 1 268 ? -2.199 4.492 -21.891 1 71.44 268 LEU B CA 1
ATOM 4329 C C . LEU B 1 268 ? -1.136 3.656 -22.594 1 71.44 268 LEU B C 1
ATOM 4331 O O . LEU B 1 268 ? -1.46 2.797 -23.422 1 71.44 268 LEU B O 1
ATOM 4335 N N . TRP B 1 269 ? 0.083 3.9 -22.266 1 74.12 269 TRP B N 1
ATOM 4336 C CA . TRP B 1 269 ? 1.201 3.248 -22.938 1 74.12 269 TRP B CA 1
ATOM 4337 C C . TRP B 1 269 ? 2.324 2.941 -21.953 1 74.12 269 TRP B C 1
ATOM 4339 O O . TRP B 1 269 ? 3.414 3.512 -22.047 1 74.12 269 TRP B O 1
ATOM 4349 N N . PRO B 1 270 ? 2.072 1.901 -21.203 1 72.75 270 PRO B N 1
ATOM 4350 C CA . PRO B 1 270 ? 3.043 1.614 -20.141 1 72.75 270 PRO B CA 1
ATOM 4351 C C . PRO B 1 270 ? 4.449 1.36 -20.688 1 72.75 270 PRO B C 1
ATOM 4353 O O . PRO B 1 270 ? 5.43 1.849 -20.109 1 72.75 270 PRO B O 1
ATOM 4356 N N . SER B 1 271 ? 4.543 0.724 -21.734 1 71.88 271 SER B N 1
ATOM 4357 C CA . SER B 1 271 ? 5.855 0.358 -22.266 1 71.88 271 SER B CA 1
ATOM 4358 C C . SER B 1 271 ? 6.645 1.593 -22.688 1 71.88 271 SER B C 1
ATOM 4360 O O . SER B 1 271 ? 7.859 1.657 -22.5 1 71.88 271 SER B O 1
ATOM 4362 N N . ALA B 1 272 ? 5.938 2.555 -23.234 1 68.38 272 ALA B N 1
ATOM 4363 C CA . ALA B 1 272 ? 6.605 3.771 -23.688 1 68.38 272 ALA B CA 1
ATOM 4364 C C . ALA B 1 272 ? 7.168 4.562 -22.516 1 68.38 272 ALA B C 1
ATOM 4366 O O . ALA B 1 272 ? 8.297 5.047 -22.562 1 68.38 272 ALA B O 1
ATOM 4367 N N . VAL B 1 273 ? 6.344 4.598 -21.531 1 69.5 273 VAL B N 1
ATOM 4368 C CA . VAL B 1 273 ? 6.758 5.379 -20.375 1 69.5 273 VAL B CA 1
ATOM 4369 C C . VAL B 1 273 ? 7.891 4.66 -19.641 1 69.5 273 VAL B C 1
ATOM 4371 O O . VAL B 1 273 ? 8.844 5.297 -19.188 1 69.5 273 VAL B O 1
ATOM 4374 N N . GLN B 1 274 ? 7.805 3.408 -19.594 1 71.81 274 GLN B N 1
ATOM 4375 C CA . GLN B 1 274 ? 8.867 2.643 -18.938 1 71.81 274 GLN B CA 1
ATOM 4376 C C . GLN B 1 274 ? 10.195 2.828 -19.656 1 71.81 274 GLN B C 1
ATOM 4378 O O . GLN B 1 274 ? 11.234 2.988 -19.016 1 71.81 274 GLN B O 1
ATOM 4383 N N . LYS B 1 275 ? 10.156 2.783 -20.859 1 69.56 275 LYS B N 1
ATOM 4384 C CA . LYS B 1 275 ? 11.367 3.002 -21.641 1 69.56 275 LYS B CA 1
ATOM 4385 C C . LYS B 1 275 ? 11.922 4.406 -21.422 1 69.56 275 LYS B C 1
ATOM 4387 O O . LYS B 1 275 ? 13.133 4.59 -21.297 1 69.56 275 LYS B O 1
ATOM 4392 N N . ALA B 1 276 ? 11.016 5.348 -21.359 1 68.44 276 ALA B N 1
ATOM 4393 C CA . ALA B 1 276 ? 11.422 6.734 -21.141 1 68.44 276 ALA B CA 1
ATOM 4394 C C . ALA B 1 276 ? 12.062 6.918 -19.781 1 68.44 276 ALA B C 1
ATOM 4396 O O . ALA B 1 276 ? 13.07 7.613 -19.641 1 68.44 276 ALA B O 1
ATOM 4397 N N . VAL B 1 277 ? 11.438 6.359 -18.797 1 68.25 277 VAL B N 1
ATOM 4398 C CA . VAL B 1 277 ? 11.953 6.453 -17.438 1 68.25 277 VAL B CA 1
ATOM 4399 C C . VAL B 1 277 ? 13.359 5.852 -17.375 1 68.25 277 VAL B C 1
ATOM 4401 O O . VAL B 1 277 ? 14.266 6.441 -16.781 1 68.25 277 VAL B O 1
ATOM 4404 N N . TRP B 1 278 ? 13.555 4.789 -18.016 1 67.81 278 TRP B N 1
ATOM 4405 C CA . TRP B 1 278 ? 14.867 4.148 -18.031 1 67.81 278 TRP B CA 1
ATOM 4406 C C . TRP B 1 278 ? 15.883 5.027 -18.75 1 67.81 278 TRP B C 1
ATOM 4408 O O . TRP B 1 278 ? 17.031 5.137 -18.328 1 67.81 278 TRP B O 1
ATOM 4418 N N . SER B 1 279 ? 15.422 5.586 -19.781 1 62 279 SER B N 1
ATOM 4419 C CA . SER B 1 279 ? 16.312 6.445 -20.547 1 62 279 SER B CA 1
ATOM 4420 C C . SER B 1 279 ? 16.781 7.641 -19.719 1 62 279 SER B C 1
ATOM 4422 O O . SER B 1 279 ? 17.953 8.016 -19.75 1 62 279 SER B O 1
ATOM 4424 N N . VAL B 1 280 ? 15.883 8.133 -18.938 1 57.19 280 VAL B N 1
ATOM 4425 C CA . VAL B 1 280 ? 16.203 9.297 -18.109 1 57.19 280 VAL B CA 1
ATOM 4426 C C . VAL B 1 280 ? 17.125 8.883 -16.984 1 57.19 280 VAL B C 1
ATOM 4428 O O . VAL B 1 280 ? 18.094 9.586 -16.672 1 57.19 280 VAL B O 1
ATOM 4431 N N . LEU B 1 281 ? 16.812 7.809 -16.438 1 60.97 281 LEU B N 1
ATOM 4432 C CA . LEU B 1 281 ? 17.609 7.34 -15.297 1 60.97 281 LEU B CA 1
ATOM 4433 C C . LEU B 1 281 ? 19 6.91 -15.75 1 60.97 281 LEU B C 1
ATOM 4435 O O . LEU B 1 281 ? 19.984 7.16 -15.055 1 60.97 281 LEU B O 1
ATOM 4439 N N . ASN B 1 282 ? 18.969 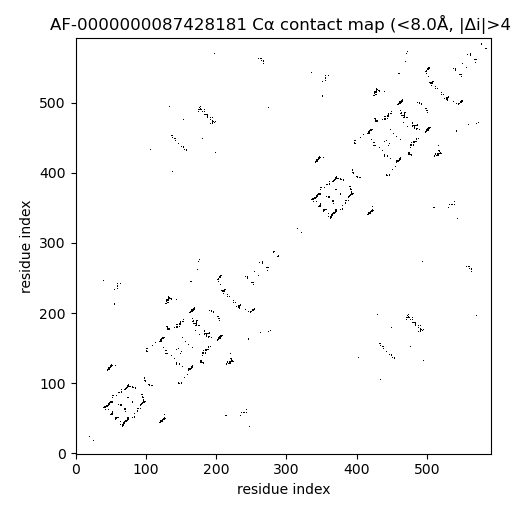6.141 -16.781 1 55.59 282 ASN B N 1
ATOM 4440 C CA . ASN B 1 282 ? 20.25 5.715 -17.328 1 55.59 282 ASN B CA 1
ATOM 4441 C C . ASN B 1 282 ? 21.125 6.91 -17.688 1 55.59 282 ASN B C 1
ATOM 4443 O O . ASN B 1 282 ? 22.359 6.832 -17.625 1 55.59 282 ASN B O 1
ATOM 4447 N N . SER B 1 283 ? 20.484 7.895 -18.094 1 50.19 283 SER B N 1
ATOM 4448 C CA . SER B 1 283 ? 21.266 9.07 -18.469 1 50.19 283 SER B CA 1
ATOM 4449 C C . SER B 1 283 ? 21.812 9.797 -17.25 1 50.19 283 SER B C 1
ATOM 4451 O O . SER B 1 283 ? 22.859 10.43 -17.312 1 50.19 283 SER B O 1
ATOM 4453 N N . HIS B 1 284 ? 21.078 9.656 -16.203 1 47.97 284 HIS B N 1
ATOM 4454 C CA . HIS B 1 284 ? 21.469 10.492 -15.078 1 47.97 284 HIS B CA 1
ATOM 4455 C C . HIS B 1 284 ? 22.156 9.672 -13.992 1 47.97 284 HIS B C 1
ATOM 4457 O O . HIS B 1 284 ? 22.844 10.219 -13.133 1 47.97 284 HIS B O 1
ATOM 4463 N N . THR B 1 285 ? 21.828 8.391 -13.906 1 49.59 285 THR B N 1
ATOM 4464 C CA . THR B 1 285 ? 22.406 7.66 -12.789 1 49.59 285 THR B CA 1
ATOM 4465 C C . THR B 1 285 ? 23.203 6.461 -13.289 1 49.59 285 THR B C 1
ATOM 4467 O O . THR B 1 285 ? 22.641 5.535 -13.883 1 49.59 285 THR B O 1
ATOM 4470 N N . PRO B 1 286 ? 24.484 6.5 -13.32 1 44.78 286 PRO B N 1
ATOM 4471 C CA . PRO B 1 286 ? 25.391 5.422 -13.727 1 44.78 286 PRO B CA 1
ATOM 4472 C C . PRO B 1 286 ? 24.969 4.059 -13.172 1 44.78 286 PRO B C 1
ATOM 4474 O O . PRO B 1 286 ? 25.25 3.027 -13.789 1 44.78 286 PRO B O 1
ATOM 4477 N N . GLU B 1 287 ? 24.391 4.09 -12.172 1 44.91 287 GLU B N 1
ATOM 4478 C CA . GLU B 1 287 ? 24.078 2.832 -11.5 1 44.91 287 GLU B CA 1
ATOM 4479 C C . GLU B 1 287 ? 23.078 2.006 -12.297 1 44.91 287 GLU B C 1
ATOM 4481 O O . GLU B 1 287 ? 23.094 0.775 -12.234 1 44.91 287 GLU B O 1
ATOM 4486 N N . TYR B 1 288 ? 22.328 2.676 -12.984 1 44.88 288 TYR B N 1
ATOM 4487 C CA . TYR B 1 288 ? 21.359 1.958 -13.805 1 44.88 288 TYR B CA 1
ATOM 4488 C C . TYR B 1 288 ? 21.969 1.537 -15.133 1 44.88 288 TYR B C 1
ATOM 4490 O O . TYR B 1 288 ? 21.406 0.715 -15.852 1 44.88 288 TYR B O 1
ATOM 4498 N N . ARG B 1 289 ? 23 1.993 -15.547 1 40.22 289 ARG B N 1
ATOM 4499 C CA . ARG B 1 289 ? 23.703 1.613 -16.766 1 40.22 289 ARG B CA 1
ATOM 4500 C C . ARG B 1 289 ? 24.172 0.165 -16.703 1 40.22 289 ARG B C 1
ATOM 4502 O O . ARG B 1 289 ? 24.312 -0.498 -17.734 1 40.22 289 ARG B O 1
ATOM 4509 N N . ALA B 1 290 ? 24.562 -0.29 -15.688 1 33.56 290 ALA B N 1
ATOM 4510 C CA . ALA B 1 290 ? 25.25 -1.578 -15.711 1 33.56 290 ALA B CA 1
ATOM 4511 C C . ALA B 1 290 ? 24.297 -2.697 -16.141 1 33.56 290 ALA B C 1
ATOM 4513 O O . ALA B 1 290 ? 24.734 -3.695 -16.719 1 33.56 290 ALA B O 1
ATOM 4514 N N . ARG B 1 291 ? 23.125 -2.752 -15.797 1 37.38 291 ARG B N 1
ATOM 4515 C CA . ARG B 1 291 ? 22.375 -3.967 -16.109 1 37.38 291 ARG B CA 1
ATOM 4516 C C . ARG B 1 291 ? 21.859 -3.934 -17.547 1 37.38 291 ARG B C 1
ATOM 4518 O O . ARG B 1 291 ? 21.234 -4.895 -18 1 37.38 291 ARG B O 1
ATOM 4525 N N . SER B 1 292 ? 21.797 -2.885 -18.219 1 35.22 292 SER B N 1
ATOM 4526 C CA . SER B 1 292 ? 21.422 -3.01 -19.625 1 35.22 292 SER B CA 1
ATOM 4527 C C . SER B 1 292 ? 22.406 -3.924 -20.375 1 35.22 292 SER B C 1
ATOM 4529 O O . SER B 1 292 ? 22.094 -4.398 -21.469 1 35.22 292 SER B O 1
ATOM 4531 N N . CYS B 1 293 ? 23.5 -4.109 -19.938 1 29.55 293 CYS B N 1
ATOM 4532 C CA . CYS B 1 293 ? 24.453 -4.918 -20.703 1 29.55 293 CYS B CA 1
ATOM 4533 C C . CYS B 1 293 ? 24.141 -6.402 -20.547 1 29.55 293 CYS B C 1
ATOM 4535 O O . CYS B 1 293 ? 24.75 -7.242 -21.219 1 29.55 293 CYS B O 1
ATOM 4537 N N . VAL B 1 294 ? 23.484 -6.875 -19.672 1 29.17 294 VAL B N 1
ATOM 4538 C CA . VAL B 1 294 ? 23.391 -8.328 -19.641 1 29.17 294 VAL B CA 1
ATOM 4539 C C . VAL B 1 294 ? 22.359 -8.797 -20.656 1 29.17 294 VAL B C 1
ATOM 4541 O O . VAL B 1 294 ? 22.281 -9.984 -20.984 1 29.17 294 VAL B O 1
ATOM 4544 N N . ASN B 1 295 ? 21.375 -8.148 -21.047 1 24.92 295 ASN B N 1
ATOM 4545 C CA . ASN B 1 295 ? 20.594 -8.75 -22.109 1 24.92 295 ASN B CA 1
ATOM 4546 C C . ASN B 1 295 ? 21.172 -8.406 -23.484 1 24.92 295 ASN B C 1
ATOM 4548 O O . ASN B 1 295 ? 20.453 -8.438 -24.484 1 24.92 295 ASN B O 1
ATOM 4552 N N . LYS B 1 296 ? 22.5 -8.07 -23.562 1 21.06 296 LYS B N 1
ATOM 4553 C CA . LYS B 1 296 ? 23.078 -8.266 -24.891 1 21.06 296 LYS B CA 1
ATOM 4554 C C . LYS B 1 296 ? 23.672 -9.664 -25.031 1 21.06 296 LYS B C 1
ATOM 4556 O O . LYS B 1 296 ? 24.328 -10.156 -24.109 1 21.06 296 LYS B O 1
#

Organism: Giardia muris (NCBI:txid5742)

Nearest PDB structures (foldseek):
  6vsp-assembly1_B  TM=8.515E-01  e=9.324E-14  Serratia marcescens
  5itv-assembly1_A  TM=8.213E-01  e=8.266E-14  Bacillus subtilis subsp. subtilis str. 168
  6xex-assembly1_B  TM=8.516E-01  e=1.320E-12  Serratia marcescens
  5itv-assembly3_D  TM=7.797E-01  e=5.680E-13  Bacillus subtilis subsp. subtilis str. 168
  4m8s-assembly1_D  TM=8.011E-01  e=8.541E-12  Neisseria meningitidis FAM18

Secondary structure (DSSP, 8-state):
----THHHHHHHHHHHHHHHHHHTTS----------------TT-EEEEETTTSHHHHHHHHHHHHTT-EEEEEES-HHHHHHHHHHH-GGGEEEEE--TTSHHHHHHHHHHHHHTT--EEEEEE-----EESS---HHHHHHHHIIIIIHHHHHHHHS-EEEEEEE--GGGTS--TT-HHHHHHHHHHHHHHHHHHHTT--EEEE---SB-STTTTT-EESS------TTPBPHHHHHHHHHHHHHTT-SEES--HHHHHHHHHHHH-HHHHHHHHHHHHHHH-HHHHGGGGTT-/----THHHHHHHHHHHHHHHHHHTTS----------------TT-EEEEETTTSHHHHHHHHHHHHTT-EEEEEES-HHHHHHHHHHH-GGGEEEEE--TTSHHHHHHHHHHHHHTT--EEEEEE-----EESS---HHHHHHHHIIIIIHHHHHHHHS-EEEEEEE--GGGTS--TT-HHHHHHHHHHHHHHHHHHHTT--EEEE---SB-STTTTT-EESS------TTPBPHHHHHHHHHHHHHTT-SEES--HHHHHHHHHHHH-HHHHHHHHHHHHHHH-HHHHGGGGTT-

Sequence (592 aa):
MSWFPWFRVLMIGTMMMMAVVFRMGLVLPHRFRRRQECNVDLKGKLCLITGGASGLGLELGKKYRAYGADLLIVGRDLTKLEAARQALDPDHTRILQADVGTLEGCEKIITYVLEQDLRVYHLVNNAGVGQRGLNLTPAQAWNIMTINAVGPTVLSTSIPAERHIFIASPQAVLPMPRRSCYAASKAALHSFASCLEMDGYSVTVAYPGWIDTGLRDAAVGLDPVNKRVRGALVPEAVAQAIIVAACSGKRVCCFQARIRFAAVLYLLWPSAVQKAVWSVLNSHTPEYRARSCVNKMSWFPWFRVLMIGTMMMMAVVFRMGLVLPHRFRRRQECNVDLKGKLCLITGGASGLGLELGKKYRAYGADLLIVGRDLTKLEAARQALDPDHTRILQADVGTLEGCEKIITYVLEQDLRVYHLVNNAGVGQRGLNLTPAQAWNIMTINAVGPTVLSTSIPAERHIFIASPQAVLPMPRRSCYAASKAALHSFASCLEMDGYSVTVAYPGWIDTGLRDAAVGLDPVNKRVRGALVPEAVAQAIIVAACSGKRVCCFQARIRFAAVLYLLWPSAVQKAVWSVLNSHTPEYRARSCVNK

Foldseek 3Di:
DCPPPPVVVVVVVVVVVVVCLVVCVVVDPVPPPVPDVPLQAAAPAEAEFEVLLFWLNLLLLQVCVVNHYAYEYEEADPVSQVVSCVVRPVVRYHYDHFQLLDPVRLVVVLCVCVVVVPAHAEYELDFAAFADFQDDDPVRLSSRQSSLAVSLLSNPVRDDYLEYEHEAALLLLPPAPRGVSNSVRRVNVVVSLVVVVVVPHQYAYEHAYAALTCNLVRHDDDHDRPNDDPPHDYSNVSSVQRVVCSSVSHHYTNDDPSSVVLSVVCVVPVVVSVVVNLVVCVVPPVVSPPVVPVVD/DCPPPVVVVVVVVVVVVVVCLVVCVVVDPVPPPPPDVPLQAAAPAEAEFEVLLFWLNLLLLQVCVVNHYAYEYEEADPVSQVVSCVVRPVVRYHYDHFQLLDPVRLVVVLCVCVVVVPAHAEYELDFAAFADFQDDDPVRLSSRQSSLAVSLLSNPVRDDYLEYEHEAALLLLPPAPRGVSNSVSRVNVVVSLVVVVVVPHQYAYEHAYAALTCNLVRHDDDHDRPNDDPPHDYSNVSSVQRVVCSVVSHHYTNDDPSSVVLSVVCVVPVVVSVVVNLVVCVVPPVVSPPVVPPVD